Protein AF-0000000075246676 (afdb_homodimer)

InterPro domains:
  IPR003712 Cyanate lyase, C-terminal [PF02560] (94-157)
  IPR003712 Cyanate lyase, C-terminal [SM01116] (90-161)
  IPR008076 Cyanate hydratase [MF_00535] (1-175)
  IPR008076 Cyanate hydratase [PR01693] (28-43)
  IPR008076 Cyanate hydratase [PR01693] (48-65)
  IPR008076 Cyanate hydratase [PR01693] (98-112)
  IPR008076 Cyanate hydratase [PR01693] (116-132)
  IPR008076 Cyanate hydratase [PR01693] (148-158)
  IPR008076 Cyanate hydratase [PTHR34186] (16-158)
  IPR008076 Cyanate hydratase [TIGR00673] (20-158)
  IPR010982 Lambda repressor-like, DNA-binding domain superfamily [G3DSA:1.10.260.40] (19-93)
  IPR010982 Lambda repressor-like, DNA-binding domain superfamily [SSF47413] (17-89)
  IPR036581 Cyanate lyase, C-terminal domain superfamily [G3DSA:3.30.1160.10] (96-161)
  IPR036581 Cyanate lyase, C-terminal domain superfamily [SSF55234] (94-158)

Nearest PDB structures (foldseek):
  6xgt-assembly1_E  TM=9.888E-01  e=3.943E-23  Thermomyces lanuginosus
  1dw9-assembly1_C  TM=8.252E-01  e=1.002E-12  Escherichia coli
  8c7e-assembly1_A  TM=8.395E-01  e=2.657E-12  unidentified
  2ivq-assembly1_A  TM=8.339E-01  e=3.002E-12  Escherichia coli
  2iu7-assembly1_I  TM=8.179E-01  e=5.196E-12  Escherichia coli

Radius of gyration: 25.5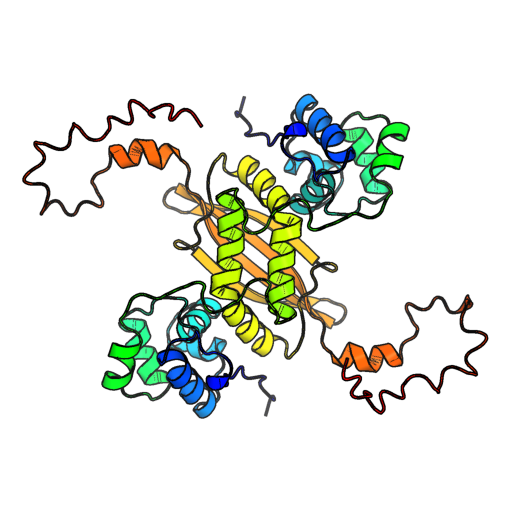9 Å; Cα contacts (8 Å, |Δi|>4): 564; chains: 2; bounding box: 65×62×83 Å

Foldseek 3Di:
DPPPPADADDCVVFVQFAPLLNVLRVLCVVLVHHLVRLCVQLVHASVQSVCLSRQAHAADPSRLVSSCVVSVNDSVVNCVRRHDHGPHDRRADPPGPPPVVNVVVVVCVVCVVVVVVVCCVVPNDWDFDPVQKDKHWDWDADPVRDIDIDIDIDGDTDHCCCVVCVVVDCVVPPVPPPDPPPPPPPPVCPDDPDPPDD/DPPPPADADDCVVFVQFAPLLNVLRVLCVVLVHHLVRLCVQLVHASVQSVCLSRQAHAADPSRLVSSCVVSVNDSVVNCVRRHDHGDHDRRADPPGPPPVVNVVVVVCVVCVVVVVVVCCVVPNDWDFDPVQKDKHWDWDADPVRDIDIDIDIDGDTDHVCCVVCVVPPCVVPPPPPPDPPPDPPPPVCPDDPDPDDD

Secondary structure (DSSP, 8-state):
----------GGG-TTS-HHHHHHHHHHHHHT--HHHHHHHHT--HHHHHHHHTT-SPPPHHHHHHHHHHHT--HHHHHHHHSSPP-TT-SS-SS--SHHHHHHHHHHHHHHHHHHHHHHHHH-S-EEEEEEEEEEEEEEE-TTS-EEEEEEEEEEEE-THHHHHHHH--TTS-GGG----SSTTGGG----------/----------GGG-TTS-HHHHHHHHHHHHHT--HHHHHHHHT--HHHHHHHHTT-SPPPHHHHHHHHHHHT--HHHHHHHHSSPP-TT-SS-SS--SHHHHHHHHHHHHHHHHHHHHHHHHH-S-EEEEEEEEEEEEEEE-TTS-EEEEEEEEEEEE-THHHHHHHH--TTS-GGG----SSTTGGG----------

Organism: NCBI:txid1955775

Structure (mmCIF, N/CA/C/O backbone):
data_AF-0000000075246676-model_v1
#
loop_
_entity.id
_entity.type
_entity.pdbx_description
1 polymer 'Cyanate hydratase'
#
loop_
_atom_site.group_PDB
_atom_site.id
_atom_site.type_symbol
_atom_site.label_atom_id
_atom_site.label_alt_id
_atom_site.label_comp_id
_atom_site.label_asym_id
_atom_site.label_entity_id
_atom_site.label_seq_id
_atom_site.pdbx_PDB_ins_code
_atom_site.Cartn_x
_atom_site.Cartn_y
_atom_site.Cartn_z
_atom_site.occupancy
_atom_site.B_iso_or_equiv
_atom_site.auth_seq_id
_atom_site.auth_comp_id
_atom_site.auth_asym_id
_atom_site.auth_atom_id
_atom_site.pdbx_PDB_model_num
ATOM 1 N N . MET A 1 1 ? 17.672 29.516 -3.104 1 32.69 1 MET A N 1
ATOM 2 C CA . MET A 1 1 ? 16.828 29.016 -2.018 1 32.69 1 MET A CA 1
ATOM 3 C C . MET A 1 1 ? 16.109 27.75 -2.434 1 32.69 1 MET A C 1
ATOM 5 O O . MET A 1 1 ? 15.43 27.719 -3.467 1 32.69 1 MET A O 1
ATOM 9 N N . SER A 1 2 ? 16.594 26.641 -2.244 1 41.12 2 SER A N 1
ATOM 10 C CA . SER A 1 2 ? 16.125 25.406 -2.855 1 41.12 2 SER A CA 1
ATOM 11 C C . SER A 1 2 ? 14.594 25.328 -2.826 1 41.12 2 SER A C 1
ATOM 13 O O . SER A 1 2 ? 13.977 25.578 -1.792 1 41.12 2 SER A O 1
ATOM 15 N N . ASN A 1 3 ? 13.914 25.828 -3.832 1 48.91 3 ASN A N 1
ATOM 16 C CA . ASN A 1 3 ? 12.469 25.891 -3.996 1 48.91 3 ASN A CA 1
ATOM 17 C C . ASN A 1 3 ? 11.781 24.672 -3.4 1 48.91 3 ASN A C 1
ATOM 19 O O . ASN A 1 3 ? 11.836 23.578 -3.971 1 48.91 3 ASN A O 1
ATOM 23 N N . ILE A 1 4 ? 11.852 24.578 -2.029 1 59.97 4 ILE A N 1
ATOM 24 C CA . ILE A 1 4 ? 11.273 23.391 -1.39 1 59.97 4 ILE A CA 1
ATOM 25 C C . ILE A 1 4 ? 9.805 23.266 -1.782 1 59.97 4 ILE A C 1
ATOM 27 O O . ILE A 1 4 ? 9.031 24.219 -1.662 1 59.97 4 ILE A O 1
ATOM 31 N N . ASN A 1 5 ? 9.445 22.328 -2.578 1 81.56 5 ASN A N 1
ATOM 32 C CA . ASN A 1 5 ? 8.055 21.953 -2.818 1 81.56 5 ASN A CA 1
ATOM 33 C C . ASN A 1 5 ? 7.336 21.625 -1.519 1 81.56 5 ASN A C 1
ATOM 35 O O . ASN A 1 5 ? 7.641 20.609 -0.877 1 81.56 5 ASN A O 1
ATOM 39 N N . LEU A 1 6 ? 6.621 22.766 -0.917 1 93.81 6 LEU A N 1
ATOM 40 C CA . LEU A 1 6 ? 5.898 22.531 0.328 1 93.81 6 LEU A CA 1
ATOM 41 C C . LEU A 1 6 ? 4.453 22.125 0.05 1 93.81 6 LEU A C 1
ATOM 43 O O . LEU A 1 6 ? 3.775 22.766 -0.768 1 93.81 6 LEU A O 1
ATOM 47 N N . ALA A 1 7 ? 4.105 21.094 0.667 1 95.44 7 ALA A N 1
ATOM 48 C CA . ALA A 1 7 ? 2.691 20.734 0.617 1 95.44 7 ALA A CA 1
ATOM 49 C C . ALA A 1 7 ? 1.849 21.703 1.446 1 95.44 7 ALA A C 1
ATOM 51 O O . ALA A 1 7 ? 2.131 21.922 2.625 1 95.44 7 ALA A O 1
ATOM 52 N N . THR A 1 8 ? 0.895 22.234 0.852 1 94.81 8 THR A N 1
ATOM 53 C CA . THR A 1 8 ? -0.076 23.109 1.509 1 94.81 8 THR A CA 1
ATOM 54 C C . THR A 1 8 ? -1.491 22.562 1.34 1 94.81 8 THR A C 1
ATOM 56 O O . THR A 1 8 ? -1.695 21.547 0.664 1 94.81 8 THR A O 1
ATOM 59 N N . LEU A 1 9 ? -2.387 23.219 2.041 1 93.62 9 LEU A N 1
ATOM 60 C CA . LEU A 1 9 ? -3.762 22.734 2.006 1 93.62 9 LEU A CA 1
ATOM 61 C C . LEU A 1 9 ? -4.746 23.891 1.974 1 93.62 9 LEU A C 1
ATOM 63 O O . LEU A 1 9 ? -4.664 24.812 2.799 1 93.62 9 LEU A O 1
ATOM 67 N N . ASP A 1 10 ? -5.578 23.938 0.912 1 92.81 10 ASP A N 1
ATOM 68 C CA . ASP A 1 10 ? -6.773 24.781 0.927 1 92.81 10 ASP A CA 1
ATOM 69 C C . ASP A 1 10 ? -7.949 24.031 1.564 1 92.81 10 ASP A C 1
ATOM 71 O O . ASP A 1 10 ? -8.578 23.188 0.925 1 92.81 10 ASP A O 1
ATOM 75 N N . ILE A 1 11 ? -8.273 24.359 2.754 1 90.5 11 ILE A N 1
ATOM 76 C CA . ILE A 1 11 ? -9.242 23.625 3.562 1 90.5 11 ILE A CA 1
ATOM 77 C C . ILE A 1 11 ? -10.617 23.672 2.904 1 90.5 11 ILE A C 1
ATOM 79 O O . ILE A 1 11 ? -11.438 22.781 3.09 1 90.5 11 ILE A O 1
ATOM 83 N N . SER A 1 12 ? -10.938 24.641 2.107 1 91.62 12 SER A N 1
ATOM 84 C CA . SER A 1 12 ? -12.234 24.766 1.439 1 91.62 12 SER A CA 1
ATOM 85 C C . SER A 1 12 ? -12.445 23.641 0.43 1 91.62 12 SER A C 1
ATOM 87 O O . SER A 1 12 ? -13.586 23.344 0.067 1 91.62 12 SER A O 1
ATOM 89 N N . GLU A 1 13 ? -11.375 22.953 0.028 1 90.88 13 GLU A N 1
ATOM 90 C CA . GLU A 1 13 ? -11.453 21.859 -0.935 1 90.88 13 GLU A CA 1
ATOM 91 C C . GLU A 1 13 ? -11.57 20.5 -0.229 1 90.88 13 GLU A C 1
ATOM 93 O O . GLU A 1 13 ? -11.688 19.469 -0.88 1 90.88 13 GLU A O 1
ATOM 98 N N . HIS A 1 14 ? -11.586 20.625 1.106 1 92.06 14 HIS A N 1
ATOM 99 C CA . HIS A 1 14 ? -11.562 19.391 1.885 1 92.06 14 HIS A CA 1
ATOM 100 C C . HIS A 1 14 ? -12.57 19.438 3.023 1 92.06 14 HIS A C 1
ATOM 102 O O . HIS A 1 14 ? -12.195 19.469 4.195 1 92.06 14 HIS A O 1
ATOM 108 N N . PRO A 1 15 ? -13.812 19.375 2.672 1 91.25 15 PRO A N 1
ATOM 109 C CA . PRO A 1 15 ? -14.867 19.562 3.676 1 91.25 15 PRO A CA 1
ATOM 110 C C . PRO A 1 15 ? -14.883 18.438 4.719 1 91.25 15 PRO A C 1
ATOM 112 O O . PRO A 1 15 ? -15.5 18.594 5.777 1 91.25 15 PRO A O 1
ATOM 115 N N . ASN A 1 16 ? -14.219 17.344 4.465 1 92.44 16 ASN A N 1
ATOM 116 C CA . ASN A 1 16 ? -14.297 16.203 5.375 1 92.44 16 ASN A CA 1
ATOM 117 C C . ASN A 1 16 ? -13.117 16.172 6.344 1 92.44 16 ASN A C 1
ATOM 119 O O . ASN A 1 16 ? -12.992 15.266 7.156 1 92.44 16 ASN A O 1
ATOM 123 N N . LEU A 1 17 ? -12.258 17.156 6.273 1 94.75 17 LEU A N 1
ATOM 124 C CA . LEU A 1 17 ? -11.133 17.234 7.195 1 94.75 17 LEU A CA 1
ATOM 125 C C . LEU A 1 17 ? -11.508 18.016 8.453 1 94.75 17 LEU A C 1
ATOM 127 O O . LEU A 1 17 ? -12.336 18.922 8.398 1 94.75 17 LEU A O 1
ATOM 131 N N . PRO A 1 18 ? -10.938 17.719 9.547 1 95.5 18 PRO A N 1
ATOM 132 C CA . PRO A 1 18 ? -11.242 18.438 10.789 1 95.5 18 PRO A CA 1
ATOM 133 C C . PRO A 1 18 ? -10.68 19.859 10.797 1 95.5 18 PRO A C 1
ATOM 135 O O . PRO A 1 18 ? -9.805 20.188 10 1 95.5 18 PRO A O 1
ATOM 138 N N . ARG A 1 19 ? -11.125 20.625 11.758 1 94.75 19 ARG A N 1
ATOM 139 C CA . ARG A 1 19 ? -10.688 22.016 11.906 1 94.75 19 ARG A CA 1
ATOM 140 C C . ARG A 1 19 ? -9.195 22.094 12.195 1 94.75 19 ARG A C 1
ATOM 142 O O . ARG A 1 19 ? -8.523 23.047 11.781 1 94.75 19 ARG A O 1
ATOM 149 N N . SER A 1 20 ? -8.719 21.078 12.883 1 97.38 20 SER A N 1
ATOM 150 C CA . SER A 1 20 ? -7.301 21.062 13.219 1 97.38 20 SER A CA 1
ATOM 151 C C . SER A 1 20 ? -6.43 21.109 11.969 1 97.38 20 SER A C 1
ATOM 153 O O . SER A 1 20 ? -5.34 21.688 11.992 1 97.38 20 SER A O 1
ATOM 155 N N . SER A 1 21 ? -6.891 20.531 10.906 1 97.69 21 SER A N 1
ATOM 156 C CA . SER A 1 21 ? -6.109 20.484 9.672 1 97.69 21 SER A CA 1
ATOM 157 C C . SER A 1 21 ? -5.785 21.875 9.156 1 97.69 21 SER A C 1
ATOM 159 O O . SER A 1 21 ? -4.633 22.172 8.844 1 97.69 21 SER A O 1
ATOM 161 N N . GLY A 1 22 ? -6.797 22.75 9.117 1 97.25 22 GLY A N 1
ATOM 162 C CA . GLY A 1 22 ? -6.57 24.109 8.672 1 97.25 22 GLY A CA 1
ATOM 163 C C . GLY A 1 22 ? -5.566 24.859 9.531 1 97.25 22 GLY A C 1
ATOM 164 O O . GLY A 1 22 ? -4.703 25.562 9.008 1 97.25 22 GLY A O 1
ATOM 165 N N . VAL A 1 23 ? -5.676 24.672 10.789 1 98.06 23 VAL A N 1
ATOM 166 C CA . VAL A 1 23 ? -4.797 25.344 11.742 1 98.06 23 VAL A CA 1
ATOM 167 C C . VAL A 1 23 ? -3.359 24.875 11.547 1 98.06 23 VAL A C 1
ATOM 169 O O . VAL A 1 23 ? -2.438 25.688 11.453 1 98.06 23 VAL A O 1
ATOM 172 N N . LEU A 1 24 ? -3.178 23.609 11.438 1 98.62 24 LEU A N 1
ATOM 173 C CA . LEU A 1 24 ? -1.854 23.016 11.336 1 98.62 24 LEU A CA 1
ATOM 174 C C . LEU A 1 24 ? -1.203 23.359 10 1 98.62 24 LEU A C 1
ATOM 176 O O . LEU A 1 24 ? -0.037 23.766 9.961 1 98.62 24 LEU A O 1
ATOM 180 N N . PHE A 1 25 ? -1.965 23.281 8.945 1 98.38 25 PHE A N 1
ATOM 181 C CA . PHE A 1 25 ? -1.396 23.531 7.629 1 98.38 25 PHE A CA 1
ATOM 182 C C . PHE A 1 25 ? -1.053 25.016 7.469 1 98.38 25 PHE A C 1
ATOM 184 O O . PHE A 1 25 ? -0.055 25.359 6.828 1 98.38 25 PHE A O 1
ATOM 191 N N . LYS A 1 26 ? -1.899 25.891 7.973 1 97.62 26 LYS A N 1
ATOM 192 C CA . LYS A 1 26 ? -1.579 27.312 7.922 1 97.62 26 LYS A CA 1
ATOM 193 C C . LYS A 1 26 ? -0.275 27.609 8.656 1 97.62 26 LYS A C 1
ATOM 195 O O . LYS A 1 26 ? 0.586 28.328 8.141 1 97.62 26 LYS A O 1
ATOM 200 N N . ALA A 1 27 ? -0.135 27.062 9.844 1 98.38 27 ALA A N 1
ATOM 201 C CA . ALA A 1 27 ? 1.079 27.281 10.625 1 98.38 27 ALA A CA 1
ATOM 202 C C . ALA A 1 27 ? 2.299 26.703 9.914 1 98.38 27 ALA A C 1
ATOM 204 O O . ALA A 1 27 ? 3.367 27.328 9.898 1 98.38 27 ALA A O 1
ATOM 205 N N . LYS A 1 28 ? 2.139 25.516 9.367 1 98.25 28 LYS A N 1
ATOM 206 C CA . LYS A 1 28 ? 3.205 24.875 8.594 1 98.25 28 LYS A CA 1
ATOM 207 C C . LYS A 1 28 ? 3.654 25.781 7.445 1 98.25 28 LYS A C 1
ATOM 209 O O . LYS A 1 28 ? 4.855 25.953 7.219 1 98.25 28 LYS A O 1
ATOM 214 N N . ALA A 1 29 ? 2.686 26.297 6.727 1 96.75 29 ALA A N 1
ATOM 215 C CA . ALA A 1 29 ? 2.982 27.188 5.605 1 96.75 29 ALA A CA 1
ATOM 216 C C . ALA A 1 29 ? 3.664 28.469 6.082 1 96.75 29 ALA A C 1
ATOM 218 O O . ALA A 1 29 ? 4.637 28.922 5.477 1 96.75 29 ALA A O 1
ATOM 219 N N . ASP A 1 30 ? 3.193 29.016 7.117 1 97.06 30 ASP A N 1
ATOM 220 C CA . ASP A 1 30 ? 3.754 30.234 7.664 1 97.06 30 ASP A CA 1
ATOM 221 C C . ASP A 1 30 ? 5.211 30.047 8.07 1 97.06 30 ASP A C 1
ATOM 223 O O . ASP A 1 30 ? 6.043 30.938 7.867 1 97.06 30 ASP A O 1
ATOM 227 N N . LYS A 1 31 ? 5.508 28.875 8.641 1 97.5 31 LYS A N 1
ATOM 228 C CA . LYS A 1 31 ? 6.852 28.594 9.125 1 97.5 31 LYS A CA 1
ATOM 229 C C . LYS A 1 31 ? 7.734 28.047 8.008 1 97.5 31 LYS A C 1
ATOM 231 O O . LYS A 1 31 ? 8.938 27.859 8.195 1 97.5 31 LYS A O 1
ATOM 236 N N . LYS A 1 32 ? 7.082 27.719 6.863 1 96.94 32 LYS A N 1
ATOM 237 C CA . LYS A 1 32 ? 7.773 27.156 5.707 1 96.94 32 LYS A CA 1
ATOM 238 C C . LYS A 1 32 ? 8.508 25.859 6.07 1 96.94 32 LYS A C 1
ATOM 240 O O . LYS A 1 32 ? 9.68 25.703 5.742 1 96.94 32 LYS A O 1
ATOM 245 N N . LEU A 1 33 ? 7.805 25.016 6.723 1 97.75 33 LEU A N 1
ATOM 246 C CA . LEU A 1 33 ? 8.398 23.75 7.156 1 97.75 33 LEU A CA 1
ATOM 247 C C . LEU A 1 33 ? 7.855 22.594 6.328 1 97.75 33 LEU A C 1
ATOM 249 O O . LEU A 1 33 ? 6.676 22.578 5.969 1 97.75 33 LEU A O 1
ATOM 253 N N . SER A 1 34 ? 8.711 21.625 6.059 1 97.88 34 SER A N 1
ATOM 254 C CA . SER A 1 34 ? 8.289 20.359 5.457 1 97.88 34 SER A CA 1
ATOM 255 C C . SER A 1 34 ? 7.82 19.375 6.52 1 97.88 34 SER A C 1
ATOM 257 O O . SER A 1 34 ? 8.07 19.562 7.711 1 97.88 34 SER A O 1
ATOM 259 N N . PHE A 1 35 ? 7.152 18.406 6.051 1 98.38 35 PHE A N 1
ATOM 260 C CA . PHE A 1 35 ? 6.77 17.359 6.988 1 98.38 35 PHE A CA 1
ATOM 261 C C . PHE A 1 35 ? 8 16.672 7.555 1 98.38 35 PHE A C 1
ATOM 263 O O . PHE A 1 35 ? 8.008 16.234 8.711 1 98.38 35 PHE A O 1
ATOM 270 N N . GLU A 1 36 ? 9.031 16.5 6.746 1 97.88 36 GLU A N 1
ATOM 271 C CA . GLU A 1 36 ? 10.273 15.906 7.242 1 97.88 36 GLU A CA 1
ATOM 272 C C . GLU A 1 36 ? 10.836 16.719 8.414 1 97.88 36 GLU A C 1
ATOM 274 O O . GLU A 1 36 ? 11.219 16.141 9.438 1 97.88 36 GLU A O 1
ATOM 279 N N . ALA A 1 37 ? 10.883 18 8.281 1 98.06 37 ALA A N 1
ATOM 280 C CA . ALA A 1 37 ? 11.406 18.875 9.328 1 98.06 37 ALA A CA 1
ATOM 281 C C . ALA A 1 37 ? 10.539 18.812 10.578 1 98.06 37 ALA A C 1
ATOM 283 O O . ALA A 1 37 ? 11.062 18.719 11.695 1 98.06 37 ALA A O 1
ATOM 284 N N . ILE A 1 38 ? 9.211 18.859 10.391 1 98.62 38 ILE A N 1
ATOM 285 C CA . ILE A 1 38 ? 8.297 18.828 11.523 1 98.62 38 ILE A CA 1
ATOM 286 C C . ILE A 1 38 ? 8.414 17.469 12.234 1 98.62 38 ILE A C 1
ATOM 288 O O . ILE A 1 38 ? 8.484 17.422 13.469 1 98.62 38 ILE A O 1
ATOM 292 N N . ALA A 1 39 ? 8.414 16.406 11.438 1 98.62 39 ALA A N 1
ATOM 293 C CA . ALA A 1 39 ? 8.531 15.07 12.008 1 98.62 39 ALA A CA 1
ATOM 294 C C . ALA A 1 39 ? 9.797 14.945 12.852 1 98.62 39 ALA A C 1
ATOM 296 O O . ALA A 1 39 ? 9.773 14.367 13.938 1 98.62 39 ALA A O 1
ATOM 297 N N . SER A 1 40 ? 10.883 15.461 12.383 1 98.31 40 SER A N 1
ATOM 298 C CA . SER A 1 40 ? 12.141 15.445 13.117 1 98.31 40 SER A CA 1
ATOM 299 C C . SER A 1 40 ? 12.039 16.219 14.43 1 98.31 40 SER A C 1
ATOM 301 O O . SER A 1 40 ? 12.539 15.766 15.461 1 98.31 40 SER A O 1
ATOM 303 N N . ALA A 1 41 ? 11.398 17.297 14.406 1 98.31 41 ALA A N 1
ATOM 304 C CA . ALA A 1 41 ? 11.266 18.141 15.586 1 98.31 41 ALA A CA 1
ATOM 305 C C . ALA A 1 41 ? 10.438 17.453 16.672 1 98.31 41 ALA A C 1
ATOM 307 O O . ALA A 1 41 ? 10.703 17.625 17.859 1 98.31 41 ALA A O 1
ATOM 308 N N . ILE A 1 42 ? 9.453 16.688 16.234 1 98.06 42 ILE A N 1
ATOM 309 C CA . ILE A 1 42 ? 8.57 16.141 17.25 1 98.06 42 ILE A CA 1
ATOM 310 C C . ILE A 1 42 ? 8.922 14.688 17.516 1 98.06 42 ILE A C 1
ATOM 312 O O . ILE A 1 42 ? 8.312 14.039 18.375 1 98.06 42 ILE A O 1
ATOM 316 N N . GLY A 1 43 ? 9.875 14.125 16.766 1 97.31 43 GLY A N 1
ATOM 317 C CA . GLY A 1 43 ? 10.344 12.766 17 1 97.31 43 GLY A CA 1
ATOM 318 C C . GLY A 1 43 ? 9.375 11.711 16.516 1 97.31 43 GLY A C 1
ATOM 319 O O . GLY A 1 43 ? 9.117 10.727 17.203 1 97.31 43 GLY A O 1
ATOM 320 N N . ARG A 1 44 ? 8.75 11.945 15.406 1 96.56 44 ARG A N 1
ATOM 321 C CA . ARG A 1 44 ? 7.793 11.023 14.797 1 96.56 44 ARG A CA 1
ATOM 322 C C . ARG A 1 44 ? 8.172 10.711 13.359 1 96.56 44 ARG A C 1
ATOM 324 O O . ARG A 1 44 ? 9.008 11.398 12.766 1 96.56 44 ARG A O 1
ATOM 331 N N . ASN A 1 45 ? 7.574 9.648 12.914 1 96.12 45 ASN A N 1
ATOM 332 C CA . ASN A 1 45 ? 7.652 9.305 11.5 1 96.12 45 ASN A CA 1
ATOM 333 C C . ASN A 1 45 ? 7.012 10.375 10.625 1 96.12 45 ASN A C 1
ATOM 335 O O . ASN A 1 45 ? 5.957 10.914 10.969 1 96.12 45 ASN A O 1
ATOM 339 N N . GLU A 1 46 ? 7.621 10.609 9.531 1 98.38 46 GLU A N 1
ATOM 340 C CA . GLU A 1 46 ? 7.215 11.68 8.633 1 98.38 46 GLU A CA 1
ATOM 341 C C . GLU A 1 46 ? 5.777 11.477 8.156 1 98.38 46 GLU A C 1
ATOM 343 O O . GLU A 1 46 ? 4.961 12.398 8.227 1 98.38 46 GLU A O 1
ATOM 348 N N . VAL A 1 47 ? 5.445 10.273 7.648 1 98.44 47 VAL A N 1
ATOM 349 C CA . VAL A 1 47 ? 4.113 10.016 7.121 1 98.44 47 VAL A CA 1
ATOM 350 C C . VAL A 1 47 ? 3.088 10.07 8.258 1 98.44 47 VAL A C 1
ATOM 352 O O . VAL A 1 47 ? 1.985 10.594 8.07 1 98.44 47 VAL A O 1
ATOM 355 N N . ALA A 1 48 ? 3.414 9.609 9.391 1 96.62 48 ALA A N 1
ATOM 356 C CA . ALA A 1 48 ? 2.531 9.664 10.555 1 96.62 48 ALA A CA 1
ATOM 357 C C . ALA A 1 48 ? 2.268 11.109 10.969 1 96.62 48 ALA A C 1
ATOM 359 O O . ALA A 1 48 ? 1.148 11.453 11.352 1 96.62 48 ALA A O 1
ATOM 360 N N . THR A 1 49 ? 3.318 11.922 10.945 1 98.5 49 THR A N 1
ATOM 361 C CA . THR A 1 49 ? 3.156 13.336 11.234 1 98.5 49 THR A CA 1
ATOM 362 C C . THR A 1 49 ? 2.176 13.984 10.258 1 98.5 49 THR A C 1
ATOM 364 O O . THR A 1 49 ? 1.25 14.688 10.672 1 98.5 49 THR A O 1
ATOM 367 N N . ALA A 1 50 ? 2.35 13.688 8.977 1 98.56 50 ALA A N 1
ATOM 368 C CA . ALA A 1 50 ? 1.412 14.203 7.98 1 98.56 50 ALA A CA 1
ATOM 369 C C . ALA A 1 50 ? -0.003 13.695 8.25 1 98.56 50 ALA A C 1
ATOM 371 O O . ALA A 1 50 ? -0.975 14.438 8.078 1 98.56 50 ALA A O 1
ATOM 372 N N . ALA A 1 51 ? -0.138 12.477 8.641 1 97.81 51 ALA A N 1
ATOM 373 C CA . ALA A 1 51 ? -1.445 11.891 8.914 1 97.81 51 ALA A CA 1
ATOM 374 C C . ALA A 1 51 ? -2.145 12.617 10.062 1 97.81 51 ALA A C 1
ATOM 376 O O . ALA A 1 51 ? -3.371 12.742 10.07 1 97.81 51 ALA A O 1
ATOM 377 N N . ILE A 1 52 ? -1.406 13.117 11.055 1 97.75 52 ILE A N 1
ATOM 378 C CA . ILE A 1 52 ? -1.987 13.93 12.117 1 97.75 52 ILE A CA 1
ATOM 379 C C . ILE A 1 52 ? -2.596 15.195 11.516 1 97.75 52 ILE A C 1
ATOM 381 O O . ILE A 1 52 ? -3.709 15.586 11.875 1 97.75 52 ILE A O 1
ATOM 385 N N . PHE A 1 53 ? -1.877 15.773 10.57 1 98.38 53 PHE A N 1
ATOM 386 C CA . PHE A 1 53 ? -2.355 17 9.93 1 98.38 53 PHE A CA 1
ATOM 387 C C . PHE A 1 53 ? -3.654 16.734 9.18 1 98.38 53 PHE A C 1
ATOM 389 O O . PHE A 1 53 ? -4.531 17.594 9.117 1 98.38 53 PHE A O 1
ATOM 396 N N . TYR A 1 54 ? -3.793 15.562 8.656 1 97.44 54 TYR A N 1
ATOM 397 C CA . TYR A 1 54 ? -4.977 15.219 7.879 1 97.44 54 TYR A CA 1
ATOM 398 C C . TYR A 1 54 ? -6.043 14.578 8.758 1 97.44 54 TYR A C 1
ATOM 400 O O . TYR A 1 54 ? -7.047 14.062 8.258 1 97.44 54 TYR A O 1
ATOM 408 N N . GLY A 1 55 ? -5.828 14.5 10.078 1 96.56 55 GLY A N 1
ATOM 409 C CA . GLY A 1 55 ? -6.809 14 11.031 1 96.56 55 GLY A CA 1
ATOM 410 C C . GLY A 1 55 ? -6.938 12.484 11.008 1 96.56 55 GLY A C 1
ATOM 411 O O . GLY A 1 55 ? -7.977 11.945 11.391 1 96.56 55 GLY A O 1
ATOM 412 N N . GLN A 1 56 ? -5.902 11.734 10.539 1 95.69 56 GLN A N 1
ATOM 413 C CA . GLN A 1 56 ? -6 10.289 10.352 1 95.69 56 GLN A CA 1
ATOM 414 C C . GLN A 1 56 ? -5.16 9.547 11.383 1 95.69 56 GLN A C 1
ATOM 416 O O . GLN A 1 56 ? -5.121 8.312 11.383 1 95.69 56 GLN A O 1
ATOM 421 N N . ALA A 1 57 ? -4.445 10.258 12.25 1 95.56 57 ALA A N 1
ATOM 422 C CA . ALA A 1 57 ? -3.648 9.656 13.32 1 95.56 57 ALA A CA 1
ATOM 423 C C . ALA A 1 57 ? -3.818 10.43 14.625 1 95.56 57 ALA A C 1
ATOM 425 O O . ALA A 1 57 ? -3.969 11.648 14.617 1 95.56 57 ALA A O 1
ATOM 426 N N . LYS A 1 58 ? -3.744 9.75 15.656 1 95.5 58 LYS A N 1
ATOM 427 C CA . LYS A 1 58 ? -3.881 10.359 16.984 1 95.5 58 LYS A CA 1
ATOM 428 C C . LYS A 1 58 ? -2.568 10.992 17.422 1 95.5 58 LYS A C 1
ATOM 430 O O . LYS A 1 58 ? -1.509 10.367 17.344 1 95.5 58 LYS A O 1
ATOM 435 N N . ALA A 1 59 ? -2.674 12.18 17.844 1 97.31 59 ALA A N 1
ATOM 436 C CA . ALA A 1 59 ? -1.523 12.852 18.453 1 97.31 59 ALA A CA 1
ATOM 437 C C . ALA A 1 59 ? -1.461 12.602 19.953 1 97.31 59 ALA A C 1
ATOM 439 O O . ALA A 1 59 ? -2.482 12.656 20.641 1 97.31 59 ALA A O 1
ATOM 440 N N . SER A 1 60 ? -0.341 12.305 20.422 1 97.19 60 SER A N 1
ATOM 441 C CA . SER A 1 60 ? -0.154 12.227 21.875 1 97.19 60 SER A CA 1
ATOM 442 C C . SER A 1 60 ? -0.045 13.609 22.484 1 97.19 60 SER A C 1
ATOM 444 O O . SER A 1 60 ? 0.092 14.609 21.781 1 97.19 60 SER A O 1
ATOM 446 N N . ALA A 1 61 ? -0.082 13.602 23.828 1 97.88 61 ALA A N 1
ATOM 447 C CA . ALA A 1 61 ? 0.121 14.859 24.531 1 97.88 61 ALA A CA 1
ATOM 448 C C . ALA A 1 61 ? 1.49 15.453 24.203 1 97.88 61 ALA A C 1
ATOM 450 O O . ALA A 1 61 ? 1.627 16.672 24.047 1 97.88 61 ALA A O 1
ATOM 451 N N . GLU A 1 62 ? 2.473 14.609 24.141 1 98.25 62 GLU A N 1
ATOM 452 C CA . GLU A 1 62 ? 3.82 15.047 23.781 1 98.25 62 GLU A CA 1
ATOM 453 C C . GLU A 1 62 ? 3.873 15.586 22.359 1 98.25 62 GLU A C 1
ATOM 455 O O . GLU A 1 62 ? 4.504 16.609 22.109 1 98.25 62 GLU A O 1
ATOM 460 N N . ASP A 1 63 ? 3.213 14.898 21.438 1 98.38 63 ASP A N 1
ATOM 461 C CA . ASP A 1 63 ? 3.113 15.406 20.078 1 98.38 63 ASP A CA 1
ATOM 462 C C . ASP A 1 63 ? 2.557 16.828 20.047 1 98.38 63 ASP A C 1
ATOM 464 O O . ASP A 1 63 ? 3.107 17.703 19.375 1 98.38 63 ASP A O 1
ATOM 468 N N . ILE A 1 64 ? 1.445 17 20.766 1 98.56 64 ILE A N 1
ATOM 469 C CA . ILE A 1 64 ? 0.718 18.266 20.75 1 98.56 64 ILE A CA 1
ATOM 470 C C . ILE A 1 64 ? 1.61 19.391 21.297 1 98.56 64 ILE A C 1
ATOM 472 O O . ILE A 1 64 ? 1.677 20.469 20.719 1 98.56 64 ILE A O 1
ATOM 476 N N . ALA A 1 65 ? 2.303 19.141 22.359 1 98.69 65 ALA A N 1
ATOM 477 C CA . ALA A 1 65 ? 3.205 20.125 22.938 1 98.69 65 ALA A CA 1
ATOM 478 C C . ALA A 1 65 ? 4.312 20.5 21.969 1 98.69 65 ALA A C 1
ATOM 480 O O . ALA A 1 65 ? 4.598 21.688 21.766 1 98.69 65 ALA A O 1
ATOM 481 N N . LYS A 1 66 ? 4.914 19.562 21.391 1 98.81 66 LYS A N 1
ATOM 482 C CA . LYS A 1 66 ? 6.023 19.812 20.469 1 98.81 66 LYS A CA 1
ATOM 483 C C . LYS A 1 66 ? 5.535 20.484 19.188 1 98.81 66 LYS A C 1
ATOM 485 O O . LYS A 1 66 ? 6.227 21.328 18.625 1 98.81 66 LYS A O 1
ATOM 490 N N . LEU A 1 67 ? 4.371 20.047 18.688 1 98.81 67 LEU A N 1
ATOM 491 C CA . LEU A 1 67 ? 3.789 20.688 17.516 1 98.81 67 LEU A CA 1
ATOM 492 C C . LEU A 1 67 ? 3.494 22.156 17.812 1 98.81 67 LEU A C 1
ATOM 494 O O . LEU A 1 67 ? 3.752 23.016 16.969 1 98.81 67 LEU A O 1
ATOM 498 N N . ALA A 1 68 ? 2.883 22.406 18.953 1 98.81 68 ALA A N 1
ATOM 499 C CA . ALA A 1 68 ? 2.609 23.781 19.328 1 98.81 68 ALA A CA 1
ATOM 500 C C . ALA A 1 68 ? 3.885 24.625 19.312 1 98.81 68 ALA A C 1
ATOM 502 O O . ALA A 1 68 ? 3.885 25.75 18.828 1 98.81 68 ALA A O 1
ATOM 503 N N . GLU A 1 69 ? 4.93 24.047 19.797 1 98.75 69 GLU A N 1
ATOM 504 C CA . GLU A 1 69 ? 6.211 24.734 19.875 1 98.75 69 GLU A CA 1
ATOM 505 C C . GLU A 1 69 ? 6.801 24.969 18.484 1 98.75 69 GLU A C 1
ATOM 507 O O . GLU A 1 69 ? 7.102 26.109 18.125 1 98.75 69 GLU A O 1
ATOM 512 N N . VAL A 1 70 ? 6.941 23.953 17.703 1 98.62 70 VAL A N 1
ATOM 513 C CA . VAL A 1 70 ? 7.645 24.031 16.422 1 98.62 70 VAL A CA 1
ATOM 514 C C . VAL A 1 70 ? 6.848 24.891 15.445 1 98.62 70 VAL A C 1
ATOM 516 O O . VAL A 1 70 ? 7.426 25.609 14.625 1 98.62 70 VAL A O 1
ATOM 519 N N . LEU A 1 71 ? 5.512 24.875 15.578 1 98.75 71 LEU A N 1
ATOM 520 C CA . LEU A 1 71 ? 4.656 25.594 14.648 1 98.75 71 LEU A CA 1
ATOM 521 C C . LEU A 1 71 ? 4.246 26.953 15.219 1 98.75 71 LEU A C 1
ATOM 523 O O . LEU A 1 71 ? 3.545 27.719 14.562 1 98.75 71 LEU A O 1
ATOM 527 N N . ASP A 1 72 ? 4.703 27.219 16.422 1 98.56 72 ASP A N 1
ATOM 528 C CA . ASP A 1 72 ? 4.418 28.484 17.094 1 98.56 72 ASP A CA 1
ATOM 529 C C . ASP A 1 72 ? 2.914 28.719 17.219 1 98.56 72 ASP A C 1
ATOM 531 O O . ASP A 1 72 ? 2.408 29.766 16.797 1 98.56 72 ASP A O 1
ATOM 535 N N . ILE A 1 73 ? 2.225 27.719 17.656 1 98.56 73 ILE A N 1
ATOM 536 C CA . ILE A 1 73 ? 0.799 27.766 17.953 1 98.56 73 ILE A CA 1
ATOM 537 C C . ILE A 1 73 ? 0.594 27.719 19.469 1 98.56 73 ILE A C 1
ATOM 539 O O . ILE A 1 73 ? 1.284 26.984 20.172 1 98.56 73 ILE A O 1
ATOM 543 N N . ASP A 1 74 ? -0.309 28.531 19.938 1 98.44 74 ASP A N 1
ATOM 544 C CA . ASP A 1 74 ? -0.655 28.469 21.344 1 98.44 74 ASP A CA 1
ATOM 545 C C . ASP A 1 74 ? -1.099 27.062 21.75 1 98.44 74 ASP A C 1
ATOM 547 O O . ASP A 1 74 ? -2.01 26.484 21.141 1 98.44 74 ASP A O 1
ATOM 551 N N . HIS A 1 75 ? -0.455 26.5 22.734 1 98.31 75 HIS A N 1
ATOM 552 C CA . HIS A 1 75 ? -0.767 25.156 23.203 1 98.31 75 HIS A CA 1
ATOM 553 C C . HIS A 1 75 ? -2.227 25.047 23.625 1 98.31 75 HIS A C 1
ATOM 555 O O . HIS A 1 75 ? -2.881 24.031 23.344 1 98.31 75 HIS A O 1
ATOM 561 N N . GLY A 1 76 ? -2.701 25.984 24.359 1 98.25 76 GLY A N 1
ATOM 562 C CA . GLY A 1 76 ? -4.082 25.984 24.828 1 98.25 76 GLY A CA 1
ATOM 563 C C . GLY A 1 76 ? -5.09 25.953 23.688 1 98.25 76 GLY A C 1
ATOM 564 O O . GLY A 1 76 ? -6.184 25.406 23.844 1 98.25 76 GLY A O 1
ATOM 565 N N . HIS A 1 77 ? -4.758 26.5 22.562 1 98.12 77 HIS A N 1
ATOM 566 C CA . HIS A 1 77 ? -5.605 26.484 21.375 1 98.12 77 HIS A CA 1
ATOM 567 C C . HIS A 1 77 ? -5.512 25.141 20.656 1 98.12 77 HIS A C 1
ATOM 569 O O . HIS A 1 77 ? -6.531 24.578 20.234 1 98.12 77 HIS A O 1
ATOM 575 N N . LEU A 1 78 ? -4.301 24.594 20.516 1 98.44 78 LEU A N 1
ATOM 576 C CA . LEU A 1 78 ? -4.055 23.391 19.703 1 98.44 78 LEU A CA 1
ATOM 577 C C . LEU A 1 78 ? -4.52 22.141 20.438 1 98.44 78 LEU A C 1
ATOM 579 O O . LEU A 1 78 ? -5.031 21.203 19.828 1 98.44 78 LEU A O 1
ATOM 583 N N . GLU A 1 79 ? -4.41 22.094 21.719 1 98.19 79 GLU A N 1
ATOM 584 C CA . GLU A 1 79 ? -4.645 20.891 22.516 1 98.19 79 GLU A CA 1
ATOM 585 C C . GLU A 1 79 ? -6.078 20.391 22.359 1 98.19 79 GLU A C 1
ATOM 587 O O . GLU A 1 79 ? -6.301 19.219 22.047 1 98.19 79 GLU A O 1
ATOM 592 N N . PRO A 1 80 ? -7.137 21.219 22.516 1 97.69 80 PRO A N 1
ATOM 593 C CA . PRO A 1 80 ? -8.492 20.703 22.359 1 97.69 80 PRO A CA 1
ATOM 594 C C . PRO A 1 80 ? -8.789 20.266 20.922 1 97.69 80 PRO A C 1
ATOM 596 O O . PRO A 1 80 ? -9.672 19.438 20.703 1 97.69 80 PRO A O 1
ATOM 599 N N . LEU A 1 81 ? -8.086 20.797 19.969 1 97.38 81 LEU A N 1
ATOM 600 C CA . LEU A 1 81 ? -8.305 20.453 18.562 1 97.38 81 LEU A CA 1
ATOM 601 C C . LEU A 1 81 ? -7.738 19.078 18.25 1 97.38 81 LEU A C 1
ATOM 603 O O . LEU A 1 81 ? -8.258 18.375 17.375 1 97.38 81 LEU A O 1
ATOM 607 N N . LEU A 1 82 ? -6.688 18.625 18.969 1 97.69 82 LEU A N 1
ATOM 608 C CA . LEU A 1 82 ? -5.945 17.438 18.578 1 97.69 82 LEU A CA 1
ATOM 609 C C . LEU A 1 82 ? -6.113 16.312 19.594 1 97.69 82 LEU A C 1
ATOM 611 O O . LEU A 1 82 ? -5.715 15.18 19.359 1 97.69 82 LEU A O 1
ATOM 615 N N . SER A 1 83 ? -6.738 16.609 20.734 1 95.5 83 SER A N 1
ATOM 616 C CA . SER A 1 83 ? -6.758 15.656 21.844 1 95.5 83 SER A CA 1
ATOM 617 C C . SER A 1 83 ? -7.816 14.578 21.625 1 95.5 83 SER A C 1
ATOM 619 O O . SER A 1 83 ? -7.816 13.555 22.312 1 95.5 83 SER A O 1
ATOM 621 N N . GLY A 1 84 ? -8.797 14.75 20.719 1 93.38 84 GLY A N 1
ATOM 622 C CA . GLY A 1 84 ? -9.852 13.781 20.469 1 93.38 84 GLY A CA 1
ATOM 623 C C . GLY A 1 84 ? -9.383 12.578 19.672 1 93.38 84 GLY A C 1
ATOM 624 O O . GLY A 1 84 ? -8.219 12.516 19.266 1 93.38 84 GLY A O 1
ATOM 625 N N . PHE A 1 85 ? -10.242 11.539 19.531 1 93.88 85 PHE A N 1
ATOM 626 C CA . PHE A 1 85 ? -9.969 10.383 18.688 1 93.88 85 PHE A CA 1
ATOM 627 C C . PHE A 1 85 ? -10.188 10.711 17.219 1 93.88 85 PHE A C 1
ATOM 629 O O . PHE A 1 85 ? -11.156 11.391 16.859 1 93.88 85 PHE A O 1
ATOM 636 N N . PRO A 1 86 ? -9.297 10.297 16.375 1 93.75 86 PRO A N 1
ATOM 637 C CA . PRO A 1 86 ? -9.461 10.586 14.953 1 93.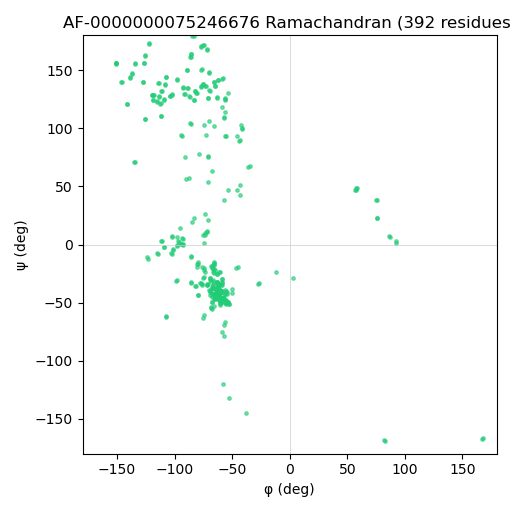75 86 PRO A CA 1
ATOM 638 C C . PRO A 1 86 ? -10.672 9.883 14.344 1 93.75 86 PRO A C 1
ATOM 640 O O . PRO A 1 86 ? -11 8.758 14.734 1 93.75 86 PRO A O 1
ATOM 643 N N . ASP A 1 87 ? -11.391 10.57 13.484 1 92.19 87 ASP A N 1
ATOM 644 C CA . ASP A 1 87 ? -12.398 10 12.594 1 92.19 87 ASP A CA 1
ATOM 645 C C . ASP A 1 87 ? -11.797 9.664 11.234 1 92.19 87 ASP A C 1
ATOM 647 O O . ASP A 1 87 ? -11.812 10.492 10.32 1 92.19 87 ASP A O 1
ATOM 651 N N . ARG A 1 88 ? -11.359 8.453 11.055 1 91.94 88 ARG A N 1
ATOM 652 C CA . ARG A 1 88 ? -10.523 8.07 9.922 1 91.94 88 ARG A CA 1
ATOM 653 C C . ARG A 1 88 ? -11.375 7.715 8.711 1 91.94 88 ARG A C 1
ATOM 655 O O . ARG A 1 88 ? -12.578 7.477 8.836 1 91.94 88 ARG A O 1
ATOM 662 N N . GLY A 1 89 ? -10.742 7.73 7.57 1 89.12 89 GLY A N 1
ATOM 663 C CA . GLY A 1 89 ? -11.312 7.164 6.355 1 89.12 89 GLY A CA 1
ATOM 664 C C . GLY A 1 89 ? -12.188 8.141 5.594 1 89.12 89 GLY A C 1
ATOM 665 O O . GLY A 1 89 ? -12.781 7.785 4.578 1 89.12 89 GLY A O 1
ATOM 666 N N . LYS A 1 90 ? -12.219 9.375 6.031 1 87.88 90 LYS A N 1
ATOM 667 C CA . LYS A 1 90 ? -13.117 10.328 5.391 1 87.88 90 LYS A CA 1
ATOM 668 C C . LYS A 1 90 ? -12.352 11.258 4.453 1 87.88 90 LYS A C 1
ATOM 670 O O . LYS A 1 90 ? -12.953 12.023 3.699 1 87.88 90 LYS A O 1
ATOM 675 N N . SER A 1 91 ? -11.109 11.125 4.523 1 87.31 91 SER A N 1
ATOM 676 C CA . SER A 1 91 ? -10.297 12.086 3.791 1 87.31 91 SER A CA 1
ATOM 677 C C . SER A 1 91 ? -10.266 11.758 2.301 1 87.31 91 SER A C 1
ATOM 679 O O . SER A 1 91 ? -10.133 12.656 1.468 1 87.31 91 SER A O 1
ATOM 681 N N . VAL A 1 92 ? -10.32 10.477 1.983 1 87.62 92 VAL A N 1
ATOM 682 C CA . VAL A 1 92 ? -10.258 10.062 0.584 1 87.62 92 VAL A CA 1
ATOM 683 C C . VAL A 1 92 ? -11.602 9.484 0.156 1 87.62 92 VAL A C 1
ATOM 685 O O . VAL A 1 92 ? -12.117 8.562 0.795 1 87.62 92 VAL A O 1
ATOM 688 N N . SER A 1 93 ? -12.18 10.062 -0.836 1 86.25 93 SER A N 1
ATOM 689 C CA . SER A 1 93 ? -13.367 9.461 -1.43 1 86.25 93 SER A CA 1
ATOM 690 C C . SER A 1 93 ? -13.008 8.289 -2.334 1 86.25 93 SER A C 1
ATOM 692 O O . SER A 1 93 ? -11.906 8.242 -2.885 1 86.25 93 SER A O 1
ATOM 694 N N . PHE A 1 94 ? -13.922 7.332 -2.412 1 82 94 PHE A N 1
ATOM 695 C CA . PHE A 1 94 ? -13.68 6.195 -3.293 1 82 94 PHE A CA 1
ATOM 696 C C . PHE A 1 94 ? -14.641 6.215 -4.477 1 82 94 PHE A C 1
ATOM 698 O O . PHE A 1 94 ? -15.852 6.387 -4.297 1 82 94 PHE A O 1
ATOM 705 N N . PRO A 1 95 ? -14.141 6.031 -5.746 1 84.75 95 PRO A N 1
ATOM 706 C CA . PRO A 1 95 ? -12.711 5.949 -6.051 1 84.75 95 PRO A CA 1
ATOM 707 C C . PRO A 1 95 ? -11.992 7.289 -5.891 1 84.75 95 PRO A C 1
ATOM 709 O O . PRO A 1 95 ? -12.609 8.344 -6.078 1 84.75 95 PRO A O 1
ATOM 712 N N . PRO A 1 96 ? -10.625 7.168 -5.473 1 90.69 96 PRO A N 1
ATOM 713 C CA . PRO A 1 96 ? -9.883 8.422 -5.363 1 90.69 96 PRO A CA 1
ATOM 714 C C . PRO A 1 96 ? -9.836 9.195 -6.684 1 90.69 96 PRO A C 1
ATOM 716 O O . PRO A 1 96 ? -9.711 8.594 -7.75 1 90.69 96 PRO A O 1
ATOM 719 N N . LYS A 1 97 ? -9.914 10.508 -6.613 1 89.38 97 LYS A N 1
ATOM 720 C CA . LYS A 1 97 ? -9.891 11.352 -7.805 1 89.38 97 LYS A CA 1
ATOM 721 C C . LYS A 1 97 ? -8.492 11.906 -8.062 1 89.38 97 LYS A C 1
ATOM 723 O O . LYS A 1 97 ? -8.133 12.211 -9.203 1 89.38 97 LYS A O 1
ATOM 728 N N . ASP A 1 98 ? -7.781 12.102 -6.996 1 92.81 98 ASP A N 1
ATOM 729 C CA . ASP A 1 98 ? -6.391 12.508 -7.168 1 92.81 98 ASP A CA 1
ATOM 730 C C . ASP A 1 98 ? -5.582 11.43 -7.879 1 92.81 98 ASP A C 1
ATOM 732 O O . ASP A 1 98 ? -5.562 10.273 -7.449 1 92.81 98 ASP A O 1
ATOM 736 N N . PRO A 1 99 ? -4.863 11.711 -8.961 1 94.25 99 PRO A N 1
ATOM 737 C CA . PRO A 1 99 ? -4.191 10.68 -9.758 1 94.25 99 PRO A CA 1
ATOM 738 C C . PRO A 1 99 ? -3.127 9.93 -8.961 1 94.25 99 PRO A C 1
ATOM 740 O O . PRO A 1 99 ? -2.922 8.734 -9.18 1 94.25 99 PRO A O 1
ATOM 743 N N . LEU A 1 100 ? -2.424 10.586 -8.094 1 95.88 100 LEU A N 1
ATOM 744 C CA . LEU A 1 100 ? -1.4 9.922 -7.297 1 95.88 100 LEU A CA 1
ATOM 745 C C . LEU A 1 100 ? -2.031 8.93 -6.324 1 95.88 100 LEU A C 1
ATOM 747 O O . LEU A 1 100 ? -1.624 7.766 -6.266 1 95.88 100 LEU A O 1
ATOM 751 N N . ILE A 1 101 ? -3.029 9.391 -5.59 1 96 101 ILE A N 1
ATOM 752 C CA . ILE A 1 101 ? -3.691 8.523 -4.625 1 96 101 ILE A CA 1
ATOM 753 C C . ILE A 1 101 ? -4.402 7.383 -5.355 1 96 101 ILE A C 1
ATOM 755 O O . ILE A 1 101 ? -4.406 6.242 -4.883 1 96 101 ILE A O 1
ATOM 759 N N . TYR A 1 102 ? -5.004 7.676 -6.531 1 94.56 102 TYR A N 1
ATOM 760 C CA . TYR A 1 102 ? -5.656 6.656 -7.344 1 94.56 102 TYR A CA 1
ATOM 761 C C . TYR A 1 102 ? -4.691 5.527 -7.684 1 94.56 102 TYR A C 1
ATOM 763 O O . TYR A 1 102 ? -5.062 4.352 -7.641 1 94.56 102 TYR A O 1
ATOM 771 N N . ARG A 1 103 ? -3.473 5.848 -7.969 1 95.69 103 ARG A N 1
ATOM 772 C CA . ARG A 1 103 ? -2.496 4.836 -8.367 1 95.69 103 ARG A CA 1
ATOM 773 C C . ARG A 1 103 ? -2.09 3.971 -7.18 1 95.69 103 ARG A C 1
ATOM 775 O O . ARG A 1 103 ? -1.81 2.781 -7.34 1 95.69 103 ARG A O 1
ATOM 782 N N . LEU A 1 104 ? -2.045 4.578 -5.988 1 96.75 104 LEU A N 1
ATOM 783 C CA . LEU A 1 104 ? -1.79 3.775 -4.797 1 96.75 104 LEU A CA 1
ATOM 784 C C . LEU A 1 104 ? -2.904 2.758 -4.578 1 96.75 104 LEU A C 1
ATOM 786 O O . LEU A 1 104 ? -2.637 1.6 -4.25 1 96.75 104 LEU A O 1
ATOM 790 N N . PHE A 1 105 ? -4.105 3.188 -4.828 1 92.94 105 PHE A N 1
ATOM 791 C CA . PHE A 1 105 ? -5.266 2.309 -4.727 1 92.94 105 PHE A CA 1
ATOM 792 C C . PHE A 1 105 ? -5.188 1.185 -5.75 1 92.94 105 PHE A C 1
ATOM 794 O O . PHE A 1 105 ? -5.488 0.031 -5.441 1 92.94 105 PHE A O 1
ATOM 801 N N . GLU A 1 106 ? -4.801 1.478 -6.926 1 93.31 106 GLU A N 1
ATOM 802 C CA . GLU A 1 106 ? -4.703 0.513 -8.016 1 93.31 106 GLU A CA 1
ATOM 803 C C . GLU A 1 106 ? -3.709 -0.597 -7.684 1 93.31 106 GLU A C 1
ATOM 805 O O . GLU A 1 106 ? -3.904 -1.749 -8.078 1 93.31 106 GLU A O 1
ATOM 810 N N . ILE A 1 107 ? -2.66 -0.221 -6.961 1 95.94 107 ILE A N 1
ATOM 811 C CA . ILE A 1 107 ? -1.675 -1.228 -6.582 1 95.94 107 ILE A CA 1
ATOM 812 C C . ILE A 1 107 ? -2.338 -2.305 -5.727 1 95.94 107 ILE A C 1
ATOM 814 O O . ILE A 1 107 ? -2.156 -3.5 -5.969 1 95.94 107 ILE A O 1
ATOM 818 N N . VAL A 1 108 ? -3.15 -1.896 -4.754 1 95.25 108 VAL A N 1
ATOM 819 C CA . VAL A 1 108 ? -3.832 -2.863 -3.9 1 95.25 108 VAL A CA 1
ATOM 820 C C . VAL A 1 108 ? -4.867 -3.635 -4.719 1 95.25 108 VAL A C 1
ATOM 822 O O . VAL A 1 108 ? -5.031 -4.844 -4.539 1 95.25 108 VAL A O 1
ATOM 825 N N . GLN A 1 109 ? -5.512 -2.938 -5.629 1 93.56 109 GLN A N 1
ATOM 826 C CA . GLN A 1 109 ? -6.512 -3.574 -6.48 1 93.56 109 GLN A CA 1
ATOM 827 C C . GLN A 1 109 ? -5.887 -4.676 -7.332 1 93.56 109 GLN A C 1
ATOM 829 O O . GLN A 1 109 ? -6.453 -5.766 -7.457 1 93.56 109 GLN A O 1
ATOM 834 N N . ASN A 1 110 ? -4.719 -4.441 -7.855 1 94.31 110 ASN A N 1
ATOM 835 C CA . ASN A 1 110 ? -4.074 -5.371 -8.773 1 94.31 110 ASN A CA 1
ATOM 836 C C . ASN A 1 110 ? -3.373 -6.504 -8.031 1 94.31 110 ASN A C 1
ATOM 838 O O . ASN A 1 110 ? -3.367 -7.645 -8.492 1 94.31 110 ASN A O 1
ATOM 842 N N . TYR A 1 111 ? -2.783 -6.195 -6.855 1 96.62 111 TYR A N 1
ATOM 843 C CA . TYR A 1 111 ? -1.888 -7.152 -6.211 1 96.62 111 TYR A CA 1
ATOM 844 C C . TYR A 1 111 ? -2.506 -7.699 -4.93 1 96.62 111 TYR A C 1
ATOM 846 O O . TYR A 1 111 ? -1.885 -8.5 -4.227 1 96.62 111 TYR A O 1
ATOM 854 N N . GLY A 1 112 ? -3.744 -7.289 -4.633 1 96.69 112 GLY A N 1
ATOM 855 C CA . GLY A 1 112 ? -4.352 -7.672 -3.367 1 96.69 112 GLY A CA 1
ATOM 856 C C . GLY A 1 112 ? -4.312 -9.164 -3.111 1 96.69 112 GLY A C 1
ATOM 857 O O . GLY A 1 112 ? -3.824 -9.609 -2.07 1 96.69 112 GLY A O 1
ATOM 858 N N . TYR A 1 113 ? -4.75 -9.961 -4.055 1 96.56 113 TYR A N 1
ATOM 859 C CA . TYR A 1 113 ? -4.785 -11.406 -3.869 1 96.56 113 TYR A CA 1
ATOM 860 C C . TYR A 1 113 ? -3.379 -12 -3.895 1 96.56 113 TYR A C 1
ATOM 862 O O . TYR A 1 113 ? -3.098 -12.977 -3.201 1 96.56 113 TYR A O 1
ATOM 870 N N . ALA A 1 114 ? -2.504 -11.406 -4.73 1 97.81 114 ALA A N 1
ATOM 871 C CA . ALA A 1 114 ? -1.11 -11.844 -4.699 1 97.81 114 ALA A CA 1
ATOM 872 C C . ALA A 1 114 ? -0.49 -11.609 -3.326 1 97.81 114 ALA A C 1
ATOM 874 O O . ALA A 1 114 ? 0.173 -12.492 -2.777 1 97.81 114 ALA A O 1
ATOM 875 N N . TYR A 1 115 ? -0.748 -10.398 -2.754 1 98.31 115 TYR A N 1
ATOM 876 C CA . TYR A 1 115 ? -0.281 -10.109 -1.403 1 98.31 115 TYR A CA 1
ATOM 877 C C . TYR A 1 115 ? -0.852 -11.109 -0.404 1 98.31 115 TYR A C 1
ATOM 879 O O . TYR A 1 115 ? -0.118 -11.656 0.422 1 98.31 115 TYR A O 1
ATOM 887 N N . LYS A 1 116 ? -2.137 -11.336 -0.511 1 97.19 116 LYS A N 1
ATOM 888 C CA . LYS A 1 116 ? -2.789 -12.266 0.405 1 97.19 116 LYS A CA 1
ATOM 889 C C . LYS A 1 116 ? -2.143 -13.648 0.337 1 97.19 116 LYS A C 1
ATOM 891 O O . LYS A 1 116 ? -1.8 -14.234 1.369 1 97.19 116 LYS A O 1
ATOM 896 N N . ALA A 1 117 ? -1.948 -14.172 -0.846 1 97.69 117 ALA A N 1
ATOM 897 C CA . ALA A 1 117 ? -1.395 -15.508 -1.021 1 97.69 117 ALA A CA 1
ATOM 898 C C . ALA A 1 117 ? 0.021 -15.594 -0.457 1 97.69 117 ALA A C 1
ATOM 900 O O . ALA A 1 117 ? 0.347 -16.531 0.279 1 97.69 117 ALA A O 1
ATOM 901 N N . VAL A 1 118 ? 0.85 -14.625 -0.745 1 98.12 118 VAL A N 1
ATOM 902 C CA . VAL A 1 118 ? 2.242 -14.609 -0.306 1 98.12 118 VAL A CA 1
ATOM 903 C C . VAL A 1 118 ? 2.303 -14.461 1.213 1 98.12 118 VAL A C 1
ATOM 905 O O . VAL A 1 118 ? 3.078 -15.148 1.88 1 98.12 118 VAL A O 1
ATOM 908 N N . MET A 1 119 ? 1.475 -13.594 1.731 1 97.38 119 MET A N 1
ATOM 909 C CA . MET A 1 119 ? 1.455 -13.398 3.178 1 97.38 119 MET A CA 1
ATOM 910 C C . MET A 1 119 ? 0.946 -14.648 3.889 1 97.38 119 MET A C 1
ATOM 912 O O . MET A 1 119 ? 1.481 -15.039 4.93 1 97.38 119 MET A O 1
ATOM 916 N N . ASN A 1 120 ? -0.087 -15.25 3.346 1 96.56 120 ASN A N 1
ATOM 917 C CA . ASN A 1 120 ? -0.579 -16.484 3.939 1 96.56 120 ASN A CA 1
ATOM 918 C C . ASN A 1 120 ? 0.504 -17.562 3.969 1 96.56 120 ASN A C 1
ATOM 920 O O . ASN A 1 120 ? 0.636 -18.281 4.957 1 96.56 120 ASN A O 1
ATOM 924 N N . GLU A 1 121 ? 1.264 -17.672 2.963 1 97.06 121 GLU A N 1
ATOM 925 C CA . GLU A 1 121 ? 2.318 -18.688 2.926 1 97.06 121 GLU A CA 1
ATOM 926 C C . GLU A 1 121 ? 3.43 -18.359 3.92 1 97.06 121 GLU A C 1
ATOM 928 O O . GLU A 1 121 ? 4.027 -19.266 4.508 1 97.06 121 GLU A O 1
ATOM 933 N N . LYS A 1 122 ? 3.627 -17.094 4.184 1 96.38 122 LYS A N 1
ATOM 934 C CA . LYS A 1 122 ? 4.707 -16.688 5.074 1 96.38 122 LYS A CA 1
ATOM 935 C C . LYS A 1 122 ? 4.262 -16.734 6.535 1 96.38 122 LYS A C 1
ATOM 937 O O . LYS A 1 122 ? 5.055 -17.031 7.422 1 96.38 122 LYS A O 1
ATOM 942 N N . PHE A 1 123 ? 2.939 -16.422 6.754 1 95.25 123 PHE A N 1
ATOM 943 C CA . PHE A 1 123 ? 2.525 -16.125 8.125 1 95.25 123 PHE A CA 1
ATOM 944 C C . PHE A 1 123 ? 1.395 -17.062 8.555 1 95.25 123 PHE A C 1
ATOM 946 O O . PHE A 1 123 ? 1.059 -17.125 9.734 1 95.25 123 PHE A O 1
ATOM 953 N N . GLY A 1 124 ? 0.794 -17.797 7.602 1 93.94 124 GLY A N 1
ATOM 954 C CA . GLY A 1 124 ? -0.453 -18.484 7.898 1 93.94 124 GLY A CA 1
ATOM 955 C C . GLY A 1 124 ? -1.671 -17.594 7.773 1 93.94 124 GLY A C 1
ATOM 956 O O . GLY A 1 124 ? -1.597 -16.516 7.184 1 93.94 124 GLY A O 1
ATOM 957 N N . ASP A 1 125 ? -2.766 -18.062 8.219 1 93.69 125 ASP A N 1
ATOM 958 C CA . ASP A 1 125 ? -4.004 -17.281 8.172 1 93.69 125 ASP A CA 1
ATOM 959 C C . ASP A 1 125 ? -3.957 -16.109 9.141 1 93.69 125 ASP A C 1
ATOM 961 O O . ASP A 1 125 ? -3.441 -16.234 10.25 1 93.69 125 ASP A O 1
ATOM 965 N N . GLY A 1 126 ? -4.332 -14.938 8.664 1 95 126 GLY A N 1
ATOM 966 C CA . GLY A 1 126 ? -4.312 -13.766 9.531 1 95 126 GLY A CA 1
ATOM 967 C C . GLY A 1 126 ? -4.492 -12.461 8.773 1 95 126 GLY A C 1
ATOM 968 O O . GLY A 1 126 ? -4.992 -12.461 7.645 1 95 126 GLY A O 1
ATOM 969 N N . ILE A 1 127 ? -4.199 -11.375 9.508 1 95.88 127 ILE A N 1
ATOM 970 C CA . ILE A 1 127 ? -4.332 -10.031 8.961 1 95.88 127 ILE A CA 1
ATOM 971 C C . ILE A 1 127 ? -3.145 -9.172 9.398 1 95.88 127 ILE A C 1
ATOM 973 O O . ILE A 1 127 ? -2.59 -9.375 10.477 1 95.88 127 ILE A O 1
ATOM 977 N N . MET A 1 128 ? -2.76 -8.344 8.484 1 96.62 128 MET A N 1
ATOM 978 C CA . MET A 1 128 ? -1.773 -7.332 8.859 1 96.62 128 MET A CA 1
ATOM 979 C C . MET A 1 128 ? -2.441 -6.145 9.539 1 96.62 128 MET A C 1
ATOM 981 O O . MET A 1 128 ? -3.422 -5.602 9.031 1 96.62 128 MET A O 1
ATOM 985 N N . SER A 1 129 ? -1.913 -5.715 10.656 1 94.12 129 SER A N 1
ATOM 986 C CA . SER A 1 129 ? -2.473 -4.602 11.414 1 94.12 129 SER A CA 1
ATOM 987 C C . SER A 1 129 ? -2.207 -3.27 10.719 1 94.12 129 SER A C 1
ATOM 989 O O . SER A 1 129 ? -1.102 -3.027 10.227 1 94.12 129 SER A O 1
ATOM 991 N N . ALA A 1 130 ? -3.221 -2.484 10.695 1 91.25 130 ALA A N 1
ATOM 992 C CA . ALA A 1 130 ? -3.061 -1.104 10.242 1 91.25 130 ALA A CA 1
ATOM 993 C C . ALA A 1 130 ? -3.02 -0.144 11.43 1 91.25 130 ALA A C 1
ATOM 995 O O . ALA A 1 130 ? -3.035 1.076 11.25 1 91.25 130 ALA A O 1
ATOM 996 N N . ILE A 1 131 ? -2.986 -0.635 12.664 1 88.38 131 ILE A N 1
ATOM 997 C CA . ILE A 1 131 ? -2.865 0.159 13.883 1 88.38 131 ILE A CA 1
ATOM 998 C C . ILE A 1 131 ? -1.472 -0.019 14.477 1 88.38 131 ILE A C 1
ATOM 1000 O O . ILE A 1 131 ? -0.737 0.955 14.664 1 88.38 131 ILE A O 1
ATOM 1004 N N . SER A 1 132 ? -1.201 -1.365 14.867 1 93.56 132 SER A N 1
ATOM 1005 C CA . SER A 1 132 ? 0.208 -1.629 15.141 1 93.56 132 SER A CA 1
ATOM 1006 C C . SER A 1 132 ? 1.032 -1.615 13.859 1 93.56 132 SER A C 1
ATOM 1008 O O . SER A 1 132 ? 1.424 -2.67 13.352 1 93.56 132 SER A O 1
ATOM 1010 N N . PHE A 1 133 ? 1.234 -0.437 13.43 1 95.19 133 PHE A N 1
ATOM 1011 C CA . PHE A 1 133 ? 1.631 -0.196 12.047 1 95.19 133 PHE A CA 1
ATOM 1012 C C . PHE A 1 133 ? 2.57 1.001 11.953 1 95.19 133 PHE A C 1
ATOM 1014 O O . PHE A 1 133 ? 2.383 2 12.648 1 95.19 133 PHE A O 1
ATOM 1021 N N . SER A 1 134 ? 3.609 0.893 11.102 1 96.31 134 SER A N 1
ATOM 1022 C CA . SER A 1 134 ? 4.473 2.008 10.727 1 96.31 134 SER A CA 1
ATOM 1023 C C . SER A 1 134 ? 4.707 2.043 9.219 1 96.31 134 SER A C 1
ATOM 1025 O O . SER A 1 134 ? 4.559 1.025 8.539 1 96.31 134 SER A O 1
ATOM 1027 N N . THR A 1 135 ? 5.016 3.182 8.711 1 98.06 135 THR A N 1
ATOM 1028 C CA . THR A 1 135 ? 5.219 3.352 7.277 1 98.06 135 THR A CA 1
ATOM 1029 C C . THR A 1 135 ? 6.211 4.477 7 1 98.06 135 THR A C 1
ATOM 1031 O O . THR A 1 135 ? 6.434 5.34 7.855 1 98.06 135 THR A O 1
ATOM 1034 N N . LYS A 1 136 ? 6.832 4.43 5.887 1 98.06 136 LYS A N 1
ATOM 1035 C CA . LYS A 1 136 ? 7.758 5.48 5.473 1 98.06 136 LYS A CA 1
ATOM 1036 C C . LYS A 1 136 ? 7.809 5.602 3.953 1 98.06 136 LYS A C 1
ATOM 1038 O O . LYS A 1 136 ? 7.43 4.676 3.238 1 98.06 136 LYS A O 1
ATOM 1043 N N . VAL A 1 137 ? 8.172 6.723 3.525 1 98.62 137 VAL A N 1
ATOM 1044 C CA . VAL A 1 137 ? 8.453 7.02 2.125 1 98.62 137 VAL A CA 1
ATOM 1045 C C . VAL A 1 137 ? 9.914 7.445 1.973 1 98.62 137 VAL A C 1
ATOM 1047 O O . VAL A 1 137 ? 10.391 8.312 2.703 1 98.62 137 VAL A O 1
ATOM 1050 N N . GLU A 1 138 ? 10.594 6.867 1.104 1 98.38 138 GLU A N 1
ATOM 1051 C CA . GLU A 1 138 ? 11.984 7.207 0.8 1 98.38 138 GLU A CA 1
ATOM 1052 C C . GLU A 1 138 ? 12.172 7.48 -0.689 1 98.38 138 GLU A C 1
ATOM 1054 O O . GLU A 1 138 ? 11.359 7.059 -1.511 1 98.38 138 GLU A O 1
ATOM 1059 N N . LYS A 1 139 ? 13.195 8.227 -0.957 1 97.94 139 LYS A N 1
ATOM 1060 C CA . LYS A 1 139 ? 13.57 8.555 -2.33 1 97.94 139 LYS A CA 1
ATOM 1061 C C . LYS A 1 139 ? 14.859 7.844 -2.736 1 97.94 139 LYS A C 1
ATOM 1063 O O . LYS A 1 139 ? 15.859 7.898 -2.018 1 97.94 139 LYS A O 1
ATOM 1068 N N . GLU A 1 140 ? 14.781 7.117 -3.812 1 98.19 140 GLU A N 1
ATOM 1069 C CA . GLU A 1 140 ? 15.953 6.52 -4.449 1 98.19 140 GLU A CA 1
ATOM 1070 C C . GLU A 1 140 ? 16.203 7.121 -5.828 1 98.19 140 GLU A C 1
ATOM 1072 O O . GLU A 1 140 ? 15.258 7.398 -6.566 1 98.19 140 GLU A O 1
ATOM 1077 N N . THR A 1 141 ? 17.453 7.363 -6.133 1 97.88 141 THR A N 1
ATOM 1078 C CA . THR A 1 141 ? 17.844 7.766 -7.477 1 97.88 141 THR A CA 1
ATOM 1079 C C . THR A 1 141 ? 1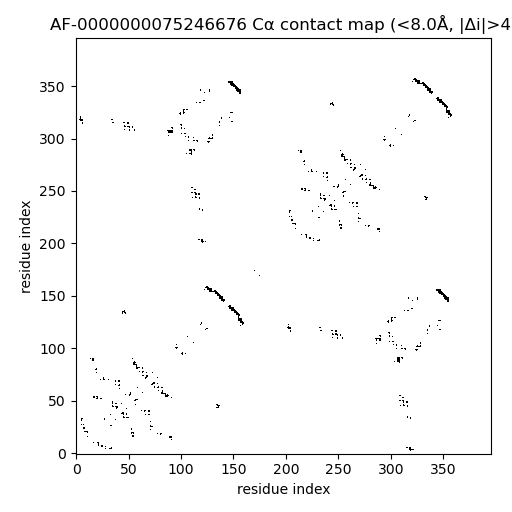8.734 6.703 -8.125 1 97.88 141 THR A C 1
ATOM 1081 O O . THR A 1 141 ? 19.75 6.32 -7.559 1 97.88 141 THR A O 1
ATOM 1084 N N . ASP A 1 142 ? 18.25 6.258 -9.25 1 96.88 142 ASP A N 1
ATOM 1085 C CA . ASP A 1 142 ? 19.016 5.184 -9.875 1 96.88 142 ASP A CA 1
ATOM 1086 C C . ASP A 1 142 ? 20.188 5.742 -10.688 1 96.88 142 ASP A C 1
ATOM 1088 O O . ASP A 1 142 ? 20.391 6.957 -10.727 1 96.88 142 ASP A O 1
ATOM 1092 N N . ASN A 1 143 ? 20.922 4.844 -11.266 1 97.19 143 ASN A N 1
ATOM 1093 C CA . ASN A 1 143 ? 22.156 5.215 -11.969 1 97.19 143 ASN A CA 1
ATOM 1094 C C . ASN A 1 143 ? 21.859 6.086 -13.188 1 97.19 143 ASN A C 1
ATOM 1096 O O . ASN A 1 143 ? 22.734 6.816 -13.656 1 97.19 143 ASN A O 1
ATOM 1100 N N . ASP A 1 144 ? 20.641 6.09 -13.781 1 95.94 144 ASP A N 1
ATOM 1101 C CA . ASP A 1 144 ? 20.266 6.875 -14.945 1 95.94 144 ASP A CA 1
ATOM 1102 C C . ASP A 1 144 ? 19.656 8.211 -14.539 1 95.94 144 ASP A C 1
ATOM 1104 O O . ASP A 1 144 ? 19.203 8.977 -15.391 1 95.94 144 ASP A O 1
ATOM 1108 N N . GLY A 1 145 ? 19.562 8.469 -13.195 1 95.44 145 GLY A N 1
ATOM 1109 C CA . GLY A 1 145 ? 19.062 9.734 -12.688 1 95.44 145 GLY A CA 1
ATOM 1110 C C . GLY A 1 145 ? 17.578 9.719 -12.414 1 95.44 145 GLY A C 1
ATOM 1111 O O . GLY A 1 145 ? 17 10.75 -12.055 1 95.44 145 GLY A O 1
ATOM 1112 N N . ASN A 1 146 ? 16.922 8.508 -12.648 1 95.62 146 ASN A N 1
ATOM 1113 C CA . ASN A 1 146 ? 15.492 8.414 -12.367 1 95.62 146 ASN A CA 1
ATOM 1114 C C . ASN A 1 146 ? 15.211 8.328 -10.867 1 95.62 146 ASN A C 1
ATOM 1116 O O . ASN A 1 146 ? 15.945 7.66 -10.133 1 95.62 146 ASN A O 1
ATOM 1120 N N . ASN A 1 147 ? 14.188 9.062 -10.508 1 97.44 147 ASN A N 1
ATOM 1121 C CA . ASN A 1 147 ? 13.781 9.016 -9.109 1 97.44 147 ASN A CA 1
ATOM 1122 C C . ASN A 1 147 ? 12.703 7.957 -8.867 1 97.44 147 ASN A C 1
ATOM 1124 O O . ASN A 1 147 ? 11.797 7.797 -9.688 1 97.44 147 ASN A O 1
ATOM 1128 N N . TRP A 1 148 ? 12.914 7.215 -7.793 1 98.31 148 TRP A N 1
ATOM 1129 C CA . TRP A 1 148 ? 11.984 6.164 -7.395 1 98.31 148 TRP A CA 1
ATOM 1130 C C . TRP A 1 148 ? 11.422 6.434 -6.004 1 98.31 148 TRP A C 1
ATOM 1132 O O . TRP A 1 148 ? 12.172 6.738 -5.074 1 98.31 148 TRP A O 1
ATOM 1142 N N . ALA A 1 149 ? 10.102 6.387 -5.914 1 98.56 149 ALA A N 1
ATOM 1143 C CA . ALA A 1 149 ? 9.453 6.41 -4.605 1 98.56 149 ALA A CA 1
ATOM 1144 C C . ALA A 1 149 ? 9.414 5.016 -3.988 1 98.56 149 ALA A C 1
ATOM 1146 O O . ALA A 1 149 ? 8.969 4.059 -4.629 1 98.56 149 ALA A O 1
ATOM 1147 N N . VAL A 1 150 ? 9.953 4.879 -2.787 1 98.75 150 VAL A N 1
ATOM 1148 C CA . VAL A 1 150 ? 9.93 3.621 -2.047 1 98.75 150 VAL A CA 1
ATOM 1149 C C . VAL A 1 150 ? 9.023 3.756 -0.825 1 98.75 150 VAL A C 1
ATOM 1151 O O . VAL A 1 150 ? 9.328 4.512 0.1 1 98.75 150 VAL A O 1
ATOM 1154 N N . VAL A 1 151 ? 7.91 3.098 -0.848 1 98.75 151 VAL A N 1
ATOM 1155 C CA 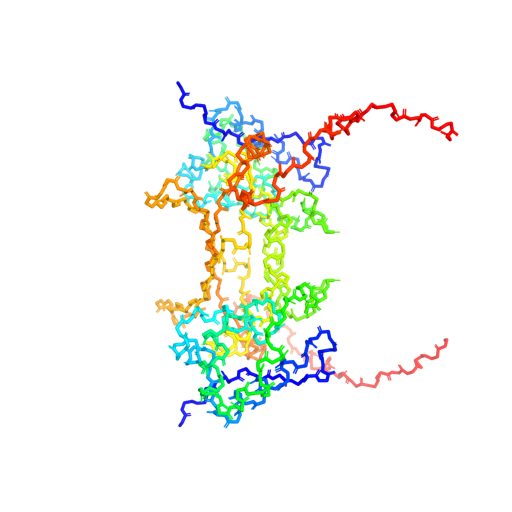. VAL A 1 151 ? 6.953 3.096 0.255 1 98.75 151 VAL A CA 1
ATOM 1156 C C . VAL A 1 151 ? 7.047 1.774 1.017 1 98.75 151 VAL A C 1
ATOM 1158 O O . VAL A 1 151 ? 6.973 0.699 0.417 1 98.75 151 VAL A O 1
ATOM 1161 N N . THR A 1 152 ? 7.211 1.833 2.312 1 98.81 152 THR A N 1
ATOM 1162 C CA . THR A 1 152 ? 7.289 0.634 3.139 1 98.81 152 THR A CA 1
ATOM 1163 C C . THR A 1 152 ? 6.16 0.612 4.168 1 98.81 152 THR A C 1
ATOM 1165 O O . THR A 1 152 ? 5.941 1.596 4.879 1 98.81 152 THR A O 1
ATOM 1168 N N . TRP A 1 153 ? 5.41 -0.427 4.156 1 98.62 153 TRP A N 1
ATOM 1169 C CA . TRP A 1 153 ? 4.434 -0.743 5.191 1 98.62 153 TRP A CA 1
ATOM 1170 C C . TRP A 1 153 ? 4.965 -1.82 6.129 1 98.62 153 TRP A C 1
ATOM 1172 O O . TRP A 1 153 ? 5.477 -2.848 5.68 1 98.62 153 TRP A O 1
ATOM 1182 N N . ARG A 1 154 ? 4.938 -1.636 7.414 1 98.5 154 ARG A N 1
ATOM 1183 C CA . ARG A 1 154 ? 5.281 -2.615 8.438 1 98.5 154 ARG A CA 1
ATOM 1184 C C . ARG A 1 154 ? 4.145 -2.775 9.445 1 98.5 154 ARG A C 1
ATOM 1186 O O . ARG A 1 154 ? 3.875 -1.87 10.234 1 98.5 154 ARG A O 1
ATOM 1193 N N . GLY A 1 155 ? 3.479 -3.881 9.375 1 98.31 155 GLY A N 1
ATOM 1194 C CA . GLY A 1 155 ? 2.346 -4.145 10.25 1 98.31 155 GLY A CA 1
ATOM 1195 C C . GLY A 1 155 ? 2.451 -5.465 10.984 1 98.31 155 GLY A C 1
ATOM 1196 O O . GLY A 1 155 ? 2.91 -6.461 10.414 1 98.31 155 GLY A O 1
ATOM 1197 N N . LYS A 1 156 ? 2.057 -5.441 12.219 1 97.31 156 LYS A N 1
ATOM 1198 C CA . LYS A 1 156 ? 2.045 -6.672 13 1 97.31 156 LYS A CA 1
ATOM 1199 C C . LYS A 1 156 ? 1.05 -7.68 12.438 1 97.31 156 LYS A C 1
ATOM 1201 O O . LYS A 1 156 ? -0.053 -7.305 12.031 1 97.31 156 LYS A O 1
ATOM 1206 N N . TRP A 1 157 ? 1.434 -8.938 12.352 1 97.25 157 TRP A N 1
ATOM 1207 C CA . TRP A 1 157 ? 0.548 -9.992 11.867 1 97.25 157 TRP A CA 1
ATOM 1208 C C . TRP A 1 157 ? -0.289 -10.57 13.008 1 97.25 157 TRP A C 1
ATOM 1210 O O . TRP A 1 157 ? 0.246 -10.93 14.055 1 97.25 157 TRP A O 1
ATOM 1220 N N . TYR A 1 158 ? -1.615 -10.617 12.828 1 94.12 158 TYR A N 1
ATOM 1221 C CA . TYR A 1 158 ? -2.525 -11.188 13.812 1 94.12 158 TYR A CA 1
ATOM 1222 C C . TYR A 1 158 ? -3.193 -12.445 13.273 1 94.12 158 TYR A C 1
ATOM 1224 O O . TYR A 1 158 ? -3.686 -12.461 12.148 1 94.12 158 TYR A O 1
ATOM 1232 N N . VAL A 1 159 ? -3.137 -13.578 14.008 1 85.81 159 VAL A N 1
ATOM 1233 C CA . VAL A 1 159 ? -3.758 -14.852 13.648 1 85.81 159 VAL A CA 1
ATOM 1234 C C . VAL A 1 159 ? -5.09 -14.992 14.383 1 85.81 159 VAL A C 1
ATOM 1236 O O . VAL A 1 159 ? -5.293 -14.398 15.445 1 85.81 159 VAL A O 1
ATOM 1239 N N . ASP A 1 160 ? -6.289 -15.633 13.695 1 61.44 160 ASP A N 1
ATOM 1240 C CA . ASP A 1 160 ? -7.57 -15.867 14.352 1 61.44 160 ASP A CA 1
ATOM 1241 C C . ASP A 1 160 ? -7.379 -16.578 15.695 1 61.44 160 ASP A C 1
ATOM 1243 O O . ASP A 1 160 ? -8.164 -16.375 16.625 1 61.44 160 ASP A O 1
ATOM 1247 N N . SER A 1 161 ? -6.559 -17.531 15.875 1 48.75 161 SER A N 1
ATOM 1248 C CA . SER A 1 161 ? -6.633 -18.109 17.203 1 48.75 161 SER A CA 1
ATOM 1249 C C . SER A 1 161 ? -6.664 -17.031 18.281 1 48.75 161 SER A C 1
ATOM 1251 O O . SER A 1 161 ? -6.867 -17.312 19.469 1 48.75 161 SER A O 1
ATOM 1253 N N . VAL A 1 162 ? -6.27 -15.969 17.969 1 40.62 162 VAL A N 1
ATOM 1254 C CA . VAL A 1 162 ? -6.418 -14.875 18.938 1 40.62 162 VAL A CA 1
ATOM 1255 C C . VAL A 1 162 ? -7.898 -14.547 19.109 1 40.62 162 VAL A C 1
ATOM 1257 O O . VAL A 1 162 ? -8.258 -13.688 19.922 1 40.62 162 VAL A O 1
ATOM 1260 N N . ARG A 1 163 ? -8.812 -14.922 18.125 1 36.66 163 ARG A N 1
ATOM 1261 C CA . ARG A 1 163 ? -10.18 -14.992 18.625 1 36.66 163 ARG A CA 1
ATOM 1262 C C . ARG A 1 163 ? -10.289 -15.93 19.812 1 36.66 163 ARG A C 1
ATOM 1264 O O . ARG A 1 163 ? -11.023 -15.656 20.766 1 36.66 163 ARG A O 1
ATOM 1271 N N . LEU A 1 164 ? -9.773 -17.156 19.688 1 34.53 164 LEU A N 1
ATOM 1272 C CA . LEU A 1 164 ? -10.008 -18.078 20.797 1 34.53 164 LEU A CA 1
ATOM 1273 C C . LEU A 1 164 ? -9.289 -17.609 22.062 1 34.53 164 LEU A C 1
ATOM 1275 O O . LEU A 1 164 ? -9.852 -17.672 23.156 1 34.53 164 LEU A O 1
ATOM 1279 N N . ASN A 1 165 ? -8.031 -17.344 22.016 1 32.25 165 ASN A N 1
ATOM 1280 C CA . ASN A 1 165 ? -7.434 -17.047 23.312 1 32.25 165 ASN A CA 1
ATOM 1281 C C . ASN A 1 165 ? -7.816 -15.656 23.812 1 32.25 165 ASN A C 1
ATOM 1283 O O . ASN A 1 165 ? -7.598 -15.328 24.984 1 32.25 165 ASN A O 1
ATOM 1287 N N . ARG A 1 166 ? -8.234 -14.781 22.938 1 35.69 166 ARG A N 1
ATOM 1288 C CA . ARG A 1 166 ? -8.797 -13.625 23.625 1 35.69 166 ARG A CA 1
ATOM 1289 C C . ARG A 1 166 ? -10.086 -13.984 24.344 1 35.69 166 ARG A C 1
ATOM 1291 O O . ARG A 1 166 ? -10.68 -13.148 25.031 1 35.69 166 ARG A O 1
ATOM 1298 N N . LEU A 1 167 ? -10.812 -15.023 24.094 1 30.72 167 LEU A N 1
ATOM 1299 C CA . LEU A 1 167 ? -11.711 -15.453 25.156 1 30.72 167 LEU A CA 1
ATOM 1300 C C . LEU A 1 167 ? -10.953 -15.688 26.453 1 30.72 167 LEU A C 1
ATOM 1302 O O . LEU A 1 167 ? -11.43 -15.328 27.531 1 30.72 167 LEU A O 1
ATOM 1306 N N . ASN A 1 168 ? -9.914 -16.391 26.469 1 30.75 168 ASN A N 1
ATOM 1307 C CA . ASN A 1 168 ? -9.367 -16.484 27.812 1 30.75 168 ASN A CA 1
ATOM 1308 C C . ASN A 1 168 ? -8.68 -15.18 28.234 1 30.75 168 ASN A C 1
ATOM 1310 O O . ASN A 1 168 ? -8.711 -14.805 29.406 1 30.75 168 ASN A O 1
ATOM 1314 N N . SER A 1 169 ? -7.691 -14.695 27.625 1 29.67 169 SER A N 1
ATOM 1315 C CA . SER A 1 169 ? -7.039 -13.586 28.312 1 29.67 169 SER A CA 1
ATOM 1316 C C . SER A 1 169 ? -7.875 -12.312 28.219 1 29.67 169 SER A C 1
ATOM 1318 O O . SER A 1 169 ? -8.312 -11.922 27.141 1 29.67 169 SER A O 1
ATOM 1320 N N . LEU A 1 170 ? -8.656 -11.812 29.25 1 30.62 170 LEU A N 1
ATOM 1321 C CA . LEU A 1 170 ? -9.047 -10.703 30.109 1 30.62 170 LEU A CA 1
ATOM 1322 C C . LEU A 1 170 ? -8.07 -9.539 29.984 1 30.62 170 LEU A C 1
ATOM 1324 O O . LEU A 1 170 ? -8.195 -8.539 30.688 1 30.62 170 LEU A O 1
ATOM 1328 N N . LEU A 1 171 ? -6.852 -9.609 29.609 1 30.61 171 LEU A N 1
ATOM 1329 C CA . LEU A 1 171 ? -5.805 -8.68 30.016 1 30.61 171 LEU A CA 1
ATOM 1330 C C . LEU A 1 171 ? -6.07 -7.289 29.453 1 30.61 171 LEU A C 1
ATOM 1332 O O . LEU A 1 171 ? -5.375 -6.332 29.812 1 30.61 171 LEU A O 1
ATOM 1336 N N . PHE A 1 172 ? -6.688 -7.152 28.328 1 32.41 172 PHE A N 1
ATOM 1337 C CA . PHE A 1 172 ? -6.945 -5.719 28.312 1 32.41 172 PHE A CA 1
ATOM 1338 C C . PHE A 1 172 ? -8.07 -5.355 29.266 1 32.41 172 PHE A C 1
ATOM 1340 O O . PHE A 1 172 ? -8.641 -4.27 29.188 1 32.41 172 PHE A O 1
ATOM 1347 N N . LEU A 1 173 ? -8.648 -6.43 30.016 1 28.64 173 LEU A N 1
ATOM 1348 C CA . LEU A 1 173 ? -9.555 -6.016 31.078 1 28.64 173 LEU A CA 1
ATOM 1349 C C . LEU A 1 173 ? -8.789 -5.348 32.219 1 28.64 173 LEU A C 1
ATOM 1351 O O . LEU A 1 173 ? -7.766 -5.871 32.656 1 28.64 173 LEU A O 1
ATOM 1355 N N . ASP A 1 174 ? -8.836 -4.172 32.375 1 28.52 174 ASP A N 1
ATOM 1356 C CA . ASP A 1 174 ? -8.648 -3.65 33.719 1 28.52 174 ASP A CA 1
ATOM 1357 C C . ASP A 1 174 ? -9.391 -4.504 34.75 1 28.52 174 ASP A C 1
ATOM 1359 O O . ASP A 1 174 ? -10.547 -4.871 34.531 1 28.52 174 ASP A O 1
ATOM 1363 N N . PRO A 1 175 ? -8.82 -5.473 35.531 1 27.47 175 PRO A N 1
ATOM 1364 C CA . PRO A 1 175 ? -9.367 -6.23 36.656 1 27.47 175 PRO A CA 1
ATOM 1365 C C . PRO A 1 175 ? -10.469 -5.48 37.406 1 27.47 175 PRO A C 1
ATOM 1367 O O . PRO A 1 175 ? -11.164 -6.062 38.25 1 27.47 175 PRO A O 1
ATOM 1370 N N . PHE A 1 176 ? -10.484 -4.223 37.531 1 30.81 176 PHE A N 1
ATOM 1371 C CA . PHE A 1 176 ? -11.445 -3.693 38.469 1 30.81 176 PHE A CA 1
ATOM 1372 C C . PHE A 1 176 ? -12.867 -4.09 38.094 1 30.81 176 PHE A C 1
ATOM 1374 O O . PHE A 1 176 ? -13.719 -4.277 38.969 1 30.81 176 PHE A O 1
ATOM 1381 N N . GLN A 1 177 ? -13.352 -4.234 36.844 1 26.05 177 GLN A N 1
ATOM 1382 C CA . GLN A 1 177 ? -14.805 -4.305 36.75 1 26.05 177 GLN A CA 1
ATOM 1383 C C . GLN A 1 177 ? -15.281 -5.754 36.656 1 26.05 177 GLN A C 1
ATOM 1385 O O . GLN A 1 177 ? -16.344 -6.027 36.125 1 26.05 177 GLN A O 1
ATOM 1390 N N . LEU A 1 178 ? -14.453 -6.805 36.781 1 27.33 178 LEU A N 1
ATOM 1391 C CA . LEU A 1 178 ? -14.961 -8.172 36.688 1 27.33 178 LEU A CA 1
ATOM 1392 C C . LEU A 1 178 ? -15.75 -8.562 37.938 1 27.33 178 LEU A C 1
ATOM 1394 O O . LEU A 1 178 ? -15.719 -9.727 38.344 1 27.33 178 LEU A O 1
ATOM 1398 N N . GLU A 1 179 ? -16.297 -7.797 38.625 1 27.06 179 GLU A N 1
ATOM 1399 C CA . GLU A 1 179 ? -17.031 -8.422 39.719 1 27.06 179 GLU A CA 1
ATOM 1400 C C . GLU A 1 179 ? -18.078 -9.406 39.188 1 27.06 179 GLU A C 1
ATOM 1402 O O . GLU A 1 179 ? -18.172 -10.539 39.688 1 27.06 179 GLU A O 1
ATOM 1407 N N . ASN A 1 180 ? -19.297 -9.047 38.594 1 25.09 180 ASN A N 1
ATOM 1408 C CA . ASN A 1 180 ? -20.547 -9.789 38.625 1 25.09 180 ASN A CA 1
ATOM 1409 C C . ASN A 1 180 ? -20.656 -10.766 37.438 1 25.09 180 ASN A C 1
ATOM 1411 O O . ASN A 1 180 ? -21.141 -10.406 36.375 1 25.09 180 ASN A O 1
ATOM 1415 N N . VAL A 1 181 ? -19.797 -11.68 37.156 1 26.73 181 VAL A N 1
ATOM 1416 C CA . VAL A 1 181 ? -19.75 -12.641 36.062 1 26.73 181 VAL A CA 1
ATOM 1417 C C . VAL A 1 181 ? -20.812 -13.711 36.25 1 26.73 181 VAL A C 1
ATOM 1419 O O . VAL A 1 181 ? -20.562 -14.906 36.062 1 26.73 181 VAL A O 1
ATOM 1422 N N . GLY A 1 182 ? -21.688 -13.664 37.031 1 26.55 182 GLY A N 1
ATOM 1423 C CA . GLY A 1 182 ? -22.641 -14.758 37.094 1 26.55 182 GLY A CA 1
ATOM 1424 C C . GLY A 1 182 ? -23.328 -15.031 35.781 1 26.55 182 GLY A C 1
ATOM 1425 O O . GLY A 1 182 ? -23.406 -16.188 35.344 1 26.55 182 GLY A O 1
ATOM 1426 N N . GLU A 1 183 ? -24.156 -14.164 35.25 1 26.06 183 GLU A N 1
ATOM 1427 C CA . GLU A 1 183 ? -25.312 -14.406 34.375 1 26.06 183 GLU A CA 1
ATOM 1428 C C . GLU A 1 183 ? -24.875 -14.641 32.938 1 26.06 183 GLU A C 1
ATOM 1430 O O . GLU A 1 183 ? -25.688 -15.062 32.094 1 26.06 183 GLU A O 1
ATOM 1435 N N . TYR A 1 184 ? -23.688 -14.344 32.531 1 25.25 184 TYR A N 1
ATOM 1436 C CA . TYR A 1 184 ? -23.594 -14.117 31.078 1 25.25 184 TYR A CA 1
ATOM 1437 C C . TYR A 1 184 ? -23.406 -15.438 30.328 1 25.25 184 TYR A C 1
ATOM 1439 O O . TYR A 1 184 ? -22.281 -15.805 29.984 1 25.25 184 TYR A O 1
ATOM 1447 N N . PHE A 1 185 ? -23.688 -16.578 30.828 1 27.2 185 PHE A N 1
ATOM 1448 C CA . PHE A 1 185 ? -23.656 -17.812 30.047 1 27.2 185 PHE A CA 1
ATOM 1449 C C . PHE A 1 185 ? -24.656 -17.766 28.906 1 27.2 185 PHE A C 1
ATOM 1451 O O . PHE A 1 185 ? -24.531 -18.516 27.938 1 27.2 185 PHE A O 1
ATOM 1458 N N . ASP A 1 186 ? -25.844 -17.219 29.062 1 25.97 186 ASP A N 1
ATOM 1459 C CA . ASP A 1 186 ? -26.938 -17.469 28.141 1 25.97 186 ASP A CA 1
ATOM 1460 C C . ASP A 1 186 ? -26.594 -17.016 26.734 1 25.97 186 ASP A C 1
ATOM 1462 O O . ASP A 1 186 ? -27.281 -17.344 25.766 1 25.97 186 ASP A O 1
ATOM 1466 N N . LEU A 1 187 ? -25.719 -16.125 26.562 1 23.61 187 LEU A N 1
ATOM 1467 C CA . LEU A 1 187 ? -25.828 -15.391 25.312 1 23.61 187 LEU A CA 1
ATOM 1468 C C . LEU A 1 187 ? -25.312 -16.234 24.141 1 23.61 187 LEU A C 1
ATOM 1470 O O . LEU A 1 187 ? -25.391 -15.82 22.984 1 23.61 187 LEU A O 1
ATOM 1474 N N . ILE A 1 188 ? -24.562 -17.219 24.312 1 25.97 188 ILE A N 1
ATOM 1475 C CA . ILE A 1 188 ? -23.984 -17.766 23.078 1 25.97 188 ILE A CA 1
ATOM 1476 C C . ILE A 1 188 ? -25.047 -18.562 22.328 1 25.97 188 ILE A C 1
ATOM 1478 O O . ILE A 1 188 ? -24.734 -19.359 21.453 1 25.97 188 ILE A O 1
ATOM 1482 N N . ASN A 1 189 ? -26.297 -18.516 22.75 1 24.34 189 ASN A N 1
ATOM 1483 C CA . ASN A 1 189 ? -27.25 -19.344 22 1 24.34 189 ASN A CA 1
ATOM 1484 C C . ASN A 1 189 ? -27.453 -18.828 20.578 1 24.34 189 ASN A C 1
ATOM 1486 O O . ASN A 1 189 ? -28.203 -17.891 20.359 1 24.34 189 ASN A O 1
ATOM 1490 N N . PHE A 1 190 ? -26.562 -18.781 19.75 1 23 190 PHE A N 1
ATOM 1491 C CA . PHE A 1 190 ? -26.844 -18.484 18.359 1 23 190 PHE A CA 1
ATOM 1492 C C . PHE A 1 190 ? -27.844 -19.469 17.766 1 23 190 PHE A C 1
ATOM 1494 O O . PHE A 1 190 ? -27.453 -20.422 17.094 1 23 190 PHE A O 1
ATOM 1501 N N . ASN A 1 191 ? -28.859 -19.875 18.547 1 24.5 191 ASN A N 1
ATOM 1502 C CA . ASN A 1 191 ? -29.812 -20.812 17.938 1 24.5 191 ASN A CA 1
ATOM 1503 C C . ASN A 1 191 ? -30.359 -20.281 16.609 1 24.5 191 ASN A C 1
ATOM 1505 O O . ASN A 1 191 ? -30.125 -19.125 16.266 1 24.5 191 ASN A O 1
ATOM 1509 N N . ARG A 1 192 ? -31.812 -20.375 16.484 1 23.33 192 ARG A N 1
ATOM 1510 C CA . ARG A 1 192 ? -32.906 -20.531 15.539 1 23.33 192 ARG A CA 1
ATOM 1511 C C . ARG A 1 192 ? -33.219 -19.219 14.828 1 23.33 192 ARG A C 1
ATOM 1513 O O . ARG A 1 192 ? -33.719 -18.266 15.453 1 23.33 192 ARG A O 1
ATOM 1520 N N . LEU A 1 193 ? -32.469 -18.781 13.844 1 22.02 193 LEU A N 1
ATOM 1521 C CA . LEU A 1 193 ? -32.906 -17.703 12.969 1 22.02 193 LEU A CA 1
ATOM 1522 C C . LEU A 1 193 ? -34.344 -17.922 12.516 1 22.02 193 LEU A C 1
ATOM 1524 O O . LEU A 1 193 ? -34.656 -18.984 11.977 1 22.02 193 LEU A O 1
ATOM 1528 N N . PRO A 1 194 ? -35.344 -17.344 13.25 1 21.86 194 PRO A N 1
ATOM 1529 C CA . PRO A 1 194 ? -36.719 -17.312 12.727 1 21.86 194 PRO A CA 1
ATOM 1530 C C . PRO A 1 194 ? -36.781 -16.688 11.336 1 21.86 194 PRO A C 1
ATOM 1532 O O . PRO A 1 194 ? -35.906 -15.891 10.961 1 21.86 194 PRO A O 1
ATOM 1535 N N . TYR A 1 195 ? -37.5 -17.359 10.227 1 21.31 195 TYR A N 1
ATOM 1536 C CA . TYR A 1 195 ? -38.125 -16.984 8.953 1 21.31 195 TYR A CA 1
ATOM 1537 C C . TYR A 1 195 ? -39 -15.75 9.117 1 21.31 195 TYR A C 1
ATOM 1539 O O . TYR A 1 195 ? -40.094 -15.836 9.695 1 21.31 195 TYR A O 1
ATOM 1547 N N . SER A 1 196 ? -38.719 -14.594 9.742 1 16.5 196 SER A N 1
ATOM 1548 C CA . SER A 1 196 ? -39.812 -13.672 9.406 1 16.5 196 SER A CA 1
ATOM 1549 C C . SER A 1 196 ? -39.969 -13.523 7.895 1 16.5 196 SER A C 1
ATOM 1551 O O . SER A 1 196 ? -38.969 -13.453 7.168 1 16.5 196 SER A O 1
ATOM 1553 N N . ARG A 1 197 ? -41.156 -13.992 7.199 1 21.84 197 ARG A N 1
ATOM 1554 C CA . ARG A 1 197 ? -41.812 -13.578 5.953 1 21.84 197 ARG A CA 1
ATOM 1555 C C . ARG A 1 197 ? -41.75 -12.055 5.797 1 21.84 197 ARG A C 1
ATOM 1557 O O . ARG A 1 197 ? -41.469 -11.336 6.75 1 21.84 197 ARG A O 1
ATOM 1564 N N . PHE A 1 198 ? -42.906 -11.344 5.156 1 15.34 198 PHE A N 1
ATOM 1565 C CA . PHE A 1 198 ? -43.281 -10.016 5.625 1 15.34 198 PHE A CA 1
ATOM 1566 C C . PHE A 1 198 ? -43.5 -10.016 7.133 1 15.34 198 PHE A C 1
ATOM 1568 O O . PHE A 1 198 ? -44 -11 7.699 1 15.34 198 PHE A O 1
ATOM 1575 N N . MET B 1 1 ? 7.145 -32.656 8.75 1 32.78 1 MET B N 1
ATOM 1576 C CA . MET B 1 1 ? 7.047 -32.031 7.438 1 32.78 1 MET B CA 1
ATOM 1577 C C . MET B 1 1 ? 6.555 -30.594 7.562 1 32.78 1 MET B C 1
ATOM 1579 O O . MET B 1 1 ? 5.523 -30.344 8.188 1 32.78 1 MET B O 1
ATOM 1583 N N . SER B 1 2 ? 7.332 -29.672 7.676 1 41.09 2 SER B N 1
ATOM 1584 C CA . SER B 1 2 ? 6.949 -28.328 8.07 1 41.09 2 SER B CA 1
ATOM 1585 C C . SER B 1 2 ? 5.672 -27.891 7.367 1 41.09 2 SER B C 1
ATOM 1587 O O . SER B 1 2 ? 5.535 -28.047 6.152 1 41.09 2 SER B O 1
ATOM 1589 N N . ASN B 1 3 ? 4.516 -28.125 7.926 1 48.97 3 ASN B N 1
ATOM 1590 C CA . ASN B 1 3 ? 3.178 -27.844 7.426 1 48.97 3 ASN B CA 1
ATOM 1591 C C . ASN B 1 3 ? 3.141 -26.531 6.641 1 48.97 3 ASN B C 1
ATOM 1593 O O . ASN B 1 3 ? 3.191 -25.453 7.2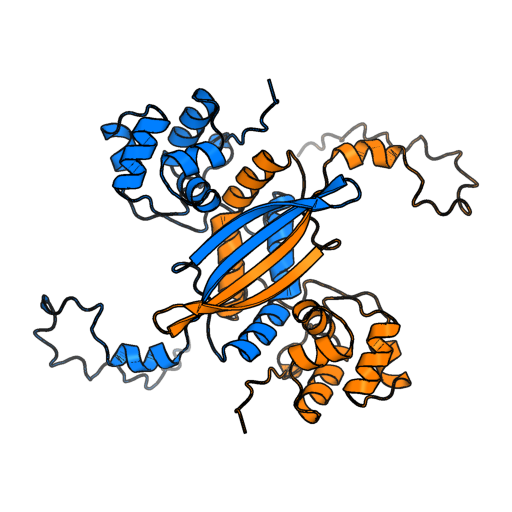27 1 48.97 3 ASN B O 1
ATOM 1597 N N . ILE B 1 4 ? 3.844 -26.531 5.469 1 59.81 4 ILE B N 1
ATOM 1598 C CA . ILE B 1 4 ? 3.91 -25.297 4.699 1 59.81 4 ILE B CA 1
ATOM 1599 C C . ILE B 1 4 ? 2.498 -24.812 4.371 1 59.81 4 ILE B C 1
ATOM 1601 O O . ILE B 1 4 ? 1.675 -25.578 3.869 1 59.81 4 ILE B O 1
ATOM 1605 N N . ASN B 1 5 ? 2.043 -23.766 4.938 1 81.38 5 ASN B N 1
ATOM 1606 C CA . ASN B 1 5 ? 0.83 -23.078 4.527 1 81.38 5 ASN B CA 1
ATOM 1607 C C . ASN B 1 5 ? 0.884 -22.656 3.059 1 81.38 5 ASN B C 1
ATOM 1609 O O . ASN B 1 5 ? 1.677 -21.797 2.678 1 81.38 5 ASN B O 1
ATOM 1613 N N . LEU B 1 6 ? 0.271 -23.656 2.148 1 93.75 6 LEU B N 1
ATOM 1614 C CA . LEU B 1 6 ? 0.275 -23.328 0.725 1 93.75 6 LEU B CA 1
ATOM 1615 C C . LEU B 1 6 ? -1.005 -22.609 0.324 1 93.75 6 LEU B C 1
ATOM 1617 O O . LEU B 1 6 ? -2.104 -23.031 0.699 1 93.75 6 LEU B O 1
ATOM 1621 N N . ALA B 1 7 ? -0.79 -21.547 -0.323 1 95.38 7 ALA B N 1
ATOM 1622 C CA . ALA B 1 7 ? -1.948 -20.891 -0.912 1 95.38 7 ALA B CA 1
ATOM 1623 C C . ALA B 1 7 ? -2.504 -21.688 -2.086 1 95.38 7 ALA B C 1
ATOM 1625 O O . ALA B 1 7 ? -1.767 -22.047 -3.008 1 95.38 7 ALA B O 1
ATOM 1626 N N . THR B 1 8 ? -3.717 -21.969 -2.037 1 94.88 8 THR B N 1
ATOM 1627 C CA . THR B 1 8 ? -4.441 -22.625 -3.113 1 94.88 8 THR B CA 1
ATOM 1628 C C . THR B 1 8 ? -5.613 -21.781 -3.586 1 94.88 8 THR B C 1
ATOM 1630 O O . THR B 1 8 ? -5.871 -20.703 -3.031 1 94.88 8 THR B O 1
ATOM 1633 N N . LEU B 1 9 ? -6.219 -22.25 -4.648 1 93.69 9 LEU B N 1
ATOM 1634 C CA . LEU B 1 9 ? -7.309 -21.469 -5.227 1 93.69 9 LEU B CA 1
ATOM 1635 C C . LEU B 1 9 ? -8.43 -22.391 -5.715 1 93.69 9 LEU B C 1
ATOM 1637 O O . LEU B 1 9 ? -8.188 -23.344 -6.453 1 93.69 9 LEU B O 1
ATOM 1641 N N . ASP B 1 10 ? -9.633 -22.188 -5.156 1 92.75 10 ASP B N 1
ATOM 1642 C CA . ASP B 1 10 ? -10.844 -22.734 -5.766 1 92.75 10 ASP B CA 1
ATOM 1643 C C . ASP B 1 10 ? -11.398 -21.781 -6.832 1 92.75 10 ASP B C 1
ATOM 1645 O O . ASP B 1 10 ? -12.039 -20.781 -6.504 1 92.75 10 ASP B O 1
ATOM 1649 N N . ILE B 1 11 ? -11.203 -22.078 -8.047 1 90.38 11 ILE B N 1
ATOM 1650 C CA . ILE B 1 11 ? -11.5 -21.188 -9.164 1 90.38 11 ILE B CA 1
ATOM 1651 C C . ILE B 1 11 ? -13 -20.906 -9.211 1 90.38 11 ILE B C 1
ATOM 1653 O O . ILE B 1 11 ? -13.422 -19.859 -9.703 1 90.38 11 ILE B O 1
ATOM 1657 N N . SER B 1 12 ? -13.859 -21.719 -8.719 1 91.56 12 SER B N 1
ATOM 1658 C CA . SER B 1 12 ? -15.305 -21.516 -8.719 1 91.56 12 SER B CA 1
ATOM 1659 C C . SER B 1 12 ? -15.703 -20.328 -7.855 1 91.56 12 SER B C 1
ATOM 1661 O O . SER B 1 12 ? -16.781 -19.75 -8.031 1 91.56 12 SER B O 1
ATOM 1663 N N . GLU B 1 13 ? -14.797 -19.875 -6.969 1 90.81 13 GLU B N 1
ATOM 1664 C CA . GLU B 1 13 ? -15.055 -18.734 -6.09 1 90.81 13 GLU B CA 1
ATOM 1665 C C . GLU B 1 13 ? -14.531 -17.438 -6.695 1 90.81 13 GLU B C 1
ATOM 1667 O O . GLU B 1 13 ? -14.695 -16.359 -6.113 1 90.81 13 GLU B O 1
ATOM 1672 N N . HIS B 1 14 ? -13.961 -17.641 -7.891 1 91.94 14 HIS B N 1
ATOM 1673 C CA . HIS B 1 14 ? -13.305 -16.484 -8.508 1 91.94 14 HIS B CA 1
ATOM 1674 C C . HIS B 1 14 ? -13.672 -16.359 -9.984 1 91.94 14 HIS B C 1
ATOM 1676 O O . HIS B 1 14 ? -12.812 -16.547 -10.852 1 91.94 14 HIS B O 1
ATOM 1682 N N . PRO B 1 15 ? -14.875 -15.992 -10.227 1 91.12 15 PRO B N 1
ATOM 1683 C CA . PRO B 1 15 ? -15.367 -15.992 -11.609 1 91.12 15 PRO B CA 1
ATOM 1684 C C . PRO B 1 15 ? -14.648 -14.969 -12.484 1 91.12 15 PRO B C 1
ATOM 1686 O O . PRO B 1 15 ? -14.734 -15.031 -13.711 1 91.12 15 PRO B O 1
ATOM 1689 N N . ASN B 1 16 ? -13.953 -14.023 -11.898 1 92.44 16 ASN B N 1
ATOM 1690 C CA . ASN B 1 16 ? -13.344 -12.953 -12.68 1 92.44 16 ASN B CA 1
ATOM 1691 C C . ASN B 1 16 ? -11.883 -13.25 -13 1 92.44 16 ASN B C 1
ATOM 1693 O O . ASN B 1 16 ? -11.203 -12.43 -13.617 1 92.44 16 ASN B O 1
ATOM 1697 N N . LEU B 1 17 ? -11.398 -14.383 -12.594 1 94.69 17 LEU B N 1
ATOM 1698 C CA . LEU B 1 17 ? -10.023 -14.758 -12.898 1 94.69 17 LEU B CA 1
ATOM 1699 C C . LEU B 1 17 ? -9.945 -15.5 -14.227 1 94.69 17 LEU B C 1
ATOM 1701 O O . LEU B 1 17 ? -10.883 -16.203 -14.609 1 94.69 17 LEU B O 1
ATOM 1705 N N . PRO B 1 18 ? -8.891 -15.398 -14.922 1 95.44 18 PRO B N 1
ATOM 1706 C CA . PRO B 1 18 ? -8.742 -16.094 -16.203 1 95.44 18 PRO B CA 1
ATOM 1707 C C . PRO B 1 18 ? -8.57 -17.609 -16.031 1 95.44 18 PRO B C 1
ATOM 1709 O O . PRO B 1 18 ? -8.258 -18.078 -14.938 1 95.44 18 PRO B O 1
ATOM 1712 N N . ARG B 1 19 ? -8.688 -18.312 -17.109 1 94.56 19 ARG B N 1
ATOM 1713 C CA . ARG B 1 19 ? -8.555 -19.766 -17.125 1 94.56 19 ARG B CA 1
ATOM 1714 C C . ARG B 1 19 ? -7.152 -20.203 -16.703 1 94.56 19 ARG B C 1
ATOM 1716 O O . ARG B 1 19 ? -6.984 -21.25 -16.078 1 94.56 19 ARG B O 1
ATOM 1723 N N . SER B 1 20 ? -6.195 -19.344 -17.047 1 97.31 20 SER B N 1
ATOM 1724 C CA . SER B 1 20 ? -4.816 -19.672 -16.703 1 97.31 20 SER B CA 1
ATOM 1725 C C . SER B 1 20 ? -4.656 -19.844 -15.195 1 97.31 20 SER B C 1
ATOM 1727 O O . SER B 1 20 ? -3.836 -20.641 -14.742 1 97.31 20 SER B O 1
ATOM 1729 N N . SER B 1 21 ? -5.41 -19.109 -14.414 1 97.62 21 SER B N 1
ATOM 1730 C CA . SER B 1 21 ? -5.289 -19.172 -12.961 1 97.62 21 SER B CA 1
ATOM 1731 C C . SER B 1 21 ? -5.562 -20.562 -12.438 1 97.62 21 SER B C 1
ATOM 1733 O O . SER B 1 21 ? -4.781 -21.109 -11.648 1 97.62 21 SER B O 1
ATOM 1735 N N . GLY B 1 22 ? -6.645 -21.188 -12.922 1 97.19 22 GLY B N 1
ATOM 1736 C CA . GLY B 1 22 ? -6.961 -22.531 -12.5 1 97.19 22 GLY B CA 1
ATOM 1737 C C . GLY B 1 22 ? -5.875 -23.547 -12.836 1 97.19 22 GLY B C 1
ATOM 1738 O O . GLY B 1 22 ? -5.531 -24.391 -12.016 1 97.19 22 GLY B O 1
ATOM 1739 N N . VAL B 1 23 ? -5.352 -23.406 -13.992 1 98.06 23 VAL B N 1
ATOM 1740 C CA . VAL B 1 23 ? -4.316 -24.328 -14.469 1 98.06 23 VAL B CA 1
ATOM 1741 C C . VAL B 1 23 ? -3.061 -24.172 -13.609 1 98.06 23 VAL B C 1
ATOM 1743 O O . VAL B 1 23 ? -2.492 -25.172 -13.156 1 98.06 23 VAL B O 1
ATOM 1746 N N . LEU B 1 24 ? -2.66 -22.984 -13.359 1 98.56 24 LEU B N 1
ATOM 1747 C CA . LEU B 1 24 ? -1.438 -22.688 -12.617 1 98.56 24 LEU B CA 1
ATOM 1748 C C . LEU B 1 24 ? -1.569 -23.109 -11.164 1 98.56 24 LEU B C 1
ATOM 1750 O O . LEU B 1 24 ? -0.676 -23.766 -10.609 1 98.56 24 LEU B O 1
ATOM 1754 N N . PHE B 1 25 ? -2.689 -22.781 -10.57 1 98.38 25 PHE B N 1
ATOM 1755 C CA . PHE B 1 25 ? -2.863 -23.094 -9.156 1 98.38 25 PHE B CA 1
ATOM 1756 C C . PHE B 1 25 ? -2.975 -24.594 -8.938 1 98.38 25 PHE B C 1
ATOM 1758 O O . PHE B 1 25 ? -2.49 -25.125 -7.938 1 98.38 25 PHE B O 1
ATOM 1765 N N . LYS B 1 26 ? -3.67 -25.297 -9.828 1 97.62 26 LYS B N 1
ATOM 1766 C CA . LYS B 1 26 ? -3.736 -26.75 -9.719 1 97.62 26 LYS B CA 1
ATOM 1767 C C . LYS B 1 26 ? -2.344 -27.375 -9.789 1 97.62 26 LYS B C 1
ATOM 1769 O O . LYS B 1 26 ? -2.002 -28.234 -8.977 1 97.62 26 LYS B O 1
ATOM 1774 N N . ALA B 1 27 ? -1.555 -26.938 -10.742 1 98.38 27 ALA B N 1
ATOM 1775 C CA . ALA B 1 27 ? -0.198 -27.453 -10.891 1 98.38 27 ALA B CA 1
ATOM 1776 C C . ALA B 1 27 ? 0.651 -27.141 -9.664 1 98.38 27 ALA B C 1
ATOM 1778 O O . ALA B 1 27 ? 1.422 -27.984 -9.195 1 98.38 27 ALA B O 1
ATOM 1779 N N . LYS B 1 28 ? 0.532 -25.906 -9.188 1 98.19 28 LYS B N 1
ATOM 1780 C CA . LYS B 1 28 ? 1.233 -25.484 -7.977 1 98.19 28 LYS B CA 1
ATOM 1781 C C . LYS B 1 28 ? 0.889 -26.406 -6.805 1 98.19 28 LYS B C 1
ATOM 1783 O O . LYS B 1 28 ? 1.775 -26.828 -6.062 1 98.19 28 LYS B O 1
ATOM 1788 N N . ALA B 1 29 ? -0.391 -26.656 -6.645 1 96.75 29 ALA B N 1
ATOM 1789 C CA . ALA B 1 29 ? -0.853 -27.531 -5.562 1 96.75 29 ALA B CA 1
ATOM 1790 C C . ALA B 1 29 ? -0.333 -28.953 -5.746 1 96.75 29 ALA B C 1
ATOM 1792 O O . ALA B 1 29 ? 0.121 -29.578 -4.789 1 96.75 29 ALA B O 1
ATOM 1793 N N . ASP B 1 30 ? -0.381 -29.422 -6.914 1 97.06 30 ASP B N 1
ATOM 1794 C CA . ASP B 1 30 ? 0.077 -30.781 -7.211 1 97.06 30 ASP B CA 1
ATOM 1795 C C . ASP B 1 30 ? 1.561 -30.938 -6.887 1 97.06 30 ASP B C 1
ATOM 1797 O O . ASP B 1 30 ? 1.979 -31.984 -6.371 1 97.06 30 ASP B O 1
ATOM 1801 N N . LYS B 1 31 ? 2.336 -29.906 -7.184 1 97.44 31 LYS B N 1
ATOM 1802 C CA . LYS B 1 31 ? 3.781 -29.953 -6.977 1 97.44 31 LYS B CA 1
ATOM 1803 C C . LYS B 1 31 ? 4.145 -29.562 -5.547 1 97.44 31 LYS B C 1
ATOM 1805 O O . LYS B 1 31 ? 5.305 -29.656 -5.148 1 97.44 31 LYS B O 1
ATOM 1810 N N . LYS B 1 32 ? 3.133 -29.031 -4.809 1 96.88 32 LYS B N 1
ATOM 1811 C CA . LYS B 1 32 ? 3.32 -28.578 -3.434 1 96.88 32 LYS B CA 1
ATOM 1812 C C . LYS B 1 32 ? 4.406 -27.5 -3.352 1 96.88 32 LYS B C 1
ATOM 1814 O O . LYS B 1 32 ? 5.305 -27.594 -2.51 1 96.88 32 LYS B O 1
ATOM 1819 N N . LEU B 1 33 ? 4.297 -26.547 -4.211 1 97.69 33 LEU B N 1
ATOM 1820 C CA . LEU B 1 33 ? 5.285 -25.469 -4.254 1 97.69 33 LEU B CA 1
ATOM 1821 C C . LEU B 1 33 ? 4.703 -24.172 -3.705 1 97.69 33 LEU B C 1
ATOM 1823 O O . LEU B 1 33 ? 3.529 -23.875 -3.93 1 97.69 33 LEU B O 1
ATOM 1827 N N . SER B 1 34 ? 5.531 -23.406 -3.02 1 97.88 34 SER B N 1
ATOM 1828 C CA . SER B 1 34 ? 5.18 -22.062 -2.605 1 97.88 34 SER B CA 1
ATOM 1829 C C . SER B 1 34 ? 5.484 -21.047 -3.707 1 97.88 34 SER B C 1
ATOM 1831 O O . SER B 1 34 ? 6.211 -21.359 -4.656 1 97.88 34 SER B O 1
ATOM 1833 N N . PHE B 1 35 ? 4.918 -19.938 -3.545 1 98.38 35 PHE B N 1
ATOM 1834 C CA . PHE B 1 35 ? 5.258 -18.875 -4.488 1 98.38 35 PHE B CA 1
ATOM 1835 C C . PHE B 1 35 ? 6.734 -18.516 -4.383 1 98.38 35 PHE B C 1
ATOM 1837 O O . PHE B 1 35 ? 7.363 -18.156 -5.383 1 98.38 35 PHE B O 1
ATOM 1844 N N . GLU B 1 36 ? 7.285 -18.531 -3.186 1 97.81 36 GLU B N 1
ATOM 1845 C CA . GLU B 1 36 ? 8.711 -18.266 -3.02 1 97.81 36 GLU B CA 1
ATOM 1846 C C . GLU B 1 36 ? 9.547 -19.234 -3.844 1 97.81 36 GLU B C 1
ATOM 1848 O O . GLU B 1 36 ? 10.477 -18.828 -4.547 1 97.81 36 GLU B O 1
ATOM 1853 N N . ALA B 1 37 ? 9.234 -20.484 -3.779 1 98 37 ALA B N 1
ATOM 1854 C CA . ALA B 1 37 ? 9.961 -21.516 -4.52 1 98 37 ALA B CA 1
ATOM 1855 C C . ALA B 1 37 ? 9.812 -21.328 -6.023 1 98 37 ALA B C 1
ATOM 1857 O O . ALA B 1 37 ? 10.789 -21.422 -6.77 1 98 37 ALA B O 1
ATOM 1858 N N . ILE B 1 38 ? 8.578 -21.062 -6.465 1 98.62 38 ILE B N 1
ATOM 1859 C CA . ILE B 1 38 ? 8.312 -20.891 -7.891 1 98.62 38 ILE B CA 1
ATOM 1860 C C . ILE B 1 38 ? 9.047 -19.641 -8.391 1 98.62 38 ILE B C 1
ATOM 1862 O O . ILE B 1 38 ? 9.688 -19.672 -9.445 1 98.62 38 ILE B O 1
ATOM 1866 N N . ALA B 1 39 ? 8.914 -18.562 -7.625 1 98.56 39 ALA B N 1
ATOM 1867 C CA . ALA B 1 39 ? 9.578 -17.312 -8 1 98.56 39 ALA B CA 1
ATOM 1868 C C . ALA B 1 39 ? 11.086 -17.531 -8.156 1 98.56 39 ALA B C 1
ATOM 1870 O O . ALA B 1 39 ? 11.688 -17.016 -9.102 1 98.56 39 ALA B O 1
ATOM 1871 N N . SER B 1 40 ? 11.68 -18.25 -7.285 1 98.31 40 SER B N 1
ATOM 1872 C CA . SER B 1 40 ? 13.109 -18.547 -7.348 1 98.31 40 SER B CA 1
ATOM 1873 C C . SER B 1 40 ? 13.445 -19.359 -8.602 1 98.31 40 SER B C 1
ATOM 1875 O O . SER B 1 40 ? 14.453 -19.078 -9.266 1 98.31 40 SER B O 1
ATOM 1877 N N . ALA B 1 41 ? 12.656 -20.25 -8.945 1 98.31 41 ALA B N 1
ATOM 1878 C CA . ALA B 1 41 ? 12.891 -21.109 -10.094 1 98.31 41 ALA B CA 1
ATOM 1879 C C . ALA B 1 41 ? 12.828 -20.328 -11.398 1 98.31 41 ALA B C 1
ATOM 1881 O O . ALA B 1 41 ? 13.562 -20.609 -12.344 1 98.31 41 ALA B O 1
ATOM 1882 N N . ILE B 1 42 ? 11.953 -19.344 -11.422 1 98.06 42 ILE B N 1
ATOM 1883 C CA . ILE B 1 42 ? 11.773 -18.656 -12.703 1 98.06 42 ILE B CA 1
ATOM 1884 C C . ILE B 1 42 ? 12.531 -17.344 -12.688 1 98.06 42 ILE B C 1
ATOM 1886 O O . ILE B 1 42 ? 12.555 -16.625 -13.695 1 98.06 42 ILE B O 1
ATOM 1890 N N . GLY B 1 43 ? 13.141 -16.969 -11.555 1 97.25 43 GLY B N 1
ATOM 1891 C CA . GLY B 1 43 ? 13.953 -15.766 -11.469 1 97.25 43 GLY B CA 1
ATOM 1892 C C . GLY B 1 43 ? 13.125 -14.492 -11.43 1 97.25 43 GLY B C 1
ATOM 1893 O O . GLY B 1 43 ? 13.453 -13.516 -12.109 1 97.25 43 GLY B O 1
ATOM 1894 N N . ARG B 1 44 ? 12.023 -14.516 -10.75 1 96.56 44 ARG B N 1
ATOM 1895 C CA . ARG B 1 44 ? 11.133 -13.375 -10.602 1 96.56 44 ARG B CA 1
ATOM 1896 C C . ARG B 1 44 ? 10.867 -13.07 -9.125 1 96.56 44 ARG B C 1
ATOM 1898 O O . ARG B 1 44 ? 11.156 -13.891 -8.258 1 96.56 44 ARG B O 1
ATOM 1905 N N . ASN B 1 45 ? 10.391 -11.875 -8.953 1 96.12 45 ASN B N 1
ATOM 1906 C CA . ASN B 1 45 ? 9.883 -11.477 -7.641 1 96.12 45 ASN B CA 1
ATOM 1907 C C . ASN B 1 45 ? 8.688 -12.328 -7.219 1 96.12 45 ASN B C 1
ATOM 1909 O O . ASN B 1 45 ? 7.82 -12.641 -8.031 1 96.12 45 ASN B O 1
ATOM 1913 N N . GLU B 1 46 ? 8.664 -12.625 -5.98 1 98.38 46 GLU B N 1
ATOM 1914 C CA . GLU B 1 46 ? 7.66 -13.531 -5.43 1 98.38 46 GLU B CA 1
ATOM 1915 C C . GLU B 1 46 ? 6.254 -12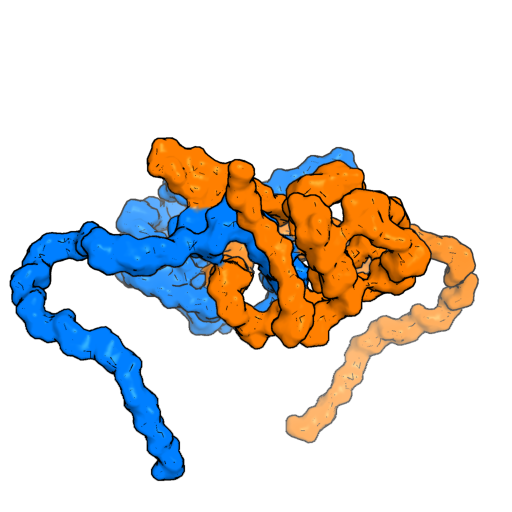.984 -5.652 1 98.38 46 GLU B C 1
ATOM 1917 O O . GLU B 1 46 ? 5.375 -13.703 -6.137 1 98.38 46 GLU B O 1
ATOM 1922 N N . VAL B 1 47 ? 6.004 -11.711 -5.293 1 98.38 47 VAL B N 1
ATOM 1923 C CA . VAL B 1 47 ? 4.676 -11.133 -5.426 1 98.38 47 VAL B CA 1
ATOM 1924 C C . VAL B 1 47 ? 4.301 -11.023 -6.902 1 98.38 47 VAL B C 1
ATOM 1926 O O . VAL B 1 47 ? 3.154 -11.273 -7.277 1 98.38 47 VAL B O 1
ATOM 1929 N N . ALA B 1 48 ? 5.207 -10.703 -7.734 1 96.62 48 ALA B N 1
ATOM 1930 C CA . ALA B 1 48 ? 4.969 -10.625 -9.172 1 96.62 48 ALA B CA 1
ATOM 1931 C C . ALA B 1 48 ? 4.609 -11.992 -9.742 1 96.62 48 ALA B C 1
ATOM 1933 O O . ALA B 1 48 ? 3.748 -12.102 -10.617 1 96.62 48 ALA B O 1
ATOM 1934 N N . THR B 1 49 ? 5.312 -13.016 -9.273 1 98.5 49 THR B N 1
ATOM 1935 C CA . THR B 1 49 ? 4.992 -14.375 -9.688 1 98.5 49 THR B CA 1
ATOM 1936 C C . THR B 1 49 ? 3.555 -14.727 -9.305 1 98.5 49 THR B C 1
ATOM 1938 O O . THR B 1 49 ? 2.793 -15.227 -10.141 1 98.5 49 THR B O 1
ATOM 1941 N N . ALA B 1 50 ? 3.184 -14.414 -8.078 1 98.56 50 ALA B N 1
ATOM 1942 C CA . ALA B 1 50 ? 1.805 -14.648 -7.648 1 98.56 50 ALA B CA 1
ATOM 1943 C C . ALA B 1 50 ? 0.825 -13.859 -8.508 1 98.56 50 ALA B C 1
ATOM 1945 O O . ALA B 1 50 ? -0.252 -14.352 -8.852 1 98.56 50 ALA B O 1
ATOM 1946 N N . ALA B 1 51 ? 1.156 -12.664 -8.852 1 97.81 51 ALA B N 1
ATOM 1947 C CA . ALA B 1 51 ? 0.292 -11.812 -9.664 1 97.81 51 ALA B CA 1
ATOM 1948 C C . ALA B 1 51 ? 0.056 -12.422 -11.039 1 97.81 51 AL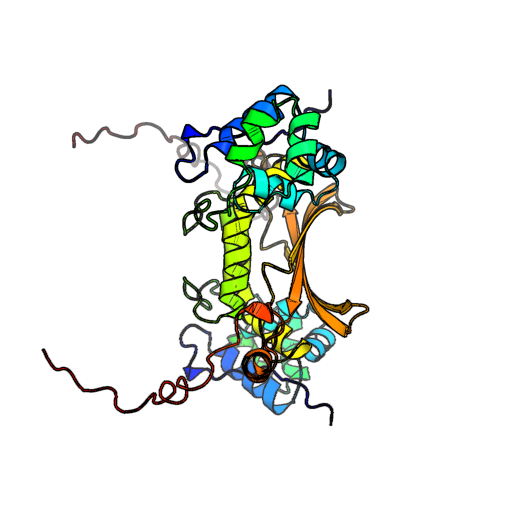A B C 1
ATOM 1950 O O . ALA B 1 51 ? -1.023 -12.273 -11.617 1 97.81 51 ALA B O 1
ATOM 1951 N N . ILE B 1 52 ? 1.041 -13.125 -11.617 1 97.69 52 ILE B N 1
ATOM 1952 C CA . ILE B 1 52 ? 0.847 -13.852 -12.867 1 97.69 52 ILE B CA 1
ATOM 1953 C C . ILE B 1 52 ? -0.234 -14.914 -12.688 1 97.69 52 ILE B C 1
ATOM 1955 O O . ILE B 1 52 ? -1.115 -15.062 -13.539 1 97.69 52 ILE B O 1
ATOM 1959 N N . PHE B 1 53 ? -0.184 -15.586 -11.555 1 98.31 53 PHE B N 1
ATOM 1960 C CA . PHE B 1 53 ? -1.163 -16.625 -11.273 1 98.31 53 PHE B CA 1
ATOM 1961 C C . PHE B 1 53 ? -2.568 -16.047 -11.18 1 98.31 53 PHE B C 1
ATOM 1963 O O . PHE B 1 53 ? -3.541 -16.688 -11.578 1 98.31 53 PHE B O 1
ATOM 1970 N N . TYR B 1 54 ? -2.664 -14.844 -10.719 1 97.44 54 TYR B N 1
ATOM 1971 C CA . TYR B 1 54 ? -3.963 -14.203 -10.555 1 97.44 54 TYR B CA 1
ATOM 1972 C C . TYR B 1 54 ? -4.328 -13.383 -11.781 1 97.44 54 TYR B C 1
ATOM 1974 O O . TYR B 1 54 ? -5.309 -12.633 -11.773 1 97.44 54 TYR B O 1
ATOM 1982 N N . GLY B 1 55 ? -3.52 -13.43 -12.859 1 96.56 55 GLY B N 1
ATOM 1983 C CA . GLY B 1 55 ? -3.814 -12.773 -14.117 1 96.56 55 GLY B CA 1
ATOM 1984 C C . GLY B 1 55 ? -3.594 -11.273 -14.078 1 96.56 55 GLY B C 1
ATOM 1985 O O . GLY B 1 55 ? -4.188 -10.523 -14.859 1 96.56 55 GLY B O 1
ATOM 1986 N N . GLN B 1 56 ? -2.744 -10.758 -13.133 1 95.62 56 GLN B N 1
ATOM 1987 C CA . GLN B 1 56 ? -2.592 -9.32 -12.93 1 95.62 56 GLN B CA 1
ATOM 1988 C C . GLN B 1 56 ? -1.228 -8.836 -13.414 1 95.62 56 GLN B C 1
ATOM 1990 O O . GLN B 1 56 ? -0.918 -7.648 -13.328 1 95.62 56 GLN B O 1
ATOM 1995 N N . ALA B 1 57 ? -0.374 -9.734 -13.898 1 95.5 57 ALA B N 1
ATOM 1996 C CA . ALA B 1 57 ? 0.937 -9.391 -14.445 1 95.5 57 ALA B CA 1
ATOM 1997 C C . ALA B 1 57 ? 1.223 -10.172 -15.719 1 95.5 57 ALA B C 1
ATOM 1999 O O . ALA B 1 57 ? 0.817 -11.328 -15.852 1 95.5 57 ALA B O 1
ATOM 2000 N N . LYS B 1 58 ? 1.904 -9.578 -16.578 1 95.44 58 LYS B N 1
ATOM 2001 C CA . LYS B 1 58 ? 2.256 -10.211 -17.844 1 95.44 58 LYS B CA 1
ATOM 2002 C C . LYS B 1 58 ? 3.445 -11.156 -17.672 1 95.44 58 LYS B C 1
ATOM 2004 O O . LYS B 1 58 ? 4.457 -10.781 -17.078 1 95.44 58 LYS B O 1
ATOM 2009 N N . ALA B 1 59 ? 3.279 -12.312 -18.156 1 97.25 59 ALA B N 1
ATOM 2010 C CA . ALA B 1 59 ? 4.391 -13.258 -18.203 1 97.25 59 ALA B CA 1
ATOM 2011 C C . ALA B 1 59 ? 5.191 -13.109 -19.484 1 97.25 59 ALA B C 1
ATOM 2013 O O . ALA B 1 59 ? 4.617 -12.977 -20.578 1 97.25 59 ALA B O 1
ATOM 2014 N N . SER B 1 60 ? 6.438 -13.102 -19.375 1 97.12 60 SER B N 1
ATOM 2015 C CA . SER B 1 60 ? 7.281 -13.141 -20.562 1 97.12 60 SER B CA 1
ATOM 2016 C C . SER B 1 60 ? 7.352 -14.547 -21.156 1 97.12 60 SER B C 1
ATOM 2018 O O . SER B 1 60 ? 6.918 -15.508 -20.516 1 97.12 60 SER B O 1
ATOM 2020 N N . ALA B 1 61 ? 7.941 -14.594 -22.344 1 97.88 61 ALA B N 1
ATOM 2021 C CA . ALA B 1 61 ? 8.156 -15.906 -22.953 1 97.88 61 ALA B CA 1
ATOM 2022 C C . ALA B 1 61 ? 9.047 -16.781 -22.078 1 97.88 61 ALA B C 1
ATOM 2024 O O . ALA B 1 61 ? 8.82 -17.984 -21.938 1 97.88 61 ALA B O 1
ATOM 2025 N N . GLU B 1 62 ? 10.055 -16.172 -21.5 1 98.25 62 GLU B N 1
ATOM 2026 C CA . GLU B 1 62 ? 10.953 -16.891 -20.594 1 98.25 62 GLU B CA 1
ATOM 2027 C C . GLU B 1 62 ? 10.219 -17.344 -19.344 1 98.25 62 GLU B C 1
ATOM 2029 O O . GLU B 1 62 ? 10.406 -18.469 -18.891 1 98.25 62 GLU B O 1
ATOM 2034 N N . ASP B 1 63 ? 9.391 -16.484 -18.781 1 98.38 63 ASP B N 1
ATOM 2035 C CA . ASP B 1 63 ? 8.562 -16.875 -17.656 1 98.38 63 ASP B CA 1
ATOM 2036 C C . ASP B 1 63 ? 7.754 -18.125 -17.969 1 98.38 63 ASP B C 1
ATOM 2038 O O . ASP B 1 63 ? 7.727 -19.062 -17.172 1 98.38 63 ASP B O 1
ATOM 2042 N N . ILE B 1 64 ? 7.082 -18.094 -19.125 1 98.56 64 ILE B N 1
ATOM 2043 C CA . ILE B 1 64 ? 6.164 -19.156 -19.516 1 98.56 64 ILE B CA 1
ATOM 2044 C C . ILE B 1 64 ? 6.926 -20.469 -19.656 1 98.56 64 ILE B C 1
ATOM 2046 O O . ILE B 1 64 ? 6.473 -21.516 -19.172 1 98.56 64 ILE B O 1
ATOM 2050 N N . ALA B 1 65 ? 8.062 -20.453 -20.266 1 98.69 65 ALA B N 1
ATOM 2051 C CA . ALA B 1 65 ? 8.891 -21.641 -20.422 1 98.69 65 ALA B CA 1
ATOM 2052 C C . ALA B 1 65 ? 9.312 -22.203 -19.078 1 98.69 65 ALA B C 1
ATOM 2054 O O . ALA B 1 65 ? 9.195 -23.406 -18.828 1 98.69 65 ALA B O 1
ATOM 2055 N N . LYS B 1 66 ? 9.766 -21.391 -18.234 1 98.81 66 LYS B N 1
ATOM 2056 C CA . LYS B 1 66 ? 10.242 -21.828 -16.922 1 98.81 66 LYS B CA 1
ATOM 2057 C C . LYS B 1 66 ? 9.086 -22.312 -16.047 1 98.81 66 LYS B C 1
ATOM 2059 O O . LYS B 1 66 ? 9.234 -23.266 -15.289 1 98.81 66 LYS B O 1
ATOM 2064 N N . LEU B 1 67 ? 7.961 -21.578 -16.109 1 98.81 67 LEU B N 1
ATOM 2065 C CA . LEU B 1 67 ? 6.777 -22.016 -15.383 1 98.81 67 LEU B CA 1
ATOM 2066 C C . LEU B 1 67 ? 6.324 -23.406 -15.852 1 98.81 67 LEU B C 1
ATOM 2068 O O . LEU B 1 67 ? 5.969 -24.25 -15.039 1 98.81 67 LEU B O 1
ATOM 2072 N N . ALA B 1 68 ? 6.27 -23.562 -17.156 1 98.81 68 ALA B N 1
ATOM 2073 C CA . ALA B 1 68 ? 5.902 -24.875 -17.703 1 98.81 68 ALA B CA 1
ATOM 2074 C C . ALA B 1 68 ? 6.805 -25.969 -17.141 1 98.81 68 ALA B C 1
ATOM 2076 O O . ALA B 1 68 ? 6.324 -27.047 -16.766 1 98.81 68 ALA B O 1
ATOM 2077 N N . GLU B 1 69 ? 8.062 -25.672 -17.078 1 98.75 69 GLU B N 1
ATOM 2078 C CA . GLU B 1 69 ? 9.039 -26.641 -16.594 1 98.75 69 GLU B CA 1
ATOM 2079 C C . GLU B 1 69 ? 8.859 -26.922 -15.102 1 98.75 69 GLU B C 1
ATOM 2081 O O . GLU B 1 69 ? 8.688 -28.078 -14.695 1 98.75 69 GLU B O 1
ATOM 2086 N N . VAL B 1 70 ? 8.844 -25.922 -14.281 1 98.62 70 VAL B N 1
ATOM 2087 C CA . VAL B 1 70 ? 8.852 -26.094 -12.836 1 98.62 70 VAL B CA 1
ATOM 2088 C C . VAL B 1 70 ? 7.52 -26.688 -12.383 1 98.62 70 VAL B C 1
ATOM 2090 O O . VAL B 1 70 ? 7.48 -27.484 -11.43 1 98.62 70 VAL B O 1
ATOM 2093 N N . LEU B 1 71 ? 6.434 -26.375 -13.109 1 98.75 71 LEU B N 1
ATOM 2094 C CA . LEU B 1 71 ? 5.109 -26.844 -12.711 1 98.75 71 LEU B CA 1
ATOM 2095 C C . LEU B 1 71 ? 4.719 -28.094 -13.484 1 98.75 71 LEU B C 1
ATOM 2097 O O . LEU B 1 71 ? 3.641 -28.656 -13.266 1 98.75 71 LEU B O 1
ATOM 2101 N N . ASP B 1 72 ? 5.602 -28.516 -14.352 1 98.56 72 ASP B N 1
ATOM 2102 C CA . ASP B 1 72 ? 5.383 -29.719 -15.148 1 98.56 72 ASP B CA 1
ATOM 2103 C C . ASP B 1 72 ? 4.09 -29.625 -15.961 1 98.56 72 ASP B C 1
ATOM 2105 O O . ASP B 1 72 ? 3.232 -30.5 -15.883 1 98.56 72 ASP B O 1
ATOM 2109 N N . ILE B 1 73 ? 3.92 -28.516 -16.609 1 98.56 73 ILE B N 1
ATOM 2110 C CA . ILE B 1 73 ? 2.824 -28.266 -17.547 1 98.56 73 ILE B CA 1
ATOM 2111 C C . ILE B 1 73 ? 3.352 -28.25 -18.969 1 98.56 73 ILE B C 1
ATOM 2113 O O . ILE B 1 73 ? 4.438 -27.734 -19.234 1 98.56 73 ILE B O 1
ATOM 2117 N N . ASP B 1 74 ? 2.617 -28.859 -19.844 1 98.38 74 ASP B N 1
ATOM 2118 C CA . ASP B 1 74 ? 2.986 -28.797 -21.25 1 98.38 74 ASP B CA 1
ATOM 2119 C C . ASP B 1 74 ? 3.1 -27.344 -21.734 1 98.38 74 ASP B C 1
ATOM 2121 O O . ASP B 1 74 ? 2.16 -26.562 -21.578 1 98.38 74 ASP B O 1
ATOM 2125 N N . HIS B 1 75 ? 4.23 -27.016 -22.281 1 98.31 75 HIS B N 1
ATOM 2126 C CA . HIS B 1 75 ? 4.477 -25.656 -22.75 1 98.31 75 HIS B CA 1
ATOM 2127 C C . HIS B 1 75 ? 3.443 -25.234 -23.797 1 98.31 75 HIS B C 1
ATOM 2129 O O . HIS B 1 75 ? 2.979 -24.094 -23.797 1 98.31 75 HIS B O 1
ATOM 2135 N N . GLY B 1 76 ? 3.172 -26.094 -24.719 1 98.25 76 GLY B N 1
ATOM 2136 C CA . GLY B 1 76 ? 2.201 -25.812 -25.766 1 98.25 76 GLY B CA 1
ATOM 2137 C C . GLY B 1 76 ? 0.819 -25.5 -25.219 1 98.25 76 GLY B C 1
ATOM 2138 O O . GLY B 1 76 ? 0.072 -24.719 -25.828 1 98.25 76 GLY B O 1
ATOM 2139 N N . HIS B 1 77 ? 0.455 -26.031 -24.109 1 98.06 77 HIS B N 1
ATOM 2140 C CA . HIS B 1 77 ? -0.814 -25.766 -23.453 1 98.06 77 HIS B CA 1
ATOM 2141 C C . HIS B 1 77 ? -0.767 -24.438 -22.688 1 98.06 77 HIS B C 1
ATOM 2143 O O . HIS B 1 77 ? -1.708 -23.641 -22.766 1 98.06 77 HIS B O 1
ATOM 2149 N N . LEU B 1 78 ? 0.326 -24.172 -21.969 1 98.44 78 LEU B N 1
ATOM 2150 C CA . LEU B 1 78 ? 0.438 -23.016 -21.078 1 98.44 78 LEU B CA 1
ATOM 2151 C C . LEU B 1 78 ? 0.658 -21.734 -21.875 1 98.44 78 LEU B C 1
ATOM 2153 O O . LEU B 1 78 ? 0.142 -20.688 -21.5 1 98.44 78 LEU B O 1
ATOM 2157 N N . GLU B 1 79 ? 1.351 -21.781 -22.953 1 98.19 79 GLU B N 1
ATOM 2158 C CA . GLU B 1 79 ? 1.783 -20.609 -23.703 1 98.19 79 GLU B CA 1
ATOM 2159 C C . GLU B 1 79 ? 0.589 -19.781 -24.188 1 98.19 79 GLU B C 1
ATOM 2161 O O . GLU B 1 79 ? 0.52 -18.578 -23.953 1 98.19 79 GLU B O 1
ATOM 2166 N N . PRO B 1 80 ? -0.422 -20.359 -24.875 1 97.69 80 PRO B N 1
ATOM 2167 C CA . PRO B 1 80 ? -1.55 -19.547 -25.328 1 97.69 80 PRO B CA 1
ATOM 2168 C C . PRO B 1 80 ? -2.367 -18.984 -24.172 1 97.69 80 PRO B C 1
ATOM 2170 O O . PRO B 1 80 ? -3.035 -17.953 -24.312 1 97.69 80 PRO B O 1
ATOM 2173 N N . LEU B 1 81 ? -2.33 -19.609 -23.016 1 97.31 81 LEU B N 1
ATOM 2174 C CA . LEU B 1 81 ? -3.082 -19.1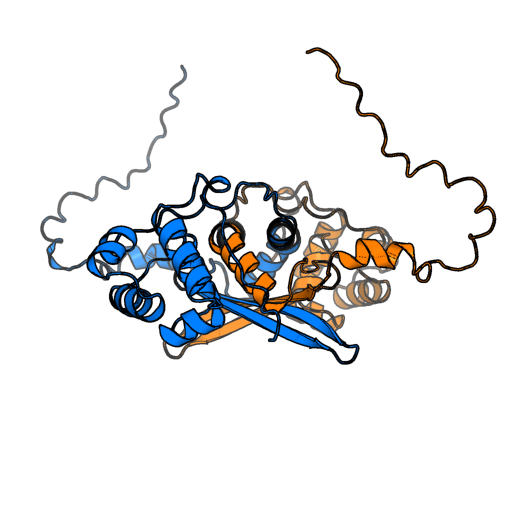56 -21.859 1 97.31 81 LEU B CA 1
ATOM 2175 C C . LEU B 1 81 ? -2.436 -17.922 -21.234 1 97.31 81 LEU B C 1
ATOM 2177 O O . LEU B 1 81 ? -3.127 -17.062 -20.672 1 97.31 81 LEU B O 1
ATOM 2181 N N . LEU B 1 82 ? -1.091 -17.75 -21.375 1 97.62 82 LEU B N 1
ATOM 2182 C CA . LEU B 1 82 ? -0.372 -16.734 -20.609 1 97.62 82 LEU B CA 1
ATOM 2183 C C . LEU B 1 82 ? 0.208 -15.664 -21.531 1 97.62 82 LEU B C 1
ATOM 2185 O O . LEU B 1 82 ? 0.691 -14.633 -21.062 1 97.62 82 LEU B O 1
ATOM 2189 N N . SER B 1 83 ? 0.126 -15.859 -22.828 1 95.44 83 SER B N 1
ATOM 2190 C CA . SER B 1 83 ? 0.834 -14.992 -23.766 1 95.44 83 SER B CA 1
ATOM 2191 C C . SER B 1 83 ? 0.066 -13.695 -24 1 95.44 83 SER B C 1
ATOM 2193 O O . SER B 1 83 ? 0.613 -12.734 -24.547 1 95.44 83 SER B O 1
ATOM 2195 N N . GLY B 1 84 ? -1.228 -13.586 -23.672 1 93.31 84 GLY B N 1
ATOM 2196 C CA . GLY B 1 84 ? -2.031 -12.391 -23.875 1 93.31 84 GLY B CA 1
ATOM 2197 C C . GLY B 1 84 ? -1.726 -11.281 -22.875 1 93.31 84 GLY B C 1
ATOM 2198 O O . GLY B 1 84 ? -0.907 -11.461 -21.969 1 93.31 84 GLY B O 1
ATOM 2199 N N . PHE B 1 85 ? -2.295 -10.078 -23.094 1 93.75 85 PHE B N 1
ATOM 2200 C CA . PHE B 1 85 ? -2.186 -8.969 -22.156 1 93.75 85 PHE B CA 1
ATOM 2201 C C . PHE B 1 85 ? -3.125 -9.164 -20.969 1 93.75 85 PHE B C 1
ATOM 2203 O O . PHE B 1 85 ? -4.266 -9.594 -21.141 1 93.75 85 PHE B O 1
ATOM 2210 N N . PRO B 1 86 ? -2.65 -8.906 -19.797 1 93.69 86 PRO B N 1
ATOM 2211 C CA . PRO B 1 86 ? -3.514 -9.07 -18.625 1 93.69 86 PRO B CA 1
ATOM 2212 C C . PRO B 1 86 ? -4.676 -8.086 -18.609 1 93.69 86 PRO B C 1
ATOM 2214 O O . PRO B 1 86 ? -4.527 -6.941 -19.031 1 93.69 86 PRO B O 1
ATOM 2217 N N . ASP B 1 87 ? -5.852 -8.555 -18.203 1 92.12 87 ASP B N 1
ATOM 2218 C CA . ASP B 1 87 ? -6.996 -7.719 -17.844 1 92.12 87 ASP B CA 1
ATOM 2219 C C . ASP B 1 87 ? -7.039 -7.457 -16.344 1 92.12 87 ASP B C 1
ATOM 2221 O O . ASP B 1 87 ? -7.645 -8.219 -15.594 1 92.12 87 ASP B O 1
ATOM 2225 N N . ARG B 1 88 ? -6.484 -6.363 -15.914 1 92 88 ARG B N 1
ATOM 2226 C CA . ARG B 1 88 ? -6.195 -6.121 -14.508 1 92 88 ARG B CA 1
ATOM 2227 C C . ARG B 1 88 ? -7.406 -5.516 -13.797 1 92 88 ARG B C 1
ATOM 2229 O O . ARG B 1 88 ? -8.328 -5.02 -14.445 1 92 88 ARG B O 1
ATOM 2236 N N . GLY B 1 89 ? -7.391 -5.609 -12.5 1 88.94 89 GLY B N 1
ATOM 2237 C CA . GLY B 1 89 ? -8.305 -4.867 -11.648 1 88.94 89 GLY B CA 1
ATOM 2238 C C . GLY B 1 89 ? -9.633 -5.582 -11.438 1 88.94 89 GLY B C 1
ATOM 2239 O O . GLY B 1 89 ? -10.531 -5.047 -10.789 1 88.94 89 GLY B O 1
ATOM 2240 N N . LYS B 1 90 ? -9.742 -6.789 -11.906 1 87.69 90 LYS B N 1
ATOM 2241 C CA . LYS B 1 90 ? -11.016 -7.488 -11.812 1 87.69 90 LYS B CA 1
ATOM 2242 C C . LYS B 1 90 ? -11 -8.508 -10.688 1 87.69 90 LYS B C 1
ATOM 2244 O O . LYS B 1 90 ? -12.039 -9.078 -10.336 1 87.69 90 LYS B O 1
ATOM 2249 N N . SER B 1 91 ? -9.875 -8.664 -10.18 1 87.31 91 SER B N 1
ATOM 2250 C CA . SER B 1 91 ? -9.727 -9.75 -9.203 1 87.31 91 SER B CA 1
ATOM 2251 C C . SER B 1 91 ? -10.32 -9.359 -7.855 1 87.31 91 SER B C 1
ATOM 2253 O O . SER B 1 91 ? -10.789 -10.219 -7.109 1 87.31 91 SER B O 1
ATOM 2255 N N . VAL B 1 92 ? -10.234 -8.078 -7.523 1 87.69 92 VAL B N 1
ATOM 2256 C CA . VAL B 1 92 ? -10.734 -7.621 -6.23 1 87.69 92 VAL B CA 1
ATOM 2257 C C . VAL B 1 92 ? -11.953 -6.723 -6.434 1 87.69 92 VAL B C 1
ATOM 2259 O O . VAL B 1 92 ? -11.891 -5.734 -7.176 1 87.69 92 VAL B O 1
ATOM 2262 N N . SER B 1 93 ? -13.047 -7.098 -5.875 1 86.25 93 SER B N 1
ATOM 2263 C CA . SER B 1 93 ? -14.203 -6.211 -5.867 1 86.25 93 SER B CA 1
ATOM 2264 C C . SER B 1 93 ? -14.047 -5.098 -4.832 1 86.25 93 SER B C 1
ATOM 2266 O O . SER B 1 93 ? -13.328 -5.262 -3.844 1 86.25 93 SER B O 1
ATOM 2268 N N . PHE B 1 94 ? -14.672 -3.971 -5.125 1 82.62 94 PHE B N 1
ATOM 2269 C CA . PHE B 1 94 ? -14.625 -2.875 -4.164 1 82.62 94 PHE B CA 1
ATOM 2270 C C . PHE B 1 94 ? -16 -2.646 -3.545 1 82.62 94 PHE B C 1
ATOM 2272 O O . PHE B 1 94 ? -17 -2.559 -4.258 1 82.62 94 PHE B O 1
ATOM 2279 N N . PRO B 1 95 ? -16.109 -2.512 -2.168 1 85.19 95 PRO B N 1
ATOM 2280 C CA . PRO B 1 95 ? -15 -2.73 -1.237 1 85.19 95 PRO B CA 1
ATOM 2281 C C . PRO B 1 95 ? -14.602 -4.199 -1.127 1 85.19 95 PRO B C 1
ATOM 2283 O O . PRO B 1 95 ? -15.445 -5.086 -1.296 1 85.19 95 PRO B O 1
ATOM 2286 N N . PRO B 1 96 ? -13.211 -4.395 -0.883 1 90.69 96 PRO B N 1
ATOM 2287 C CA . PRO B 1 96 ? -12.797 -5.789 -0.705 1 90.69 96 PRO B CA 1
ATOM 2288 C C . PRO B 1 96 ? -13.531 -6.477 0.442 1 90.69 96 PRO B C 1
ATOM 2290 O O . PRO B 1 96 ? -13.781 -5.859 1.481 1 90.69 96 PRO B O 1
ATOM 2293 N N . LYS B 1 97 ? -13.844 -7.742 0.282 1 89.44 97 LYS B N 1
ATOM 2294 C CA . LYS B 1 97 ? -14.555 -8.5 1.308 1 89.44 97 LYS B CA 1
ATOM 2295 C C . LYS B 1 97 ? -13.586 -9.328 2.143 1 89.44 97 LYS B C 1
ATOM 2297 O O . LYS B 1 97 ? -13.867 -9.648 3.301 1 89.44 97 LYS B O 1
ATOM 2302 N N . ASP B 1 98 ? -12.539 -9.734 1.51 1 92.88 98 ASP B N 1
ATOM 2303 C CA . ASP B 1 98 ? -11.508 -10.43 2.275 1 92.88 98 ASP B CA 1
ATOM 2304 C C . ASP B 1 98 ? -10.898 -9.523 3.336 1 92.88 98 ASP B C 1
ATOM 2306 O O . ASP B 1 98 ? -10.43 -8.422 3.023 1 92.88 98 ASP B O 1
ATOM 2310 N N . PRO B 1 99 ? -10.844 -9.875 4.613 1 94.38 99 PRO B N 1
ATOM 2311 C CA . PRO B 1 99 ? -10.398 -8.977 5.684 1 94.38 99 PRO B CA 1
ATOM 2312 C C . PRO B 1 99 ? -8.953 -8.531 5.512 1 94.38 99 PRO B C 1
ATOM 2314 O O . PRO B 1 99 ? -8.609 -7.395 5.859 1 94.38 99 PRO B O 1
ATOM 2317 N N . LEU B 1 100 ? -8.094 -9.383 5.02 1 95.94 100 LEU B N 1
ATOM 2318 C CA . LEU B 1 100 ? -6.695 -9.008 4.82 1 95.94 100 LEU B CA 1
ATOM 2319 C C . LEU B 1 100 ? -6.57 -7.953 3.723 1 95.94 100 LEU B C 1
ATOM 2321 O O . LEU B 1 100 ? -5.934 -6.914 3.922 1 95.94 100 LEU B O 1
ATOM 2325 N N . ILE B 1 101 ? -7.199 -8.227 2.596 1 96 101 ILE B N 1
ATOM 2326 C CA . ILE B 1 101 ? -7.129 -7.289 1.48 1 96 101 ILE B CA 1
ATOM 2327 C C . ILE B 1 101 ? -7.82 -5.98 1.862 1 96 101 ILE B C 1
ATOM 2329 O O . ILE B 1 101 ? -7.352 -4.898 1.509 1 96 101 ILE B O 1
ATOM 2333 N N . TYR B 1 102 ? -8.945 -6.062 2.605 1 94.62 102 TYR B N 1
ATOM 2334 C CA . TYR B 1 102 ? -9.656 -4.883 3.078 1 94.62 102 TYR B CA 1
ATOM 2335 C C . TYR B 1 102 ? -8.727 -3.975 3.881 1 94.62 102 TYR B C 1
ATOM 2337 O O . TYR B 1 102 ? -8.758 -2.752 3.723 1 94.62 102 TYR B O 1
ATOM 2345 N N . ARG B 1 103 ? -7.887 -4.527 4.688 1 95.69 103 ARG B N 1
ATOM 2346 C CA . ARG B 1 103 ? -7.004 -3.744 5.543 1 95.69 103 ARG B CA 1
ATOM 2347 C C . ARG B 1 103 ? -5.914 -3.061 4.727 1 95.69 103 ARG B C 1
ATOM 2349 O O . ARG B 1 103 ? -5.48 -1.955 5.062 1 95.69 103 ARG B O 1
ATOM 2356 N N . LEU B 1 104 ? -5.469 -3.73 3.664 1 96.75 104 LEU B N 1
ATOM 2357 C CA . LEU B 1 104 ? -4.52 -3.078 2.771 1 96.75 104 LEU B CA 1
ATOM 2358 C C . LEU B 1 104 ? -5.141 -1.847 2.121 1 96.75 104 LEU B C 1
ATOM 2360 O O . LEU B 1 104 ? -4.492 -0.802 2.016 1 96.75 104 LEU B O 1
ATOM 2364 N N . PHE B 1 105 ? -6.387 -1.965 1.758 1 93.19 105 PHE B N 1
ATOM 2365 C CA . PHE B 1 105 ? -7.125 -0.843 1.186 1 93.19 105 PHE B CA 1
ATOM 2366 C C . PHE B 1 105 ? -7.277 0.28 2.205 1 93.19 105 PHE B C 1
ATOM 2368 O O . PHE B 1 105 ? -7.156 1.458 1.861 1 93.19 105 PHE B O 1
ATOM 2375 N N . GLU B 1 106 ? -7.559 -0.044 3.402 1 93.44 106 GLU B N 1
ATOM 2376 C CA . GLU B 1 106 ? -7.754 0.927 4.477 1 93.44 106 GLU B CA 1
ATOM 2377 C C . GLU B 1 106 ? -6.5 1.767 4.695 1 93.44 106 GLU B C 1
ATOM 2379 O O . GLU B 1 106 ? -6.59 2.953 5.023 1 93.44 106 GLU B O 1
ATOM 2384 N N . ILE B 1 107 ? -5.348 1.137 4.508 1 95.94 107 ILE B N 1
ATOM 2385 C CA . ILE B 1 107 ? -4.102 1.874 4.68 1 95.94 107 ILE B CA 1
ATOM 2386 C C . ILE B 1 107 ? -4.039 3.023 3.674 1 95.94 107 ILE B C 1
ATOM 2388 O O . ILE B 1 107 ? -3.723 4.156 4.039 1 95.94 107 ILE B O 1
ATOM 2392 N N . VAL B 1 108 ? -4.391 2.75 2.416 1 95.31 108 VAL B N 1
ATOM 2393 C CA . VAL B 1 108 ? -4.375 3.797 1.398 1 95.31 108 VAL B CA 1
ATOM 2394 C C . VAL B 1 108 ? -5.461 4.824 1.698 1 95.31 108 VAL B C 1
ATOM 2396 O O . VAL B 1 108 ? -5.246 6.027 1.537 1 95.31 108 VAL B O 1
ATOM 2399 N N . GLN B 1 109 ? -6.586 4.344 2.189 1 93.56 109 GLN B N 1
ATOM 2400 C CA . GLN B 1 109 ? -7.691 5.23 2.523 1 93.56 109 GLN B CA 1
ATOM 2401 C C . GLN B 1 109 ? -7.297 6.211 3.627 1 93.56 109 GLN B C 1
ATOM 2403 O O . GLN B 1 109 ? -7.594 7.402 3.541 1 93.56 109 GLN B O 1
ATOM 2408 N N . ASN B 1 110 ? -6.578 5.742 4.602 1 94.31 110 ASN B N 1
ATOM 2409 C CA . ASN B 1 110 ? -6.238 6.551 5.766 1 94.31 110 ASN B CA 1
ATOM 2410 C C . ASN B 1 110 ? -5.035 7.449 5.492 1 94.31 110 ASN B C 1
ATOM 2412 O O . ASN B 1 110 ? -4.98 8.586 5.969 1 94.31 110 ASN B O 1
ATOM 2416 N N . TYR B 1 111 ? -4.055 6.953 4.703 1 96.62 111 TYR B N 1
ATOM 2417 C CA . TYR B 1 111 ? -2.771 7.645 4.598 1 96.62 111 TYR B CA 1
ATOM 2418 C C . TYR B 1 111 ? -2.59 8.242 3.207 1 96.62 111 TYR B C 1
ATOM 2420 O O . TYR B 1 111 ? -1.554 8.844 2.914 1 96.62 111 TYR B O 1
ATOM 2428 N N . GLY B 1 112 ? -3.609 8.109 2.35 1 96.75 112 GLY B N 1
ATOM 2429 C CA . GLY B 1 112 ? -3.465 8.547 0.969 1 96.75 112 GLY B CA 1
ATOM 2430 C C . GLY B 1 112 ? -2.98 9.977 0.843 1 96.75 112 GLY B C 1
ATOM 2431 O O . GLY B 1 112 ? -1.984 10.25 0.167 1 96.75 112 GLY B O 1
ATOM 2432 N N . TYR B 1 113 ? -3.609 10.906 1.521 1 96.56 113 TYR B N 1
ATOM 2433 C CA . TYR B 1 113 ? -3.232 12.312 1.423 1 96.56 113 TYR B CA 1
ATOM 2434 C C . TYR B 1 113 ? -1.9 12.562 2.119 1 96.56 113 TYR B C 1
ATOM 2436 O O . TYR B 1 113 ? -1.121 13.422 1.688 1 96.56 113 TYR B O 1
ATOM 2444 N N . ALA B 1 114 ? -1.665 11.836 3.223 1 97.88 114 ALA B N 1
ATOM 2445 C CA . ALA B 1 114 ? -0.356 11.953 3.861 1 97.88 114 ALA B CA 1
ATOM 2446 C C . ALA B 1 114 ? 0.756 11.508 2.916 1 97.88 114 ALA B C 1
ATOM 2448 O O . ALA B 1 114 ? 1.776 12.188 2.785 1 97.88 114 ALA B O 1
ATOM 2449 N N . TYR B 1 115 ? 0.523 10.367 2.225 1 98.31 115 TYR B N 1
ATOM 2450 C CA . TYR B 1 115 ? 1.479 9.906 1.226 1 98.31 115 TYR B CA 1
ATOM 2451 C C . TYR B 1 115 ? 1.672 10.953 0.132 1 98.31 115 TYR B C 1
ATOM 2453 O O . TYR B 1 115 ? 2.805 11.273 -0.234 1 98.31 115 TYR B O 1
ATOM 2461 N N . LYS B 1 116 ? 0.571 11.469 -0.347 1 97.19 116 LYS B N 1
ATOM 2462 C CA . LYS B 1 116 ? 0.641 12.469 -1.406 1 97.19 116 LYS B CA 1
ATOM 2463 C C . LYS B 1 116 ? 1.475 13.672 -0.972 1 97.19 116 LYS B C 1
ATOM 2465 O O . LYS B 1 116 ? 2.373 14.102 -1.696 1 97.19 116 LYS B O 1
ATOM 2470 N N . ALA B 1 117 ? 1.214 14.203 0.194 1 97.69 117 ALA B N 1
ATOM 2471 C CA . ALA B 1 117 ? 1.909 15.391 0.68 1 97.69 117 ALA B CA 1
ATOM 2472 C C . ALA B 1 117 ? 3.404 15.125 0.837 1 97.69 117 ALA B C 1
ATOM 2474 O O . ALA B 1 117 ? 4.23 15.922 0.389 1 97.69 117 ALA B O 1
ATOM 2475 N N . VAL B 1 118 ? 3.771 14.008 1.417 1 98.12 118 VAL B N 1
ATOM 2476 C CA . VAL B 1 118 ? 5.168 13.664 1.667 1 98.12 118 VAL B CA 1
ATOM 2477 C C . VAL B 1 118 ? 5.883 13.422 0.341 1 98.12 118 VAL B C 1
ATOM 2479 O O . VAL B 1 118 ? 7.012 13.875 0.146 1 98.12 118 VAL B O 1
ATOM 2482 N N . MET B 1 119 ? 5.215 12.727 -0.55 1 97.38 119 MET B N 1
ATOM 2483 C CA . MET B 1 119 ? 5.82 12.461 -1.853 1 97.38 119 MET B CA 1
ATOM 2484 C C . MET B 1 119 ? 5.992 13.758 -2.645 1 97.38 119 MET B C 1
ATOM 2486 O O . MET B 1 119 ? 7.016 13.961 -3.297 1 97.38 119 MET B O 1
ATOM 2490 N N . ASN B 1 120 ? 4.988 14.602 -2.604 1 96.56 120 ASN B N 1
ATOM 2491 C CA . ASN B 1 120 ? 5.117 15.883 -3.285 1 96.56 120 ASN B CA 1
ATOM 2492 C C . ASN B 1 120 ? 6.305 16.688 -2.752 1 96.56 120 ASN B C 1
ATOM 2494 O O . ASN B 1 120 ? 7.035 17.312 -3.525 1 96.56 120 ASN B O 1
ATOM 2498 N N . GLU B 1 121 ? 6.516 16.688 -1.506 1 97.12 121 GLU B N 1
ATOM 2499 C CA . GLU B 1 121 ? 7.629 17.438 -0.932 1 97.12 121 GLU B CA 1
ATOM 2500 C C . GLU B 1 121 ? 8.969 16.812 -1.318 1 97.12 121 GLU B C 1
ATOM 2502 O O . GLU B 1 121 ? 9.953 17.531 -1.51 1 97.12 121 GLU B O 1
ATOM 2507 N N . LYS B 1 122 ? 8.977 15.523 -1.536 1 96.38 122 LYS B N 1
ATOM 2508 C CA . LYS B 1 122 ? 10.227 14.836 -1.853 1 96.38 122 LYS B CA 1
ATOM 2509 C C . LYS B 1 122 ? 10.523 14.891 -3.348 1 96.38 122 LYS B C 1
ATOM 2511 O O . LYS B 1 122 ? 11.688 14.969 -3.75 1 96.38 122 LYS B O 1
ATOM 2516 N N . PHE B 1 123 ? 9.414 14.883 -4.164 1 95.19 123 PHE B N 1
ATOM 2517 C CA . PHE B 1 123 ? 9.633 14.617 -5.582 1 95.19 123 PHE B CA 1
ATOM 2518 C C . PHE B 1 123 ? 9.062 15.75 -6.43 1 95.19 123 PHE B C 1
ATOM 2520 O O . PHE B 1 123 ? 9.344 15.836 -7.629 1 95.19 123 PHE B O 1
ATOM 2527 N N . GLY B 1 124 ? 8.281 16.656 -5.824 1 93.88 124 GLY B N 1
ATOM 2528 C CA . GLY B 1 124 ? 7.496 17.594 -6.621 1 93.88 124 GLY B CA 1
ATOM 2529 C C . GLY B 1 124 ? 6.191 17 -7.121 1 93.88 124 GLY B C 1
ATOM 2530 O O . GLY B 1 124 ? 5.746 15.961 -6.625 1 93.88 124 GLY B O 1
ATOM 2531 N N . ASP B 1 125 ? 5.566 17.656 -8.008 1 93.62 125 ASP B N 1
ATOM 2532 C CA . ASP B 1 125 ? 4.312 17.188 -8.578 1 93.62 125 ASP B CA 1
ATOM 2533 C C . ASP B 1 125 ? 4.539 15.969 -9.469 1 93.62 125 ASP B C 1
ATOM 2535 O O . ASP B 1 125 ? 5.531 15.898 -10.195 1 93.62 125 ASP B O 1
ATOM 2539 N N . GLY B 1 126 ? 3.727 14.961 -9.297 1 94.94 126 GLY B N 1
ATOM 2540 C CA . GLY B 1 126 ? 3.883 13.773 -10.109 1 94.94 126 GLY B CA 1
ATOM 2541 C C . GLY B 1 126 ? 3.088 12.586 -9.594 1 94.94 126 GLY B C 1
ATOM 2542 O O . GLY B 1 126 ? 2.139 12.758 -8.828 1 94.94 126 GLY B O 1
ATOM 2543 N N . ILE B 1 127 ? 3.436 11.414 -10.172 1 95.94 127 ILE B N 1
ATOM 2544 C CA . ILE B 1 127 ? 2.768 10.172 -9.812 1 95.94 127 ILE B CA 1
ATOM 2545 C C . ILE B 1 127 ? 3.795 9.047 -9.711 1 95.94 127 ILE B C 1
ATOM 2547 O O . ILE B 1 127 ? 4.812 9.055 -10.406 1 95.94 127 ILE B O 1
ATOM 2551 N N . MET B 1 128 ? 3.521 8.195 -8.773 1 96.56 128 MET B N 1
ATOM 2552 C CA . MET B 1 128 ? 4.312 6.973 -8.703 1 96.56 128 MET B CA 1
ATOM 2553 C C . MET B 1 128 ? 3.785 5.93 -9.68 1 96.56 128 MET B C 1
ATOM 2555 O O . MET B 1 128 ? 2.586 5.648 -9.711 1 96.56 128 MET B O 1
ATOM 2559 N N . SER B 1 129 ? 4.664 5.336 -10.445 1 94.12 129 SER B N 1
ATOM 2560 C CA . SER B 1 129 ? 4.277 4.34 -11.445 1 94.12 129 SER B CA 1
ATOM 2561 C C . SER B 1 129 ? 3.889 3.021 -10.781 1 94.12 129 SER B C 1
ATOM 2563 O O . SER B 1 129 ? 4.562 2.562 -9.859 1 94.12 129 SER B O 1
ATOM 2565 N N . ALA B 1 130 ? 2.828 2.482 -11.266 1 91.31 130 ALA B N 1
ATOM 2566 C CA . ALA B 1 130 ? 2.447 1.128 -10.875 1 91.31 130 ALA B CA 1
ATOM 2567 C C . ALA B 1 130 ? 2.812 0.12 -11.961 1 91.31 130 ALA B C 1
ATOM 2569 O O . ALA B 1 130 ? 2.453 -1.057 -11.875 1 91.31 130 ALA B O 1
ATOM 2570 N N . ILE B 1 131 ? 3.518 0.517 -13.016 1 88.31 131 ILE B N 1
ATOM 2571 C CA . ILE B 1 131 ? 4.004 -0.351 -14.078 1 88.31 131 ILE B CA 1
ATOM 2572 C C . ILE B 1 131 ? 5.52 -0.523 -13.953 1 88.31 131 ILE B C 1
ATOM 2574 O O . ILE B 1 131 ? 6.012 -1.646 -13.836 1 88.31 131 ILE B O 1
ATOM 2578 N N . SER B 1 132 ? 6.23 0.712 -14.086 1 93.5 132 SER B N 1
ATOM 2579 C CA . SER B 1 132 ? 7.625 0.639 -13.664 1 93.5 132 SER B CA 1
ATOM 2580 C C . SER B 1 132 ? 7.738 0.51 -12.148 1 93.5 132 SER B C 1
ATOM 2582 O O . SER B 1 132 ? 8.078 1.475 -11.461 1 93.5 132 SER B O 1
ATOM 2584 N N . PHE B 1 133 ? 7.457 -0.665 -11.758 1 95.19 133 PHE B N 1
ATOM 2585 C CA . PHE B 1 133 ? 7.105 -0.91 -10.359 1 95.19 133 PHE B CA 1
ATOM 2586 C C . PHE B 1 133 ? 7.602 -2.277 -9.914 1 95.19 133 PHE B C 1
ATOM 2588 O O . PHE B 1 133 ? 7.539 -3.248 -10.672 1 95.19 133 PHE B O 1
ATOM 2595 N N . SER B 1 134 ? 8.117 -2.357 -8.672 1 96.31 134 SER B N 1
ATOM 2596 C CA . SER B 1 134 ? 8.43 -3.613 -8 1 96.31 134 SER B CA 1
ATOM 2597 C C . SER B 1 134 ? 7.93 -3.613 -6.562 1 96.31 134 SER B C 1
ATOM 2599 O O . SER B 1 134 ? 7.719 -2.551 -5.973 1 96.31 134 SER B O 1
ATOM 2601 N N . THR B 1 135 ? 7.711 -4.77 -6.039 1 98.12 135 THR B N 1
ATOM 2602 C CA . THR B 1 135 ? 7.188 -4.898 -4.684 1 98.12 135 THR B CA 1
ATOM 2603 C C . THR B 1 135 ? 7.664 -6.199 -4.043 1 98.12 135 THR B C 1
ATOM 2605 O O . THR B 1 135 ? 8.07 -7.133 -4.742 1 98.12 135 THR B O 1
ATOM 2608 N N . LYS B 1 136 ? 7.695 -6.227 -2.766 1 98.06 136 LYS B N 1
ATOM 2609 C CA . LYS B 1 136 ? 8.062 -7.434 -2.033 1 98.06 136 LYS B CA 1
ATOM 2610 C C . LYS B 1 136 ? 7.383 -7.48 -0.669 1 98.06 136 LYS B C 1
ATOM 2612 O O . LYS B 1 136 ? 6.934 -6.453 -0.157 1 98.06 136 LYS B O 1
ATOM 2617 N N . VAL B 1 137 ? 7.242 -8.641 -0.181 1 98.62 137 VAL B N 1
ATOM 2618 C CA . VAL B 1 137 ? 6.777 -8.914 1.174 1 98.62 137 VAL B CA 1
ATOM 2619 C C . VAL B 1 137 ? 7.863 -9.648 1.957 1 98.62 137 VAL B C 1
ATOM 2621 O O . VAL B 1 137 ? 8.422 -10.641 1.478 1 98.62 137 VAL B O 1
ATOM 2624 N N . GLU B 1 138 ? 8.172 -9.18 3.07 1 98.44 138 GLU B N 1
ATOM 2625 C CA . GLU B 1 138 ? 9.148 -9.805 3.959 1 98.44 138 GLU B CA 1
ATOM 2626 C C . GLU B 1 138 ? 8.562 -10.031 5.352 1 98.44 138 GLU B C 1
ATOM 2628 O O . GLU B 1 138 ? 7.586 -9.383 5.73 1 98.44 138 GLU B O 1
ATOM 2633 N N . LYS B 1 139 ? 9.156 -10.984 6.016 1 98 139 LYS B N 1
ATOM 2634 C CA . LYS B 1 139 ? 8.773 -11.312 7.387 1 98 139 LYS B CA 1
ATOM 2635 C C . LYS B 1 139 ? 9.852 -10.883 8.375 1 98 139 LYS B C 1
ATOM 2637 O O . LYS B 1 139 ? 11.023 -11.195 8.195 1 98 139 LYS B O 1
ATOM 2642 N N . GLU B 1 140 ? 9.453 -10.086 9.336 1 98.25 140 GLU B N 1
ATOM 2643 C CA . GLU B 1 140 ? 10.297 -9.734 10.469 1 98.25 140 GLU B CA 1
ATOM 2644 C C . GLU B 1 140 ? 9.742 -10.297 11.773 1 98.25 140 GLU B C 1
ATOM 2646 O O . GLU B 1 140 ? 8.531 -10.305 11.984 1 98.25 140 GLU B O 1
ATOM 2651 N N . THR B 1 141 ? 10.609 -10.797 12.609 1 97.88 141 THR B N 1
ATOM 2652 C CA . THR B 1 141 ? 10.242 -11.195 13.961 1 97.88 141 THR B CA 1
ATOM 2653 C C . THR B 1 141 ? 10.945 -10.328 14.992 1 97.88 141 THR B C 1
ATOM 2655 O O . THR B 1 141 ? 12.172 -10.211 14.984 1 97.88 141 THR B O 1
ATOM 2658 N N . ASP B 1 142 ? 10.117 -9.734 15.805 1 96.88 142 ASP B N 1
ATOM 2659 C CA . ASP B 1 142 ? 10.734 -8.828 16.766 1 96.88 142 ASP B CA 1
ATOM 2660 C C . ASP B 1 142 ? 11.227 -9.586 18 1 96.88 142 ASP B C 1
ATOM 2662 O O . ASP B 1 142 ? 11.117 -10.812 18.062 1 96.88 142 ASP B O 1
ATOM 2666 N N . ASN B 1 143 ? 11.805 -8.836 18.906 1 97.25 143 ASN B N 1
ATOM 2667 C CA . ASN B 1 143 ? 12.445 -9.438 20.062 1 97.25 143 ASN B CA 1
ATOM 2668 C C . ASN B 1 143 ? 11.438 -10.141 20.969 1 97.25 143 ASN B C 1
ATOM 2670 O O . ASN B 1 143 ? 11.805 -11.016 21.75 1 97.25 143 ASN B O 1
ATOM 2674 N N . ASP B 1 144 ? 10.125 -9.844 20.938 1 95.94 144 ASP B N 1
ATOM 2675 C CA . ASP B 1 144 ? 9.078 -10.445 21.75 1 95.94 144 ASP B CA 1
ATOM 2676 C C . ASP B 1 144 ? 8.438 -11.633 21.031 1 95.94 144 ASP B C 1
ATOM 2678 O O . ASP B 1 144 ? 7.492 -12.234 21.547 1 95.94 144 ASP B O 1
ATOM 2682 N N . GLY B 1 145 ? 8.922 -11.93 19.797 1 95.44 145 GLY B N 1
ATOM 2683 C CA . GLY B 1 145 ? 8.445 -13.078 19.047 1 95.44 145 GLY B CA 1
ATOM 2684 C C . GLY B 1 145 ? 7.293 -12.75 18.125 1 95.44 145 GLY B C 1
ATOM 2685 O O . GLY B 1 145 ? 6.73 -13.641 17.484 1 95.44 145 GLY B O 1
ATOM 2686 N N . ASN B 1 146 ? 6.906 -11.414 18.078 1 95.62 146 ASN B N 1
ATOM 2687 C CA . ASN B 1 146 ? 5.828 -11.016 17.188 1 95.62 146 ASN B CA 1
ATOM 2688 C C . ASN B 1 146 ? 6.305 -10.969 15.734 1 95.62 146 ASN B C 1
ATOM 2690 O O . ASN B 1 146 ? 7.418 -10.523 15.453 1 95.62 146 ASN B O 1
ATOM 2694 N N . ASN B 1 147 ? 5.426 -11.469 14.898 1 97.44 147 ASN B N 1
ATOM 2695 C CA . ASN B 1 147 ? 5.73 -11.414 13.477 1 97.44 147 ASN B CA 1
ATOM 2696 C C . ASN B 1 147 ? 5.156 -10.164 12.82 1 97.44 147 ASN B C 1
ATOM 2698 O O . ASN B 1 147 ? 4.035 -9.758 13.133 1 97.44 147 ASN B O 1
ATOM 2702 N N . TRP B 1 148 ? 5.977 -9.539 12.008 1 98.31 148 TRP B N 1
ATOM 2703 C CA . TRP B 1 148 ? 5.598 -8.328 11.281 1 98.31 148 TRP B CA 1
ATOM 2704 C C . TRP B 1 148 ? 5.691 -8.547 9.773 1 98.31 148 TRP B C 1
ATOM 2706 O O . TRP B 1 148 ? 6.695 -9.062 9.273 1 98.31 148 TRP B O 1
ATOM 2716 N N . ALA B 1 149 ? 4.625 -8.219 9.094 1 98.56 149 ALA B N 1
ATOM 2717 C CA . ALA B 1 149 ? 4.66 -8.172 7.633 1 98.56 149 ALA B CA 1
ATOM 2718 C C . ALA B 1 149 ? 5.223 -6.836 7.145 1 98.56 149 ALA B C 1
ATOM 2720 O O . ALA B 1 149 ? 4.754 -5.77 7.551 1 98.56 149 ALA B O 1
ATOM 2721 N N . VAL B 1 150 ? 6.27 -6.891 6.332 1 98.75 150 VAL B N 1
ATOM 2722 C CA . VAL B 1 150 ? 6.871 -5.703 5.734 1 98.75 150 VAL B CA 1
ATOM 2723 C C . VAL B 1 150 ? 6.625 -5.699 4.23 1 98.75 150 VAL B C 1
ATOM 2725 O O . VAL B 1 150 ? 7.145 -6.551 3.508 1 98.75 150 VAL B O 1
ATOM 2728 N N . VAL B 1 151 ? 5.812 -4.809 3.768 1 98.75 151 VAL B N 1
ATOM 2729 C CA . VAL B 1 151 ? 5.504 -4.652 2.35 1 98.75 151 VAL B CA 1
ATOM 2730 C C . VAL B 1 151 ? 6.23 -3.432 1.792 1 98.75 151 VAL B C 1
ATOM 2732 O O . VAL B 1 151 ? 6.137 -2.336 2.35 1 98.75 151 VAL B O 1
ATOM 2735 N N . THR B 1 152 ? 6.961 -3.596 0.723 1 98.81 152 THR B N 1
ATOM 2736 C CA . THR B 1 152 ? 7.68 -2.492 0.094 1 98.81 152 THR B CA 1
ATOM 2737 C C . THR B 1 152 ? 7.191 -2.275 -1.335 1 98.81 152 THR B C 1
ATOM 2739 O O . THR B 1 152 ? 7.109 -3.223 -2.119 1 98.81 152 THR B O 1
ATOM 2742 N N . TRP B 1 153 ? 6.773 -1.096 -1.615 1 98.62 153 TRP B N 1
ATOM 2743 C CA . TRP B 1 153 ? 6.484 -0.628 -2.967 1 98.62 153 TRP B CA 1
ATOM 2744 C C . TRP B 1 153 ? 7.613 0.25 -3.494 1 98.62 153 TRP B C 1
ATOM 2746 O O . TRP B 1 153 ? 8.078 1.159 -2.801 1 98.62 153 TRP B O 1
ATOM 2756 N N . ARG B 1 154 ? 8.133 0.006 -4.652 1 98.5 154 ARG B N 1
ATOM 2757 C CA . ARG B 1 154 ? 9.125 0.824 -5.348 1 98.5 154 ARG B CA 1
ATOM 2758 C C . ARG B 1 154 ? 8.648 1.182 -6.75 1 98.5 154 ARG B C 1
ATOM 2760 O O . ARG B 1 154 ? 8.578 0.318 -7.629 1 98.5 154 ARG B O 1
ATOM 2767 N N . GLY B 1 155 ? 8.289 2.418 -6.938 1 98.31 155 GLY B N 1
ATOM 2768 C CA . GLY B 1 155 ? 7.773 2.877 -8.219 1 98.31 155 GLY B CA 1
ATOM 2769 C C . GLY B 1 155 ? 8.5 4.102 -8.75 1 98.31 155 GLY B C 1
ATOM 2770 O O . GLY B 1 155 ? 8.852 4.996 -7.98 1 98.31 155 GLY B O 1
ATOM 2771 N N . LYS B 1 156 ? 8.719 4.098 -10.023 1 97.31 156 LYS B N 1
ATOM 2772 C CA . LYS B 1 156 ? 9.344 5.254 -10.656 1 97.31 156 LYS B CA 1
ATOM 2773 C C . LYS B 1 156 ? 8.453 6.488 -10.555 1 97.31 156 LYS B C 1
ATOM 2775 O O . LYS B 1 156 ? 7.238 6.398 -10.711 1 97.31 156 LYS B O 1
ATOM 2780 N N . TRP B 1 157 ? 9.031 7.633 -10.234 1 97.19 157 TRP B N 1
ATOM 2781 C CA . TRP B 1 157 ? 8.289 8.883 -10.148 1 97.19 157 TRP B CA 1
ATOM 2782 C C . TRP B 1 157 ? 8.219 9.562 -11.516 1 97.19 157 TRP B C 1
ATOM 2784 O O . TRP B 1 157 ? 9.242 9.742 -12.18 1 97.19 157 TRP B O 1
ATOM 2794 N N . TYR B 1 158 ? 7.008 9.914 -11.977 1 94.12 158 TYR B N 1
ATOM 2795 C CA . TYR B 1 158 ? 6.805 10.617 -13.234 1 94.12 158 TYR B CA 1
ATOM 2796 C C . TYR B 1 158 ? 6.27 12.023 -13 1 94.12 158 TYR B C 1
ATOM 2798 O O . TYR B 1 158 ? 5.332 12.219 -12.227 1 94.12 158 TYR B O 1
ATOM 2806 N N . VAL B 1 159 ? 6.914 13.055 -13.555 1 85.81 159 VAL B N 1
ATOM 2807 C CA . VAL B 1 159 ? 6.504 14.453 -13.461 1 85.81 159 VAL B CA 1
ATOM 2808 C C . VAL B 1 159 ? 5.734 14.852 -14.711 1 85.81 159 VAL B C 1
ATOM 2810 O O . VAL B 1 159 ? 5.918 14.258 -15.781 1 85.81 159 VAL B O 1
ATOM 2813 N N . ASP B 1 160 ? 4.531 15.766 -14.625 1 61.62 160 ASP B N 1
ATOM 2814 C CA . ASP B 1 160 ? 3.803 16.25 -15.789 1 61.62 160 ASP B CA 1
ATOM 2815 C C . ASP B 1 160 ? 4.758 16.844 -16.828 1 61.62 160 ASP B C 1
ATOM 2817 O O . ASP B 1 160 ? 4.453 16.859 -18.016 1 61.62 160 ASP B O 1
ATOM 2821 N N . SER B 1 161 ? 5.762 17.516 -16.547 1 48.19 161 SER B N 1
ATOM 2822 C CA . SER B 1 161 ? 6.438 18.016 -17.734 1 48.19 161 SER B CA 1
ATOM 2823 C C . SER B 1 161 ? 6.582 16.938 -18.797 1 48.19 161 SER B C 1
ATOM 2825 O O . SER B 1 161 ? 7.047 17.203 -19.906 1 48.19 161 SER B O 1
ATOM 2827 N N . VAL B 1 162 ? 6.48 15.82 -18.453 1 40.19 162 VAL B N 1
ATOM 2828 C CA . VAL B 1 162 ? 6.48 14.773 -19.469 1 40.19 162 VAL B CA 1
ATOM 2829 C C . VAL B 1 162 ? 5.227 14.898 -20.328 1 40.19 162 VAL B C 1
ATOM 2831 O O . VAL B 1 162 ? 5.039 14.125 -21.281 1 40.19 162 VAL B O 1
ATOM 2834 N N . ARG B 1 163 ? 4.117 15.586 -19.844 1 36.19 163 ARG B N 1
ATOM 2835 C CA . ARG B 1 163 ? 3.236 16.016 -20.922 1 36.19 163 ARG B CA 1
ATOM 2836 C C . ARG B 1 163 ? 3.998 16.859 -21.953 1 36.19 163 ARG B C 1
ATOM 2838 O O . ARG B 1 163 ? 3.764 16.734 -23.156 1 36.19 163 ARG B O 1
ATOM 2845 N N . LEU B 1 164 ? 4.727 17.891 -21.5 1 33.84 164 LEU B N 1
ATOM 2846 C CA . LEU B 1 164 ? 5.309 18.766 -22.516 1 33.84 164 LEU B CA 1
ATOM 2847 C C . LEU B 1 164 ? 6.387 18.016 -23.312 1 33.84 164 LEU B C 1
ATOM 2849 O O . LEU B 1 164 ? 6.449 18.141 -24.531 1 33.84 164 LEU B O 1
ATOM 2853 N N . ASN B 1 165 ? 7.395 17.438 -22.688 1 31.94 165 ASN B N 1
ATOM 2854 C CA . ASN B 1 165 ? 8.438 16.922 -23.562 1 31.94 165 ASN B CA 1
ATOM 2855 C C . ASN B 1 165 ? 8.008 15.641 -24.266 1 31.94 165 ASN B C 1
ATOM 2857 O O . ASN B 1 165 ? 8.648 15.195 -25.219 1 31.94 165 ASN B O 1
ATOM 2861 N N . ARG B 1 166 ? 7.047 14.922 -23.75 1 34.78 166 ARG B N 1
ATOM 2862 C CA . ARG B 1 166 ? 6.621 13.891 -24.688 1 34.78 166 ARG B CA 1
ATOM 2863 C C . ARG B 1 166 ? 5.941 14.516 -25.906 1 34.78 166 ARG B C 1
ATOM 2865 O O . ARG B 1 166 ? 5.555 13.812 -26.844 1 34.78 166 ARG B O 1
ATOM 2872 N N . LEU B 1 167 ? 5.461 15.703 -25.953 1 30.25 167 LEU B N 1
ATOM 2873 C CA . LEU B 1 167 ? 5.34 16.281 -27.297 1 30.25 167 LEU B CA 1
ATOM 2874 C C . LEU B 1 167 ? 6.676 16.25 -28.016 1 30.25 167 LEU B C 1
ATOM 2876 O O . LEU B 1 167 ? 6.73 15.945 -29.219 1 30.25 167 LEU B O 1
ATOM 2880 N N . ASN B 1 168 ? 7.719 16.672 -27.5 1 30.03 168 ASN B N 1
ATOM 2881 C CA . ASN B 1 168 ? 8.852 16.547 -28.406 1 30.03 168 ASN B CA 1
ATOM 2882 C C . ASN B 1 168 ? 9.344 15.109 -28.516 1 30.03 168 ASN B C 1
ATOM 2884 O O . ASN B 1 168 ? 9.758 14.664 -29.578 1 30.03 168 ASN B O 1
ATOM 2888 N N . SER B 1 169 ? 9.828 14.438 -27.547 1 29.77 169 SER B N 1
ATOM 2889 C CA . SER B 1 169 ? 10.492 13.188 -27.906 1 29.77 169 SER B CA 1
ATOM 2890 C C . SER B 1 169 ? 9.492 12.117 -28.312 1 29.77 169 SER B C 1
ATOM 2892 O O . SER B 1 169 ? 8.594 11.773 -27.547 1 29.77 169 SER B O 1
ATOM 2894 N N . LEU B 1 170 ? 9.078 11.82 -29.625 1 30.5 170 LEU B N 1
ATOM 2895 C CA . LEU B 1 170 ? 9.062 10.953 -30.797 1 30.5 170 LEU B CA 1
ATOM 2896 C C . LEU B 1 170 ? 9.836 9.672 -30.531 1 30.5 170 LEU B C 1
ATOM 2898 O O . LEU B 1 170 ? 9.938 8.812 -31.406 1 30.5 170 LEU B O 1
ATOM 2902 N N . LEU B 1 171 ? 10.828 9.516 -29.719 1 30.3 171 LEU B N 1
ATOM 2903 C CA . LEU B 1 171 ? 11.758 8.398 -29.734 1 30.3 171 LEU B CA 1
ATOM 2904 C C . LEU B 1 171 ? 11.055 7.098 -29.375 1 30.3 171 LEU B C 1
ATOM 2906 O O . LEU B 1 171 ? 11.641 6.016 -29.469 1 30.3 171 LEU B O 1
ATOM 2910 N N . PHE B 1 172 ? 10.086 7.117 -28.562 1 32.19 172 PHE B N 1
ATOM 2911 C CA . PHE B 1 172 ? 9.633 5.73 -28.625 1 32.19 172 PHE B CA 1
ATOM 2912 C C . PHE B 1 172 ? 8.906 5.461 -29.938 1 32.19 172 PHE B C 1
ATOM 2914 O O . PHE B 1 172 ? 8.047 4.578 -30 1 32.19 172 PHE B O 1
ATOM 2921 N N . LEU B 1 173 ? 8.945 6.512 -30.922 1 28.23 173 LEU B N 1
ATOM 2922 C CA . LEU B 1 173 ? 8.539 6.164 -32.281 1 28.23 173 LEU B CA 1
ATOM 2923 C C . LEU B 1 173 ? 9.516 5.176 -32.906 1 28.23 173 LEU B C 1
ATOM 2925 O O . LEU B 1 173 ? 10.727 5.391 -32.875 1 28.23 173 LEU B O 1
ATOM 2929 N N . ASP B 1 174 ? 9.297 4.035 -33 1 28.27 174 ASP B N 1
ATOM 2930 C CA . ASP B 1 174 ? 9.875 3.346 -34.156 1 28.27 174 ASP B CA 1
ATOM 2931 C C . ASP B 1 174 ? 9.758 4.191 -35.406 1 28.27 174 ASP B C 1
ATOM 2933 O O . ASP B 1 174 ? 8.695 4.758 -35.688 1 28.27 174 ASP B O 1
ATOM 2937 N N . PRO B 1 175 ? 10.789 4.949 -35.938 1 26.98 175 PRO B N 1
ATOM 2938 C CA . PRO B 1 175 ? 10.922 5.672 -37.219 1 26.98 175 PRO B CA 1
ATOM 2939 C C . PRO B 1 175 ? 10.07 5.062 -38.344 1 26.98 175 PRO B C 1
ATOM 2941 O O . PRO B 1 175 ? 9.891 5.684 -39.375 1 26.98 175 PRO B O 1
ATOM 2944 N N . PHE B 1 176 ? 9.859 3.844 -38.438 1 30.44 176 PHE B N 1
ATOM 2945 C CA . PHE B 1 176 ? 9.297 3.428 -39.719 1 30.44 176 PHE B CA 1
ATOM 2946 C C . PHE B 1 176 ? 7.965 4.129 -39.969 1 30.44 176 PHE B C 1
ATOM 2948 O O . PHE B 1 176 ? 7.633 4.441 -41.125 1 30.44 176 PHE B O 1
ATOM 2955 N N . GLN B 1 177 ? 7.016 4.363 -39.094 1 25.81 177 GLN B N 1
ATOM 2956 C CA . GLN B 1 177 ? 5.73 4.723 -39.688 1 25.81 177 GLN B CA 1
ATOM 2957 C C . GLN B 1 177 ? 5.555 6.238 -39.75 1 25.81 177 GLN B C 1
ATOM 2959 O O . GLN B 1 177 ? 4.629 6.785 -39.156 1 25.81 177 GLN B O 1
ATOM 2964 N N . LEU B 1 178 ? 6.598 7.082 -39.562 1 27.14 178 LEU B N 1
ATOM 2965 C CA . LEU B 1 178 ? 6.391 8.523 -39.656 1 27.14 178 LEU B CA 1
ATOM 2966 C C . LEU B 1 178 ? 6.148 8.953 -41.094 1 27.14 178 LEU B C 1
ATOM 2968 O O . LEU B 1 178 ? 6.434 10.102 -41.469 1 27.14 178 LEU B O 1
ATOM 2972 N N . GLU B 1 179 ? 5.785 8.242 -41.938 1 26.62 179 GLU B N 1
ATOM 2973 C CA . GLU B 1 179 ? 5.633 8.891 -43.25 1 26.62 179 GLU B CA 1
ATOM 2974 C C . GLU B 1 179 ? 4.668 10.07 -43.156 1 26.62 179 GLU B C 1
ATOM 2976 O O . GLU B 1 179 ? 4.973 11.164 -43.656 1 26.62 179 GLU B O 1
ATOM 2981 N N . ASN B 1 180 ? 3.297 9.961 -43.125 1 24.58 180 ASN B N 1
ATOM 2982 C CA . ASN B 1 180 ? 2.352 10.93 -43.656 1 24.58 180 ASN B CA 1
ATOM 2983 C C . ASN B 1 180 ? 2.004 12.008 -42.625 1 24.58 180 ASN B C 1
ATOM 2985 O O . ASN B 1 180 ? 1.088 11.828 -41.812 1 24.58 180 ASN B O 1
ATOM 2989 N N . VAL B 1 181 ? 2.82 12.781 -42.031 1 26.81 181 VAL B N 1
ATOM 2990 C CA . VAL B 1 181 ? 2.65 13.797 -41 1 26.81 181 VAL B CA 1
ATOM 2991 C C . VAL B 1 181 ? 1.954 15.023 -41.594 1 26.81 181 VAL B C 1
ATOM 2993 O O . VAL B 1 181 ? 2.078 16.125 -41.062 1 26.81 181 VAL B O 1
ATOM 2996 N N . GLY B 1 182 ? 1.458 15.07 -42.625 1 26.03 182 GLY B N 1
ATOM 2997 C CA . GLY B 1 182 ? 0.858 16.328 -43.062 1 26.03 182 GLY B CA 1
ATOM 2998 C C . GLY B 1 182 ? -0.203 16.844 -42.125 1 26.03 182 GLY B C 1
ATOM 2999 O O . GLY B 1 182 ? -0.183 18.016 -41.75 1 26.03 182 GLY B O 1
ATOM 3000 N N . GLU B 1 183 ? -1.344 16.234 -42 1 25.55 183 GLU B N 1
ATOM 3001 C CA . GLU B 1 183 ? -2.648 16.828 -41.719 1 25.55 183 GLU B CA 1
ATOM 3002 C C . GLU B 1 183 ? -2.812 17.109 -40.219 1 25.55 183 GLU B C 1
ATOM 3004 O O . GLU B 1 183 ? -3.719 17.844 -39.812 1 25.55 183 GLU B O 1
ATOM 3009 N N . TYR B 1 184 ? -2.09 16.531 -39.344 1 24.97 184 TYR B N 1
ATOM 3010 C CA . TYR B 1 184 ? -2.682 16.453 -38.031 1 24.97 184 TYR B CA 1
ATOM 3011 C C . TYR B 1 184 ? -2.455 17.75 -37.25 1 24.97 184 TYR B C 1
ATOM 3013 O O . TYR B 1 184 ? -1.517 17.844 -36.469 1 24.97 184 TYR B O 1
ATOM 3021 N N . PHE B 1 185 ? -2.219 18.828 -37.812 1 25.95 185 PHE B N 1
ATOM 3022 C CA . PHE B 1 185 ? -2.189 20.078 -37.062 1 25.95 185 PHE B CA 1
ATOM 3023 C C . PHE B 1 185 ? -3.557 20.391 -36.438 1 25.95 185 PHE B C 1
ATOM 3025 O O . PHE B 1 185 ? -3.662 21.156 -35.5 1 25.95 185 PHE B O 1
ATOM 3032 N N . ASP B 1 186 ? -4.605 20.078 -37.125 1 25.84 186 ASP B N 1
ATOM 3033 C CA . ASP B 1 186 ? -5.895 20.656 -36.75 1 25.84 186 ASP B CA 1
ATOM 3034 C C . ASP B 1 186 ? -6.309 20.25 -35.344 1 25.84 186 ASP B C 1
ATOM 3036 O O . ASP B 1 186 ? -7.25 20.797 -34.781 1 25.84 186 ASP B O 1
ATOM 3040 N N . LEU B 1 187 ? -5.82 19.203 -34.875 1 23.67 187 LEU B N 1
ATOM 3041 C CA . LEU B 1 187 ? -6.602 18.609 -33.781 1 23.67 187 LEU B CA 1
ATOM 3042 C C . LEU B 1 187 ? -6.441 19.422 -32.5 1 23.67 187 LEU B C 1
ATOM 3044 O O . LEU B 1 187 ? -7.094 19.141 -31.5 1 23.67 187 LEU B O 1
ATOM 3048 N N . ILE B 1 188 ? -5.453 20.125 -32.344 1 26.05 188 ILE B N 1
ATOM 3049 C CA . ILE B 1 188 ? -5.328 20.672 -30.984 1 26.05 188 ILE B CA 1
ATOM 3050 C C . ILE B 1 188 ? -6.363 21.781 -30.781 1 26.05 188 ILE B C 1
ATOM 3052 O O . ILE B 1 188 ? -6.293 22.531 -29.812 1 26.05 188 ILE B O 1
ATOM 3056 N N . ASN B 1 189 ? -7.285 21.922 -31.703 1 23.77 189 ASN B N 1
ATOM 3057 C CA . ASN B 1 189 ? -8.211 23.016 -31.453 1 23.77 189 ASN B CA 1
ATOM 3058 C C . ASN B 1 189 ? -9.148 22.703 -30.281 1 23.77 189 ASN B C 1
ATOM 3060 O O . ASN B 1 189 ? -10.172 22.047 -30.469 1 23.77 189 ASN B O 1
ATOM 3064 N N . PHE B 1 190 ? -8.797 22.375 -29.188 1 22.92 190 PHE B N 1
ATOM 3065 C CA . PHE B 1 190 ? -9.75 22.344 -28.078 1 22.92 190 PHE B CA 1
ATOM 3066 C C . PHE B 1 190 ? -10.469 23.672 -27.938 1 22.92 190 PHE B C 1
ATOM 3068 O O . PHE B 1 190 ? -10.055 24.531 -27.141 1 22.92 190 PHE B O 1
ATOM 3075 N N . ASN B 1 191 ? -10.961 24.219 -29.031 1 24.3 191 ASN B N 1
ATOM 3076 C CA . ASN B 1 191 ? -11.719 25.453 -28.906 1 24.3 191 ASN B CA 1
ATOM 3077 C C . ASN B 1 191 ? -12.914 25.297 -27.969 1 24.3 191 ASN B C 1
ATOM 3079 O O . ASN B 1 191 ? -12.781 25.438 -26.766 1 24.3 191 ASN B O 1
ATOM 3083 N N . ARG B 1 192 ? -14.258 25.562 -28.578 1 23.22 192 ARG B N 1
ATOM 3084 C CA . ARG B 1 192 ? -15.531 26.219 -28.281 1 23.22 192 ARG B CA 1
ATOM 3085 C C . ARG B 1 192 ? -16.5 25.234 -27.625 1 23.22 192 ARG B C 1
ATOM 3087 O O . ARG B 1 192 ? -16.969 24.297 -28.266 1 23.22 192 ARG B O 1
ATOM 3094 N N . LEU B 1 193 ? -16.375 24.844 -26.312 1 21.97 193 LEU B N 1
ATOM 3095 C CA . LEU B 1 193 ? -17.516 24.312 -25.578 1 21.97 193 LEU B CA 1
ATOM 3096 C C . LEU B 1 193 ? -18.766 25.125 -25.875 1 21.97 193 LEU B C 1
ATOM 3098 O O . LEU B 1 193 ? -18.766 26.359 -25.766 1 21.97 193 LEU B O 1
ATOM 3102 N N . PRO B 1 194 ? -19.625 24.594 -26.703 1 21.66 194 PRO B N 1
ATOM 3103 C CA . PRO B 1 194 ? -21.016 25.062 -26.812 1 21.66 194 PRO B CA 1
ATOM 3104 C C . PRO B 1 194 ? -21.781 24.969 -25.5 1 21.66 194 PRO B C 1
ATOM 3106 O O . PRO B 1 194 ? -21.5 24.078 -24.688 1 21.66 194 PRO B O 1
ATOM 3109 N N . TYR B 1 195 ? -22.344 26.125 -24.797 1 20.66 195 TYR B N 1
ATOM 3110 C CA . TYR B 1 195 ? -23.344 26.531 -23.812 1 20.66 195 TYR B CA 1
ATOM 3111 C C . TYR B 1 195 ? -24.656 25.797 -24.047 1 20.66 195 TYR B C 1
ATOM 3113 O O . TYR B 1 195 ? -25.375 26.078 -25 1 20.66 195 TYR B O 1
ATOM 3121 N N . SER B 1 196 ? -24.75 24.469 -24.172 1 17.62 196 SER B N 1
ATOM 3122 C CA . SER B 1 196 ? -26.188 24.234 -24.125 1 17.62 196 SER B CA 1
ATOM 3123 C C . SER B 1 196 ? -26.797 24.812 -22.859 1 17.62 196 SER B C 1
ATOM 3125 O O . SER B 1 196 ? -26.141 24.875 -21.828 1 17.62 196 SER B O 1
ATOM 3127 N N . ARG B 1 197 ? -27.906 25.719 -22.984 1 19.72 197 ARG B N 1
ATOM 3128 C CA . ARG B 1 197 ? -29 26.219 -22.156 1 19.72 197 ARG B CA 1
ATOM 3129 C C . ARG B 1 197 ? -29.641 25.094 -21.375 1 19.72 197 ARG B C 1
ATOM 3131 O O . ARG B 1 197 ? -30.516 24.375 -21.891 1 19.72 197 ARG B O 1
ATOM 3138 N N . PHE B 1 198 ? -29.047 24.016 -20.688 1 16.97 198 PHE B N 1
ATOM 3139 C CA . PHE B 1 198 ? -30.062 23.828 -19.656 1 16.97 198 PHE B CA 1
ATOM 3140 C C . PHE B 1 198 ? -29.906 24.875 -18.547 1 16.97 198 PHE B C 1
ATOM 3142 O O . PHE B 1 198 ? -28.781 25.281 -18.234 1 16.97 198 PHE B O 1
#

pLDDT: mean 81.54, std 27.63, range [15.34, 98.81]

Solvent-accessible surface area (backbone atoms only — not comparable to full-atom values): 22782 Å² total; per-residue (Å²): 122,82,80,70,47,65,70,74,72,67,55,89,81,39,83,64,47,52,74,47,27,52,56,47,40,50,30,32,57,74,68,68,53,45,53,62,58,51,11,60,73,52,72,46,49,39,45,55,47,35,15,39,42,60,34,46,37,72,53,48,73,67,44,46,54,39,47,18,58,78,44,70,40,62,52,83,66,51,43,75,58,46,66,57,81,56,72,61,56,52,75,45,58,86,81,52,79,54,68,45,48,31,40,56,48,46,47,47,39,42,36,29,65,22,50,50,40,56,45,27,42,74,70,37,70,54,34,59,34,80,70,64,46,51,55,46,77,45,83,43,69,48,97,87,68,49,45,28,44,34,39,36,41,39,14,36,54,45,49,59,66,52,61,58,49,50,66,65,58,56,71,89,46,70,75,80,76,68,71,86,73,75,74,81,68,69,74,75,65,78,70,80,80,76,81,77,72,133,123,81,81,69,47,64,70,74,72,66,56,89,81,38,83,64,48,54,74,47,27,50,56,48,40,51,31,33,57,74,68,68,52,46,54,62,58,51,11,62,72,52,73,48,51,40,44,55,47,36,15,38,46,60,34,44,36,71,53,50,74,67,44,46,53,39,46,19,59,78,46,70,42,61,50,82,65,48,42,75,59,45,67,58,81,55,72,61,55,51,75,45,58,88,79,51,80,52,70,44,47,30,41,58,48,47,47,46,36,44,37,29,67,21,50,50,38,54,45,27,41,73,68,38,71,54,33,58,34,80,70,65,47,50,55,47,78,46,83,44,68,49,96,87,68,49,45,27,44,35,38,38,42,38,14,36,55,44,50,60,65,54,64,59,46,51,66,62,62,59,70,88,46,69,74,79,79,64,71,87,72,75,74,79,67,67,73,76,63,78,70,82,82,78,79,74,86,124

Sequence (396 aa):
MSNINLATLDISEHPNLPRSSGVLFKAKADKKLSFEAIASAIGRNEVATAAIFYGQAKASAEDIAKLAEVLDIDHGHLEPLLSGFPDRGKSVSFPPKDPLIYRLFEIVQNYGYAYKAVMNEKFGDGIMSAISFSTKVEKETDNDGNNWAVVTWRGKWYVDSVRLNRLNSLLFLDPFQLENVGEYFDLINFNRLPYSRFMSNINLATLDISEHPNLPRSSGVLFKAKADKKLSFEAIASAIGRNEVATAAIFYGQAKASAEDIAKLAEVLDIDHGHLEPLLSGFPDRGKSVSFPPKDPLIYRLFEIVQNYGYAYKAVMNEKFGDGIMSAISFSTKVEKETDNDGNNWAVVTWRGKWYVDSVRLNRLNSLLFLDPFQLENVGEYFDLINFNRLPYSRF